Protein AF-I0L6X1-F1 (afdb_monomer_lite)

Sequence (579 aa):
MTTGSLLVADLVLAVLAAAGWLGGGAAAAARRRPLALGLAAVALLATFGRAVTVVALARAGWWFAAEKVLVAAPLSLAAVVVAGPRLLRTAGDIRSVAVPLLFAGYAVSAALLVTILHGYPASTSVGLLAVAGVGTATAVSWRFLDARPSRTASRAAVVVTVAALLAGTGLAVAPGAAPAVPHGHGYPQVRTSDEPTRRFILTAGTATVRVGGRDVAAWAFNAQVPGPELTATVGDVVEVTLRNRNIGRGVTLHWHGYDVPNSQDGVPGVTQAAVLPGQEFVYRFRADQAGTYWYHTHAVSDVGVRMGLYGVLVVRPGPPTGLDVTVPVHTLSGRPLPAARVERVEAGVPVRLRLINTDNTTHRYALAGTAFQVAAIDGFDLRGPTPLAGTTVLIPAGGRYDLVFTAPATPVALFVDGRAVYSTGEVSTATGGWPVLDPLTYGAPAPAPWTRFDREFTLVLDRGLDLHGLLPRYAHTVNGAADPDIPPQVVRRGDVVRFTIVNRSQTVHPWHLHGHHVLVLSRTRTAAVGSPLWLDSFDVRPGEVWEVAFRADNPGMWANHCHNLGHADAGMTLHLMYS

pLDDT: mean 93.41, std 9.89, range [30.98, 98.81]

Secondary structure (DSSP, 8-state):
--HHHHHHHHHHHHHHHHHHHHHHHHHHHTT-HHHHHHHHHHHHHHHHHHHHHHHHHHHH-GGGTHHIIIIIHHHHHHHHHHHHHHHHT-SS-GGGGHHHHHHHHHHHHHHHHHHHHT-SS--HHHHHHHHHHHHHHHHHHHHHTT----HHHHHHHHHHHHHHHHHHHHHHHSPPSPPPP------------SPPSEEEEEEEEEEEEEETTEEEEEEEETTBSSEEEEEEETT-EEEEEEEESS-TT-B--EEET----GGGS--BTTTB--B-TT-EEEEEEE--S-EEEEEE--TTHHHHHHTT-EEEEEEESSS-SSEEEEEEEEEETTEEESPPEE----TT-EEEEEEEE-SSS-EEEEEESS-BEEEEETTEEPSSPPPB-S-EEEE-TT-EEEEEEEPPSS--EEEETTEEEEESS------TTSPBP-GGGSS-----S-S--SEEEEEEEEEEEE-SSSS-EEEEEETTB-TTSSPPEEE-TT-EEEEEEEE-SSS-EEEEETT--EEEEEETTEE--SS--EESEEEE-TT-EEEEEEE--S-SEEEEEESSHHHHHTT-EE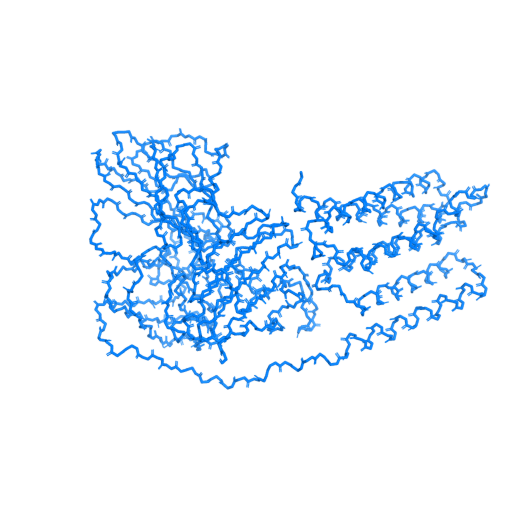EEEE-

Organism: NCBI:txid1150864

Radius of gyration: 28.12 Å; chains: 1; bounding box: 74×53×78 Å

InterPro domains:
  IPR002355 Multicopper oxidase, copper-binding site [PS00080] (561-572)
  IPR008972 Cupredoxin [G3DSA:2.60.40.420] (185-317)
  IPR008972 Cupredoxin [G3DSA:2.60.40.420] (318-429)
  IPR008972 Cupredoxin [G3DSA:2.60.40.420] (451-579)
  IPR008972 Cupredoxin [SSF49503] (192-320)
  IPR008972 Cupredoxin [SSF49503] (323-408)
  IPR008972 Cupredoxin [SSF49503] (450-576)
  IPR011706 Multicopper oxidase, C-terminal [PF07731] (479-576)
  IPR011707 Multicopper oxidase-like, N-terminal [PF07732] (211-317)
  IPR045087 Multicopper oxidase [PTHR11709] (218-318)

Foldseek 3Di:
DFLLVLLVLLLVLLVLLLCLLLQLLVCLLVQVVVSNLVSNVSNVVSLVVNVVSLVVQVVLHCLLRQLVVPAQNVLLVQLCVQQVVVSVVPPDRSNLRNLSSNLNSLSSVLSSCCCAAFNPDHDLLSNLQSLLRSLVVSVVVCVVSVPDDDPVVVVVSVVSNVVSNVVSVCVVPPDDDDDDDPDPPDQPDPDDPDDAPEEEEWEWDWAWEDFPNDTAIFTATVRDFQHDEAEAEAFGKYKYKYAYADDAQAWFKAWQLDQFFQLQRQADPFNHHGAHHPGIDMHIGGLNAAFKIKMFTNRVGLRRLLRGRIGIYGYHNDDDQFAEEEFEWHQHPNGIDDAEAAAADDFQGKYKYKYFDSYLAKKKKAKADDWKWFQDKSRHGFAAFDTDHLEIEIAGNRIITIIIDGHHPDKMFMDINQHTRYINDDDDDGSPPGHYDDQLAGAADDDDPDDDFPEEDEWEWEWHWDDPDPDIDIATDTSSFFPPRPDAAEDAAFTKYKYKYFYQYSDKFWKAKPSWWKFWQDKSPHGRRHTRDTHRTDIDHHSIITIIITTRHNAGKIKIFGSSVVNNVRGGIHIHHYD

Structure (mmCIF, N/CA/C/O backbone):
data_AF-I0L6X1-F1
#
_entry.id   AF-I0L6X1-F1
#
loop_
_atom_site.group_PDB
_atom_site.id
_atom_site.type_symbol
_atom_site.label_atom_id
_atom_site.label_alt_id
_atom_site.label_comp_id
_atom_site.label_asym_id
_atom_site.label_entity_id
_atom_site.label_seq_id
_atom_site.pdbx_PDB_ins_code
_atom_site.Cartn_x
_atom_site.Cartn_y
_atom_site.Cartn_z
_atom_site.occupancy
_atom_site.B_iso_or_equiv
_atom_site.auth_seq_id
_atom_site.auth_comp_id
_atom_site.auth_asym_id
_atom_site.auth_atom_id
_atom_site.pdbx_PDB_model_num
ATOM 1 N N . MET A 1 1 ? 20.217 9.253 4.663 1.00 79.75 1 MET A N 1
ATOM 2 C CA . MET A 1 1 ? 19.354 9.249 3.461 1.00 79.75 1 MET A CA 1
ATOM 3 C C . MET A 1 1 ? 18.668 7.896 3.386 1.00 79.75 1 MET A C 1
ATOM 5 O O . MET A 1 1 ? 19.356 6.903 3.585 1.00 79.75 1 MET A O 1
ATOM 9 N N . THR A 1 2 ? 17.349 7.839 3.191 1.00 93.88 2 THR A N 1
ATOM 10 C CA . THR A 1 2 ? 16.630 6.556 3.075 1.00 93.88 2 THR A CA 1
ATOM 11 C C . THR A 1 2 ? 16.869 5.927 1.699 1.00 93.88 2 THR A C 1
ATOM 13 O O . THR A 1 2 ? 17.278 6.618 0.760 1.00 93.88 2 THR A O 1
ATOM 16 N N . THR A 1 3 ? 16.585 4.630 1.549 1.00 96.44 3 THR A N 1
ATOM 17 C CA . THR A 1 3 ? 16.610 3.957 0.238 1.00 96.44 3 THR A CA 1
ATOM 18 C C . THR A 1 3 ? 15.646 4.619 -0.751 1.00 96.44 3 THR A C 1
ATOM 20 O O . THR A 1 3 ? 15.997 4.801 -1.913 1.00 96.44 3 THR A O 1
ATOM 23 N N . GLY A 1 4 ? 14.473 5.073 -0.294 1.00 95.56 4 GLY A N 1
ATOM 24 C CA . GLY A 1 4 ? 13.535 5.840 -1.120 1.00 95.56 4 GLY A CA 1
ATOM 25 C C . GLY A 1 4 ? 14.149 7.133 -1.666 1.00 95.56 4 GLY A C 1
ATOM 26 O O . GLY A 1 4 ? 14.089 7.392 -2.867 1.00 95.56 4 GLY A O 1
ATOM 27 N N . SER A 1 5 ? 14.832 7.915 -0.823 1.00 96.00 5 SER A N 1
ATOM 28 C CA . SER A 1 5 ? 15.556 9.110 -1.280 1.00 96.00 5 SER A CA 1
ATOM 29 C C . SER A 1 5 ? 16.715 8.774 -2.231 1.00 96.00 5 SER A C 1
ATOM 31 O O . SER A 1 5 ? 16.977 9.540 -3.154 1.00 96.00 5 SER A O 1
ATOM 33 N N . LEU A 1 6 ? 17.385 7.626 -2.054 1.00 96.56 6 LEU A N 1
ATOM 34 C CA . LEU A 1 6 ? 18.401 7.121 -2.993 1.00 96.56 6 LEU A CA 1
ATOM 35 C C . LEU A 1 6 ? 17.812 6.780 -4.366 1.00 96.56 6 LEU A C 1
ATOM 37 O O . LEU A 1 6 ? 18.427 7.120 -5.374 1.00 96.56 6 LEU A O 1
ATOM 41 N N . LEU A 1 7 ? 16.625 6.167 -4.422 1.00 95.50 7 LEU A N 1
ATOM 42 C CA . LEU A 1 7 ? 15.926 5.887 -5.682 1.00 95.50 7 LEU A CA 1
ATOM 43 C C . LEU A 1 7 ? 15.585 7.181 -6.436 1.00 95.50 7 LEU A C 1
ATOM 45 O O . LEU A 1 7 ? 15.781 7.259 -7.648 1.00 95.50 7 LEU A O 1
ATOM 49 N N . VAL A 1 8 ? 15.120 8.213 -5.724 1.00 96.06 8 VAL A N 1
ATOM 50 C CA . VAL A 1 8 ? 14.835 9.532 -6.316 1.00 96.06 8 VAL A CA 1
ATOM 51 C C . VAL A 1 8 ? 16.116 10.207 -6.804 1.00 96.06 8 VAL A C 1
ATOM 53 O O . VAL A 1 8 ? 16.154 10.695 -7.933 1.00 96.06 8 VAL A O 1
ATOM 56 N N . ALA A 1 9 ? 17.177 10.206 -5.993 1.00 96.94 9 ALA A N 1
ATOM 57 C CA . ALA A 1 9 ? 18.461 10.790 -6.371 1.00 96.94 9 ALA A CA 1
ATOM 58 C C . ALA A 1 9 ? 19.053 10.114 -7.621 1.00 96.94 9 ALA A C 1
ATOM 60 O O . ALA A 1 9 ? 19.501 10.809 -8.532 1.00 96.94 9 ALA A O 1
ATOM 61 N N . ASP A 1 10 ? 19.001 8.779 -7.703 1.00 96.62 10 ASP A N 1
ATOM 62 C CA . ASP A 1 10 ? 19.450 8.028 -8.882 1.00 96.62 10 ASP A CA 1
ATOM 63 C C . ASP A 1 10 ? 18.681 8.432 -10.148 1.00 96.62 10 ASP A C 1
ATOM 65 O O . ASP A 1 10 ? 19.291 8.666 -11.193 1.00 96.62 10 ASP A O 1
ATOM 69 N N . LEU A 1 11 ? 17.354 8.576 -10.044 1.00 95.50 11 LEU A N 1
ATOM 70 C CA . LEU A 1 11 ? 16.503 8.982 -11.162 1.00 95.50 11 LEU A CA 1
ATOM 71 C C . LEU A 1 11 ? 16.813 10.411 -11.628 1.00 95.50 11 LEU A C 1
ATOM 73 O O . LEU A 1 11 ? 16.928 10.654 -12.828 1.00 95.50 11 LEU A O 1
ATOM 77 N N . VAL A 1 12 ? 16.999 11.352 -10.698 1.00 97.62 12 VAL A N 1
ATOM 78 C CA . VAL A 1 12 ? 17.387 12.734 -11.027 1.00 97.62 12 VAL A CA 1
ATOM 79 C C . VAL A 1 12 ? 18.735 12.754 -11.745 1.00 97.62 12 VAL A C 1
ATOM 81 O O . VAL A 1 12 ? 18.867 13.387 -12.792 1.00 97.62 12 VAL A O 1
ATOM 84 N N . LEU A 1 13 ? 19.727 12.016 -11.240 1.00 98.12 13 LEU A N 1
ATOM 85 C CA . LEU A 1 13 ? 21.035 11.905 -11.885 1.00 98.12 13 LEU A CA 1
ATOM 86 C C . LEU A 1 13 ? 20.940 11.240 -13.269 1.00 98.12 13 LEU A C 1
ATOM 88 O O . LEU A 1 13 ? 21.661 11.636 -14.182 1.00 98.12 13 LEU A O 1
ATOM 92 N N . ALA A 1 14 ? 20.034 10.276 -13.461 1.00 96.94 14 ALA A N 1
ATOM 93 C CA . ALA A 1 14 ? 19.745 9.672 -14.764 1.00 96.94 14 ALA A CA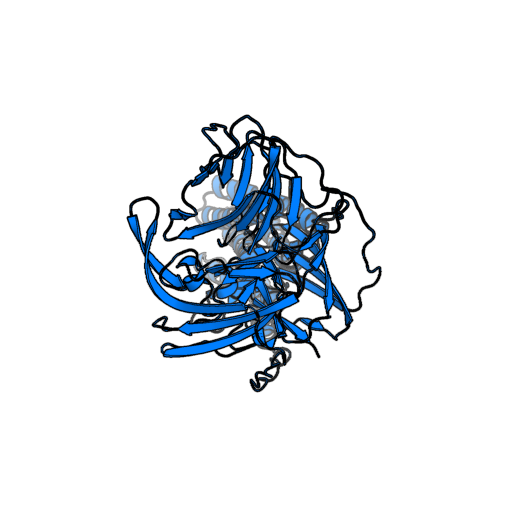 1
ATOM 94 C C . ALA A 1 14 ? 19.193 10.685 -15.771 1.00 96.94 14 ALA A C 1
ATOM 96 O O . ALA A 1 14 ? 19.687 10.752 -16.898 1.00 96.94 14 ALA A O 1
ATOM 97 N N . VAL A 1 15 ? 18.230 11.508 -15.353 1.00 98.12 15 VAL A N 1
ATOM 98 C CA . VAL A 1 15 ? 17.663 12.581 -16.183 1.00 98.12 15 VAL A CA 1
ATOM 99 C C . VAL A 1 15 ? 18.727 13.622 -16.527 1.00 98.12 15 VAL A C 1
ATOM 101 O O . VAL A 1 15 ? 18.879 13.976 -17.695 1.00 98.12 15 VAL A O 1
ATOM 104 N N . LEU A 1 16 ? 19.511 14.073 -15.541 1.00 98.31 16 LEU A N 1
ATOM 105 C CA . LEU A 1 16 ? 20.586 15.047 -15.753 1.00 98.31 16 LEU A CA 1
ATOM 106 C C . LEU A 1 16 ? 21.669 14.514 -16.697 1.00 98.31 16 LEU A C 1
ATOM 108 O O . LEU A 1 16 ? 22.119 15.238 -17.583 1.00 98.31 16 LEU A O 1
ATOM 112 N N . ALA A 1 17 ? 22.062 13.247 -16.547 1.00 97.81 17 ALA A N 1
ATOM 113 C CA . ALA A 1 17 ? 23.023 12.608 -17.437 1.00 97.81 17 ALA A CA 1
ATOM 114 C C . ALA A 1 17 ? 22.481 12.514 -18.873 1.00 97.81 17 ALA A C 1
ATOM 116 O O . ALA A 1 17 ? 23.176 12.908 -19.810 1.00 97.81 17 ALA A O 1
ATOM 117 N N . ALA A 1 18 ? 21.237 12.057 -19.058 1.00 98.00 18 ALA A N 1
ATOM 118 C CA . ALA A 1 18 ? 20.603 11.976 -20.374 1.00 98.00 18 ALA A CA 1
ATOM 119 C C . ALA A 1 18 ? 20.505 13.357 -21.048 1.00 98.00 18 ALA A C 1
ATOM 121 O O . ALA A 1 18 ? 20.958 13.529 -22.182 1.00 98.00 18 ALA A O 1
ATOM 122 N N . ALA A 1 19 ? 19.980 14.356 -20.330 1.00 98.25 19 ALA A N 1
ATOM 123 C CA . ALA A 1 19 ? 19.824 15.719 -20.827 1.00 98.25 19 ALA A CA 1
ATOM 124 C C . ALA A 1 19 ? 21.173 16.378 -21.149 1.00 98.25 19 ALA A C 1
ATOM 126 O O . ALA A 1 19 ? 21.319 17.002 -22.200 1.00 98.25 19 ALA A O 1
ATOM 127 N N . GLY A 1 20 ? 22.176 16.206 -20.283 1.00 97.94 20 GLY A N 1
ATOM 128 C CA . GLY A 1 20 ? 23.517 16.744 -20.492 1.00 97.94 20 GLY A CA 1
ATOM 129 C C . GLY A 1 20 ? 24.206 16.143 -21.720 1.00 97.94 20 GLY A C 1
ATOM 130 O O . GLY A 1 20 ? 24.756 16.886 -22.533 1.00 97.94 20 GLY A O 1
ATOM 131 N N . TRP A 1 21 ? 24.130 14.821 -21.917 1.00 98.06 21 TRP A N 1
ATOM 132 C CA . TRP A 1 21 ? 24.720 14.173 -23.094 1.00 98.06 21 TRP A CA 1
ATOM 133 C C . TRP A 1 21 ? 24.010 14.568 -24.397 1.00 98.06 21 TRP A C 1
ATOM 135 O O . TRP A 1 21 ? 24.676 14.962 -25.358 1.00 98.06 21 TRP A O 1
ATOM 145 N N . LEU A 1 22 ? 22.670 14.531 -24.428 1.00 98.25 22 LEU A N 1
ATOM 146 C CA . LEU A 1 22 ? 21.881 14.942 -25.598 1.00 98.25 22 LEU A CA 1
ATOM 147 C C . LEU A 1 22 ? 22.095 16.424 -25.933 1.00 98.25 22 LEU A C 1
ATOM 149 O O . LEU A 1 22 ? 22.372 16.769 -27.084 1.00 98.25 22 LEU A O 1
ATOM 153 N N . GLY A 1 23 ? 22.026 17.296 -24.925 1.00 98.00 23 GLY A N 1
ATOM 154 C CA . GLY A 1 23 ? 22.257 18.730 -25.071 1.00 98.00 23 GLY A CA 1
ATOM 155 C C . GLY A 1 23 ? 23.686 19.045 -25.512 1.00 98.00 23 GLY A C 1
ATOM 156 O O . GLY A 1 23 ? 23.886 19.878 -26.395 1.00 98.00 23 GLY A O 1
ATOM 157 N N . GLY A 1 24 ? 24.679 18.334 -24.970 1.00 97.12 24 GLY A N 1
ATOM 158 C CA . GLY A 1 24 ? 26.073 18.432 -25.396 1.00 97.12 24 GLY A CA 1
ATOM 159 C C . GLY A 1 24 ? 26.257 18.042 -26.864 1.00 97.12 24 GLY A C 1
ATOM 160 O O . GLY A 1 24 ? 26.929 18.754 -27.612 1.00 97.12 24 GLY A O 1
ATOM 161 N N . GLY A 1 25 ? 25.602 16.964 -27.307 1.00 97.12 25 GLY A N 1
ATOM 162 C CA . GLY A 1 25 ? 25.603 16.530 -28.704 1.00 97.12 25 GLY A CA 1
ATOM 163 C C . GLY A 1 25 ? 24.942 17.529 -29.654 1.00 97.12 25 GLY A C 1
ATOM 164 O O . GLY A 1 25 ? 25.521 17.863 -30.689 1.00 97.12 25 GLY A O 1
ATOM 165 N N . ALA A 1 26 ? 23.785 18.078 -29.278 1.00 97.56 26 ALA A N 1
ATOM 166 C CA . ALA A 1 26 ? 23.101 19.118 -30.046 1.00 97.56 26 ALA A CA 1
ATOM 167 C C . ALA A 1 26 ? 23.922 20.421 -30.120 1.00 97.56 26 ALA A C 1
ATOM 169 O O . ALA A 1 26 ? 24.080 21.004 -31.194 1.00 97.56 26 ALA A O 1
ATOM 170 N N . ALA A 1 27 ? 24.516 20.854 -29.004 1.00 97.06 27 ALA A N 1
ATOM 171 C CA . ALA A 1 27 ? 25.389 22.024 -28.960 1.00 97.06 27 ALA A CA 1
ATOM 172 C C . ALA A 1 27 ? 26.650 21.829 -29.818 1.00 97.06 27 ALA A C 1
ATOM 174 O O . ALA A 1 27 ? 27.050 22.747 -30.536 1.00 97.06 27 ALA A O 1
ATOM 175 N N . ALA A 1 28 ? 27.249 20.634 -29.796 1.00 95.62 28 ALA A N 1
ATOM 176 C CA . ALA A 1 28 ? 28.375 20.282 -30.658 1.00 95.62 28 ALA A CA 1
ATOM 177 C C . ALA A 1 28 ? 27.981 20.302 -32.144 1.00 95.62 28 ALA A C 1
ATOM 179 O O . ALA A 1 28 ? 28.711 20.872 -32.956 1.00 95.62 28 ALA A O 1
ATOM 180 N N . ALA A 1 29 ? 26.810 19.760 -32.503 1.00 95.62 29 ALA A N 1
ATOM 181 C CA . ALA A 1 29 ? 26.276 19.820 -33.866 1.00 95.62 29 ALA A CA 1
ATOM 182 C C . ALA A 1 29 ? 26.088 21.270 -34.346 1.00 95.62 29 ALA A C 1
ATOM 184 O O . ALA A 1 29 ? 26.443 21.601 -35.477 1.00 95.62 29 ALA A O 1
ATOM 185 N N . ALA A 1 30 ? 25.626 22.146 -33.450 1.00 96.12 30 ALA A N 1
ATOM 186 C CA . ALA A 1 30 ? 25.487 23.584 -33.665 1.00 96.12 30 ALA A CA 1
ATOM 187 C C . ALA A 1 30 ? 26.805 24.377 -33.522 1.00 96.12 30 ALA A C 1
ATOM 189 O O . ALA A 1 30 ? 26.779 25.606 -33.491 1.00 96.12 30 ALA A O 1
ATOM 190 N N . ARG A 1 31 ? 27.959 23.700 -33.403 1.00 94.81 31 ARG A N 1
ATOM 191 C CA . ARG A 1 31 ? 29.300 24.296 -33.240 1.00 94.81 31 ARG A CA 1
ATOM 192 C C . ARG A 1 31 ? 29.462 25.201 -32.001 1.00 94.81 31 ARG A C 1
ATOM 194 O O . ARG A 1 31 ? 30.396 25.996 -31.927 1.00 94.81 31 ARG A O 1
ATOM 201 N N . ARG A 1 32 ? 28.610 25.063 -30.978 1.00 95.44 32 ARG A N 1
ATOM 202 C CA . ARG A 1 32 ? 28.675 25.823 -29.714 1.00 95.44 32 ARG A CA 1
ATOM 203 C C . ARG A 1 32 ? 29.604 25.149 -28.703 1.00 95.44 32 ARG A C 1
ATOM 205 O O . ARG A 1 32 ? 29.156 24.538 -27.736 1.00 95.44 32 ARG A O 1
ATOM 212 N N . ARG A 1 33 ? 30.916 25.275 -28.923 1.00 92.75 33 ARG A N 1
ATOM 213 C CA . ARG A 1 33 ? 31.966 24.599 -28.135 1.00 92.75 33 ARG A CA 1
ATOM 214 C C . ARG A 1 33 ? 31.853 24.733 -26.604 1.00 92.75 33 ARG A C 1
ATOM 216 O O . ARG A 1 33 ? 31.821 23.687 -25.959 1.00 92.75 33 ARG A O 1
ATOM 223 N N . PRO A 1 34 ? 31.789 25.935 -25.997 1.00 93.69 34 PRO A N 1
ATOM 224 C CA . PRO A 1 34 ? 31.778 26.051 -24.535 1.00 93.69 34 PRO A CA 1
ATOM 225 C C . PRO A 1 34 ? 30.534 25.404 -23.918 1.00 93.69 34 PRO A C 1
ATOM 227 O O . PRO A 1 34 ? 30.635 24.699 -22.918 1.00 93.69 34 PRO A O 1
ATOM 230 N N . LEU A 1 35 ? 29.378 25.564 -24.568 1.00 95.81 35 LEU A N 1
ATOM 231 C CA . LEU A 1 35 ? 28.130 24.941 -24.138 1.00 95.81 35 LEU A CA 1
ATOM 232 C C . LEU A 1 35 ? 28.197 23.411 -24.250 1.00 95.81 35 LEU A C 1
ATOM 234 O O . LEU A 1 35 ? 27.810 22.716 -23.317 1.00 95.81 35 LEU A O 1
ATOM 238 N N . ALA A 1 36 ? 28.730 22.884 -25.357 1.00 94.94 36 ALA A N 1
ATOM 239 C CA . ALA A 1 36 ? 28.882 21.445 -25.558 1.00 94.94 36 ALA A CA 1
ATOM 240 C C . ALA A 1 36 ? 29.780 20.800 -24.491 1.00 94.94 36 ALA A C 1
ATOM 242 O O . ALA A 1 36 ? 29.421 19.768 -23.927 1.00 94.94 36 ALA A O 1
ATOM 243 N N . LEU A 1 37 ? 30.921 21.428 -24.186 1.00 93.06 37 LEU A N 1
ATOM 244 C CA . LEU A 1 37 ? 31.853 20.946 -23.166 1.00 93.06 37 LEU A CA 1
ATOM 245 C C . LEU A 1 37 ? 31.264 21.055 -21.754 1.00 93.06 37 LEU A C 1
ATOM 247 O O . LEU A 1 37 ? 31.383 20.108 -20.982 1.00 93.06 37 LEU A O 1
ATOM 251 N N . GLY A 1 38 ? 30.589 22.164 -21.432 1.00 95.19 38 GLY A N 1
ATOM 252 C CA . GLY A 1 38 ? 29.929 22.345 -20.138 1.00 95.19 38 GLY A CA 1
ATOM 253 C C . GLY A 1 38 ? 28.833 21.306 -19.891 1.00 95.19 38 GLY A C 1
ATOM 254 O O . GLY A 1 38 ? 28.823 20.653 -18.850 1.00 95.19 38 GLY A O 1
ATOM 255 N N . LEU A 1 39 ? 27.957 21.082 -20.876 1.00 97.44 39 LEU A N 1
ATOM 256 C CA . LEU A 1 39 ? 26.893 20.076 -20.787 1.00 97.44 39 LEU A CA 1
ATOM 257 C C . LEU A 1 39 ? 27.448 18.648 -20.697 1.00 97.44 39 LEU A C 1
ATOM 259 O O . LEU A 1 39 ? 26.964 17.859 -19.888 1.00 97.44 39 LEU A O 1
ATOM 263 N N . ALA A 1 40 ? 28.496 18.324 -21.461 1.00 94.62 40 ALA A N 1
ATOM 264 C CA . ALA A 1 40 ? 29.160 17.024 -21.376 1.00 94.62 40 ALA A CA 1
ATOM 265 C C . ALA A 1 40 ? 29.849 16.801 -20.017 1.00 94.62 40 ALA A C 1
ATOM 267 O O . ALA A 1 40 ? 29.814 15.692 -19.488 1.00 94.62 40 ALA A O 1
ATOM 268 N N . ALA A 1 41 ? 30.437 17.844 -19.419 1.00 94.75 41 ALA A N 1
ATOM 269 C CA . ALA A 1 41 ? 31.024 17.767 -18.082 1.00 94.75 41 ALA A CA 1
ATOM 270 C C . ALA A 1 41 ? 29.955 17.506 -17.009 1.00 94.75 41 ALA A C 1
ATOM 272 O O . ALA A 1 41 ? 30.125 16.611 -16.182 1.00 94.75 41 ALA A O 1
ATOM 273 N N . VAL A 1 42 ? 28.821 18.217 -17.065 1.00 96.25 42 VAL A N 1
ATOM 274 C CA . VAL A 1 42 ? 27.664 17.957 -16.188 1.00 96.25 42 VAL A CA 1
ATOM 275 C C . VAL A 1 42 ? 27.161 16.523 -16.366 1.00 96.25 42 VAL A C 1
ATOM 277 O O . VAL A 1 42 ? 26.926 15.828 -15.378 1.00 96.25 42 VAL A O 1
ATOM 280 N N . ALA A 1 43 ? 27.054 16.047 -17.608 1.00 96.75 43 ALA A N 1
ATOM 281 C CA . ALA A 1 43 ? 26.614 14.687 -17.902 1.00 96.75 43 ALA A CA 1
ATOM 282 C C . ALA A 1 43 ? 27.563 13.622 -17.332 1.00 96.75 43 ALA A C 1
ATOM 284 O O . ALA A 1 43 ? 27.110 12.615 -16.783 1.00 96.75 43 ALA A O 1
ATOM 285 N N . LEU A 1 44 ? 28.877 13.850 -17.420 1.00 95.12 44 LEU A N 1
ATOM 286 C CA . LEU A 1 44 ? 29.892 12.961 -16.860 1.00 95.12 44 LEU A CA 1
ATOM 287 C C . LEU A 1 44 ? 29.821 12.920 -15.327 1.00 95.12 44 LEU A C 1
ATOM 289 O O . LEU A 1 44 ? 29.829 11.832 -14.752 1.00 95.12 44 LEU A O 1
ATOM 293 N N . LEU A 1 45 ? 29.684 14.079 -14.674 1.00 96.62 45 LEU A N 1
ATOM 294 C CA . LEU A 1 45 ? 29.506 14.169 -13.221 1.00 96.62 45 LEU A CA 1
ATOM 295 C C . LEU A 1 45 ? 28.229 13.456 -12.766 1.00 96.62 45 LEU A C 1
ATOM 297 O O . LEU A 1 45 ? 28.270 12.674 -11.818 1.00 96.62 45 LEU A O 1
ATOM 301 N N . ALA A 1 46 ? 27.115 13.664 -13.472 1.00 97.69 46 ALA A N 1
ATOM 302 C CA . ALA A 1 46 ? 25.864 12.971 -13.191 1.00 97.69 46 ALA A CA 1
ATOM 303 C C . ALA A 1 46 ? 26.010 11.451 -13.376 1.00 97.69 46 ALA A C 1
ATOM 305 O O . ALA A 1 46 ? 25.574 10.686 -12.521 1.00 97.69 46 ALA A O 1
ATOM 306 N N . THR A 1 47 ? 26.697 11.002 -14.434 1.00 95.06 47 THR A N 1
ATOM 307 C CA . THR A 1 47 ? 26.976 9.576 -14.690 1.00 95.06 47 THR A CA 1
ATOM 308 C C . THR A 1 47 ? 27.827 8.951 -13.578 1.00 95.06 47 THR A C 1
ATOM 310 O O . THR A 1 47 ? 27.537 7.842 -13.132 1.00 95.06 47 THR A O 1
ATOM 313 N N . PHE A 1 48 ? 28.843 9.663 -13.081 1.00 95.19 48 PHE A N 1
ATOM 314 C CA . PHE A 1 48 ? 29.637 9.212 -11.936 1.00 95.19 48 PHE A CA 1
ATOM 315 C C . PHE A 1 48 ? 28.802 9.161 -10.650 1.00 95.19 48 PHE A C 1
ATOM 317 O O . PHE A 1 48 ? 28.839 8.165 -9.929 1.00 95.19 48 PHE A O 1
ATOM 324 N N . GLY A 1 49 ? 27.987 10.190 -10.401 1.00 96.69 49 GLY A N 1
ATOM 325 C CA . GLY A 1 49 ? 27.030 10.202 -9.296 1.00 96.69 49 GLY A CA 1
ATOM 326 C C . GLY A 1 49 ? 26.102 8.986 -9.329 1.00 96.69 49 GLY A C 1
ATOM 327 O O . GLY A 1 49 ? 25.884 8.360 -8.293 1.00 96.69 49 GLY A O 1
ATOM 328 N N . ARG A 1 50 ? 25.635 8.587 -10.522 1.00 95.69 50 ARG A N 1
ATOM 329 C CA . ARG A 1 50 ? 24.833 7.367 -10.687 1.00 95.69 50 ARG A CA 1
ATOM 330 C C . ARG A 1 50 ? 25.580 6.105 -10.295 1.00 95.69 50 ARG A C 1
ATOM 332 O O . ARG A 1 50 ? 25.002 5.232 -9.665 1.00 95.69 50 ARG A O 1
ATOM 339 N N . ALA A 1 51 ? 26.861 5.977 -10.636 1.00 94.50 51 ALA A N 1
ATOM 340 C CA . ALA A 1 51 ? 27.636 4.808 -10.222 1.00 94.50 51 ALA A CA 1
ATOM 341 C C . ALA A 1 51 ? 27.647 4.665 -8.686 1.00 94.50 51 ALA A C 1
ATOM 343 O O . ALA A 1 51 ? 27.483 3.563 -8.163 1.00 94.50 51 ALA A O 1
ATOM 344 N N . VAL A 1 52 ? 27.746 5.787 -7.962 1.00 96.75 52 VAL A N 1
ATOM 345 C CA . VAL A 1 52 ? 27.673 5.815 -6.494 1.00 96.75 52 VAL A CA 1
ATOM 346 C C . VAL A 1 52 ? 26.279 5.425 -5.989 1.00 96.75 52 VAL A C 1
ATOM 348 O O . VAL A 1 52 ? 26.175 4.579 -5.096 1.00 96.75 52 VAL A O 1
ATOM 351 N N . THR A 1 53 ? 25.203 5.985 -6.556 1.00 97.31 53 THR A N 1
ATOM 352 C CA . THR A 1 53 ? 23.829 5.643 -6.142 1.00 97.31 53 THR A CA 1
ATOM 353 C C . THR A 1 53 ? 23.484 4.190 -6.448 1.00 97.31 53 THR A C 1
ATOM 355 O O . THR A 1 53 ? 22.889 3.529 -5.602 1.00 97.31 53 THR A O 1
ATOM 358 N N . VAL A 1 54 ? 23.917 3.645 -7.587 1.00 96.31 54 VAL A N 1
ATOM 359 C CA . VAL A 1 54 ? 23.710 2.235 -7.953 1.00 96.31 54 VAL A CA 1
ATOM 360 C C . VAL A 1 54 ? 24.394 1.293 -6.965 1.00 96.31 54 VAL A C 1
ATOM 362 O O . VAL A 1 54 ? 23.773 0.330 -6.518 1.00 96.31 54 VAL A O 1
ATOM 365 N N . VAL A 1 55 ? 25.633 1.584 -6.556 1.00 96.44 55 VAL A N 1
ATOM 366 C CA . VAL A 1 55 ? 26.329 0.797 -5.522 1.00 96.44 55 VAL A CA 1
ATOM 367 C C . VAL A 1 55 ? 25.598 0.879 -4.180 1.00 96.44 55 VAL A C 1
ATOM 369 O O . VAL A 1 55 ? 25.432 -0.138 -3.505 1.00 96.44 55 VAL A O 1
ATOM 372 N N . ALA A 1 56 ? 25.125 2.065 -3.787 1.00 96.50 56 ALA A N 1
ATOM 373 C CA . ALA A 1 56 ? 24.359 2.237 -2.553 1.00 96.50 56 ALA A CA 1
ATOM 374 C C . ALA A 1 56 ? 23.026 1.464 -2.582 1.00 96.50 56 ALA A C 1
ATOM 376 O O . ALA A 1 56 ? 22.684 0.798 -1.605 1.00 96.50 56 ALA A O 1
ATOM 377 N N . LEU A 1 57 ? 22.308 1.488 -3.709 1.00 96.88 57 LEU A N 1
ATOM 378 C CA . LEU A 1 57 ? 21.073 0.725 -3.907 1.00 96.88 57 LEU A CA 1
ATOM 379 C C . LEU A 1 57 ? 21.334 -0.786 -3.890 1.00 96.88 57 LEU A C 1
ATOM 381 O O . LEU A 1 57 ? 20.599 -1.514 -3.230 1.00 96.88 57 LEU A O 1
ATOM 385 N N . ALA A 1 58 ? 22.412 -1.259 -4.522 1.00 95.88 58 ALA A N 1
ATOM 386 C CA . ALA A 1 58 ? 22.782 -2.676 -4.501 1.00 95.88 58 ALA A CA 1
ATOM 387 C C . ALA A 1 58 ? 23.077 -3.167 -3.074 1.00 95.88 58 ALA A C 1
ATOM 389 O O . ALA A 1 58 ? 22.695 -4.277 -2.707 1.00 95.88 58 ALA A O 1
ATOM 390 N N . ARG A 1 59 ? 23.689 -2.315 -2.238 1.00 94.69 59 ARG A N 1
ATOM 391 C CA . ARG A 1 59 ? 23.885 -2.587 -0.805 1.00 94.69 59 ARG A CA 1
ATOM 392 C C . ARG A 1 59 ? 22.585 -2.583 -0.009 1.00 94.69 59 ARG A C 1
ATOM 394 O O . ARG A 1 59 ? 22.539 -3.245 1.024 1.00 94.69 59 ARG A O 1
ATOM 401 N N . ALA A 1 60 ? 21.562 -1.837 -0.430 1.00 93.56 60 ALA A N 1
ATOM 402 C CA . ALA A 1 60 ? 20.234 -1.858 0.188 1.00 93.56 60 ALA A CA 1
ATOM 403 C C . ALA A 1 60 ? 19.461 -3.142 -0.175 1.00 93.56 60 ALA A C 1
ATOM 405 O O . ALA A 1 60 ? 18.736 -3.681 0.661 1.00 93.56 60 ALA A O 1
ATOM 406 N N . GLY A 1 61 ? 19.691 -3.674 -1.375 1.00 94.44 61 GLY A N 1
ATOM 407 C CA . GLY A 1 61 ? 19.215 -4.979 -1.825 1.00 94.44 61 GLY A CA 1
ATOM 408 C C . GLY A 1 61 ? 19.285 -5.099 -3.345 1.00 94.44 61 GLY A C 1
ATOM 409 O O . GLY A 1 61 ? 19.093 -4.113 -4.057 1.00 94.44 61 GLY A O 1
ATOM 410 N N . TRP A 1 62 ? 19.536 -6.309 -3.858 1.00 94.25 62 TRP A N 1
ATOM 411 C CA . TRP A 1 62 ? 19.673 -6.550 -5.303 1.00 94.25 62 TRP A CA 1
ATOM 412 C C . TRP A 1 62 ? 18.447 -6.083 -6.090 1.00 94.25 62 TRP A C 1
ATOM 414 O O . TRP A 1 62 ? 18.581 -5.470 -7.150 1.00 94.25 62 TRP A O 1
ATOM 424 N N . TRP A 1 63 ? 17.257 -6.293 -5.525 1.00 93.75 63 TRP A N 1
ATOM 425 C CA . TRP A 1 63 ? 16.003 -5.830 -6.098 1.00 93.75 63 TRP A CA 1
ATOM 426 C C . TRP A 1 63 ? 16.035 -4.348 -6.438 1.00 93.75 63 TRP A C 1
ATOM 428 O O . TRP A 1 63 ? 15.516 -4.041 -7.487 1.00 93.75 63 TRP A O 1
ATOM 438 N N . PHE A 1 64 ? 16.673 -3.445 -5.676 1.00 96.06 64 PHE A N 1
ATOM 439 C CA . PHE A 1 64 ? 16.721 -1.996 -5.968 1.00 96.06 64 PHE A CA 1
ATOM 440 C C . PHE A 1 64 ? 17.685 -1.593 -7.098 1.00 96.06 64 PHE A C 1
ATOM 442 O O . PHE A 1 64 ? 17.634 -0.455 -7.585 1.00 96.06 64 PHE A O 1
ATOM 449 N N . ALA A 1 65 ? 18.573 -2.502 -7.501 1.00 95.31 65 ALA A N 1
ATOM 450 C CA . ALA A 1 65 ? 19.681 -2.205 -8.400 1.00 95.31 65 ALA A CA 1
ATOM 451 C C . ALA A 1 65 ? 19.749 -3.105 -9.639 1.00 95.31 65 ALA A C 1
ATOM 453 O O . ALA A 1 65 ? 20.533 -2.794 -10.529 1.00 95.31 65 ALA A O 1
ATOM 454 N N . ALA A 1 66 ? 18.959 -4.178 -9.722 1.00 94.25 66 ALA A N 1
ATOM 455 C CA . ALA A 1 66 ? 19.074 -5.196 -10.765 1.00 94.25 66 ALA A CA 1
ATOM 456 C C . ALA A 1 66 ? 19.127 -4.616 -12.191 1.00 94.25 66 ALA A C 1
ATOM 458 O O . ALA A 1 66 ? 20.087 -4.846 -12.923 1.00 94.25 66 ALA A O 1
ATOM 459 N N . GLU A 1 67 ? 18.152 -3.793 -12.576 1.00 94.00 67 GLU A N 1
ATOM 460 C CA . GLU A 1 67 ? 18.098 -3.156 -13.895 1.00 94.00 67 GLU A CA 1
ATOM 461 C C . GLU A 1 67 ? 19.194 -2.101 -14.072 1.00 94.00 67 GLU A C 1
ATOM 463 O O . GLU A 1 67 ? 19.730 -1.902 -15.165 1.00 94.00 67 GLU A O 1
ATOM 468 N N . LYS A 1 68 ? 19.578 -1.443 -12.975 1.00 94.88 68 LYS A N 1
ATOM 469 C CA . LYS A 1 68 ? 20.626 -0.424 -12.999 1.00 94.88 68 LYS A CA 1
ATOM 470 C C . LYS A 1 68 ? 21.996 -1.049 -13.240 1.00 94.88 68 LYS A C 1
ATOM 472 O O . LYS A 1 68 ? 22.796 -0.492 -13.980 1.00 94.88 68 LYS A O 1
ATOM 477 N N . VAL A 1 69 ? 22.254 -2.213 -12.655 1.00 95.19 69 VAL A N 1
ATOM 478 C CA . VAL A 1 69 ? 23.508 -2.955 -12.803 1.00 95.19 69 VAL A CA 1
ATOM 479 C C . VAL A 1 69 ? 23.552 -3.688 -14.140 1.00 95.19 69 VAL A C 1
ATOM 481 O O . VAL A 1 69 ? 24.561 -3.609 -14.831 1.00 95.19 69 VAL A O 1
ATOM 484 N N . LEU A 1 70 ? 22.472 -4.373 -14.526 1.00 94.69 70 LEU A N 1
ATOM 485 C CA . LEU A 1 70 ? 22.468 -5.231 -15.715 1.00 94.69 70 LEU A CA 1
ATOM 486 C C . LEU A 1 70 ? 22.261 -4.468 -17.027 1.00 94.69 70 LEU A 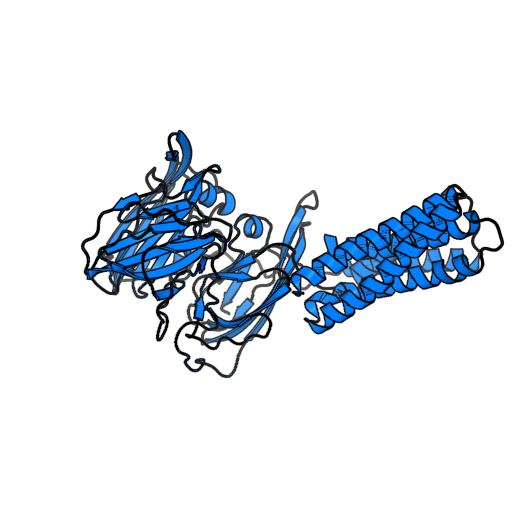C 1
ATOM 488 O O . LEU A 1 70 ? 22.725 -4.926 -18.068 1.00 94.69 70 LEU A O 1
ATOM 492 N N . VAL A 1 71 ? 21.590 -3.313 -16.995 1.00 94.50 71 VAL A N 1
ATOM 493 C CA . VAL A 1 71 ? 21.266 -2.541 -18.206 1.00 94.50 71 VAL A CA 1
ATOM 494 C C . VAL A 1 71 ? 21.854 -1.134 -18.138 1.00 94.50 71 VAL A C 1
ATOM 496 O O . VAL A 1 71 ? 22.620 -0.738 -19.020 1.00 94.50 71 VAL A O 1
ATOM 499 N N . ALA A 1 72 ? 21.550 -0.368 -17.085 1.00 94.50 72 ALA A N 1
ATOM 500 C CA . ALA A 1 72 ? 21.920 1.047 -17.058 1.00 94.50 72 ALA A CA 1
ATOM 501 C C . ALA A 1 72 ? 23.432 1.289 -16.966 1.00 94.50 72 ALA A C 1
ATOM 503 O O . ALA A 1 72 ? 23.944 2.184 -17.642 1.00 94.50 72 ALA A O 1
ATOM 504 N N . ALA A 1 73 ? 24.153 0.510 -16.161 1.00 95.06 73 ALA A N 1
ATOM 505 C CA . ALA A 1 73 ? 25.590 0.647 -15.975 1.00 95.06 73 ALA A CA 1
ATOM 506 C C . ALA A 1 73 ? 26.376 0.284 -17.251 1.00 95.06 73 ALA A C 1
ATOM 508 O O . ALA A 1 73 ? 27.183 1.116 -17.666 1.00 95.06 73 ALA A O 1
ATOM 509 N N . PRO A 1 74 ? 26.114 -0.842 -17.953 1.00 95.62 74 PRO A N 1
ATOM 510 C CA . PRO A 1 74 ? 26.743 -1.124 -19.245 1.00 95.62 74 PRO A CA 1
ATOM 511 C C . PRO A 1 74 ? 26.494 -0.041 -20.300 1.00 95.62 74 PRO A C 1
ATOM 513 O O . PRO A 1 74 ? 27.431 0.379 -20.980 1.00 95.62 74 PRO A O 1
ATOM 516 N N . LEU A 1 75 ? 25.260 0.468 -20.407 1.00 95.88 75 LEU A N 1
ATOM 517 C CA . LEU A 1 75 ? 24.929 1.545 -21.348 1.00 95.88 75 LEU A CA 1
ATOM 518 C C . LEU A 1 75 ? 25.620 2.865 -20.981 1.00 95.88 75 LEU A C 1
ATOM 520 O O . LEU A 1 75 ? 26.134 3.563 -21.855 1.00 95.88 75 LEU A O 1
ATOM 524 N N . SER A 1 76 ? 25.697 3.188 -19.689 1.00 95.00 76 SER A N 1
ATOM 525 C CA . SER A 1 76 ? 26.400 4.380 -19.202 1.00 95.00 76 SER A CA 1
ATOM 526 C C . SER A 1 76 ? 27.918 4.263 -19.388 1.00 95.00 76 SER A C 1
ATOM 528 O O . SER A 1 76 ? 28.579 5.238 -19.739 1.00 95.00 76 SER A O 1
ATOM 530 N N . LEU A 1 77 ? 28.486 3.067 -19.220 1.00 95.81 77 LEU A N 1
ATOM 531 C CA . LEU A 1 77 ? 29.893 2.808 -19.508 1.00 95.81 77 LEU A CA 1
ATOM 532 C C . LEU A 1 77 ? 30.179 2.969 -21.005 1.00 95.81 77 LEU A C 1
ATOM 534 O O . LEU A 1 77 ? 31.134 3.654 -21.370 1.00 95.81 77 LEU A O 1
ATOM 538 N N . ALA A 1 78 ? 29.330 2.411 -21.873 1.00 94.75 78 ALA A N 1
ATOM 539 C CA . ALA A 1 78 ? 29.444 2.592 -23.318 1.00 94.75 78 ALA A CA 1
ATOM 540 C C . ALA A 1 78 ? 29.384 4.080 -23.704 1.00 94.75 78 ALA A C 1
ATOM 542 O O . ALA A 1 78 ? 30.195 4.536 -24.510 1.00 94.75 78 ALA A O 1
ATOM 543 N N . ALA A 1 79 ? 28.485 4.852 -23.084 1.00 93.56 79 ALA A N 1
ATOM 544 C CA . ALA A 1 79 ? 28.392 6.299 -23.261 1.00 93.56 79 ALA A CA 1
ATOM 545 C C . ALA A 1 79 ? 29.728 7.002 -22.956 1.00 93.56 79 ALA A C 1
ATOM 547 O O . ALA A 1 79 ? 30.252 7.731 -23.803 1.00 93.56 79 ALA A O 1
ATOM 548 N N . VAL A 1 80 ? 30.326 6.729 -21.792 1.00 93.94 80 VAL A N 1
ATOM 549 C CA . VAL A 1 80 ? 31.603 7.333 -21.374 1.00 93.94 80 VAL A CA 1
ATOM 550 C C . VAL A 1 80 ? 32.765 6.887 -22.266 1.00 93.94 80 VAL A C 1
ATOM 552 O O . VAL A 1 80 ? 33.567 7.721 -22.682 1.00 93.94 80 VAL A O 1
ATOM 555 N N . VAL A 1 81 ? 32.849 5.602 -22.619 1.00 94.31 81 VAL A N 1
ATOM 556 C CA . VAL A 1 81 ? 33.923 5.058 -23.472 1.00 94.31 81 VAL A CA 1
ATOM 557 C C . VAL A 1 81 ? 33.863 5.625 -24.893 1.00 94.31 81 VAL A C 1
ATOM 559 O O . VAL A 1 81 ? 34.900 5.901 -25.498 1.00 94.31 81 VAL A O 1
ATOM 562 N N . VAL A 1 82 ? 32.663 5.842 -25.439 1.00 91.25 82 VAL A N 1
ATOM 563 C CA . VAL A 1 82 ? 32.492 6.399 -26.787 1.00 91.25 82 VAL A CA 1
ATOM 564 C C . VAL A 1 82 ? 32.708 7.917 -26.803 1.00 91.25 82 VAL A C 1
ATOM 566 O O . VAL A 1 82 ? 33.385 8.421 -27.706 1.00 91.25 82 VAL A O 1
ATOM 569 N N . ALA A 1 83 ? 32.182 8.659 -25.827 1.00 90.12 83 ALA A N 1
ATOM 570 C CA . ALA A 1 83 ? 32.267 10.121 -25.806 1.00 90.12 83 ALA A CA 1
ATOM 571 C C . ALA A 1 83 ? 33.584 10.659 -25.210 1.00 90.12 83 ALA A C 1
ATOM 573 O O . ALA A 1 83 ? 34.179 11.588 -25.760 1.00 90.12 83 ALA A O 1
ATOM 574 N N . GLY A 1 84 ? 34.068 10.068 -24.115 1.00 85.38 84 GLY A N 1
ATOM 575 C CA . GLY A 1 84 ? 35.152 10.594 -23.275 1.00 85.38 84 GLY A CA 1
ATOM 576 C C . GLY A 1 84 ? 36.483 10.823 -24.005 1.00 85.38 84 GLY A C 1
ATOM 577 O O . GLY A 1 84 ? 36.954 11.961 -24.055 1.00 85.38 84 GLY A O 1
ATOM 578 N N . PRO A 1 85 ? 37.084 9.801 -24.648 1.00 86.19 85 PRO A N 1
ATOM 579 C CA . PRO A 1 85 ? 38.349 9.964 -25.369 1.00 86.19 85 PRO A CA 1
ATOM 580 C C . PRO A 1 85 ? 38.276 10.998 -26.495 1.00 86.19 85 PRO A C 1
ATOM 582 O O . PRO A 1 85 ? 39.275 11.634 -26.829 1.00 86.19 85 PRO A O 1
ATOM 585 N N . ARG A 1 86 ? 37.093 11.166 -27.098 1.00 83.38 86 ARG A N 1
ATOM 586 C CA . ARG A 1 86 ? 36.878 12.111 -28.196 1.00 83.38 86 ARG A CA 1
ATOM 587 C C . ARG A 1 86 ? 36.789 13.543 -27.691 1.00 83.38 86 ARG A C 1
ATOM 589 O O . ARG A 1 86 ? 37.359 14.409 -28.339 1.00 83.38 86 ARG A O 1
ATOM 596 N N . LEU A 1 87 ? 36.178 13.771 -26.526 1.00 79.94 87 LEU A N 1
ATOM 597 C CA . LEU A 1 87 ? 36.170 15.072 -25.849 1.00 79.94 87 LEU A CA 1
ATOM 598 C C . LEU A 1 87 ? 37.590 15.556 -25.515 1.00 79.94 87 LEU A C 1
ATOM 600 O O . LEU A 1 87 ? 37.925 16.703 -25.804 1.00 79.94 87 LEU A O 1
ATOM 604 N N . LEU A 1 88 ? 38.445 14.670 -24.991 1.00 77.25 88 LEU A N 1
ATOM 605 C CA . LEU A 1 88 ? 39.829 14.997 -24.609 1.00 77.25 88 LEU A CA 1
ATOM 606 C C . LEU A 1 88 ? 40.740 15.313 -25.806 1.00 77.25 88 LEU A C 1
ATOM 608 O O . LEU A 1 88 ? 41.710 16.050 -25.671 1.00 77.25 88 LEU A O 1
ATOM 612 N N . ARG A 1 89 ? 40.425 14.778 -26.991 1.00 73.38 89 ARG A N 1
ATOM 613 C CA . ARG A 1 89 ? 41.205 14.970 -28.226 1.00 73.38 89 ARG A CA 1
ATOM 614 C C . ARG A 1 89 ? 40.695 16.127 -29.099 1.00 73.38 89 ARG A C 1
ATOM 616 O O . ARG A 1 89 ? 41.159 16.279 -30.227 1.00 73.38 89 ARG A O 1
ATOM 623 N N . THR A 1 90 ? 39.754 16.950 -28.618 1.00 62.22 90 THR A N 1
ATOM 624 C CA . THR A 1 90 ? 39.109 18.027 -29.404 1.00 62.22 90 THR A CA 1
ATOM 625 C C . THR A 1 90 ? 39.989 19.268 -29.635 1.00 62.22 90 THR A C 1
ATOM 627 O O . THR A 1 90 ? 39.570 20.401 -29.400 1.00 62.22 90 THR A O 1
ATOM 630 N N . ALA A 1 91 ? 41.202 19.110 -30.166 1.00 58.38 91 ALA A N 1
ATOM 631 C CA . ALA A 1 91 ? 41.969 20.253 -30.680 1.00 58.38 91 ALA A CA 1
ATOM 632 C C . ALA A 1 91 ? 41.341 20.867 -31.960 1.00 58.38 91 ALA A C 1
ATOM 634 O O . ALA A 1 91 ? 41.655 22.000 -32.305 1.00 58.38 91 ALA A O 1
ATOM 635 N N . GLY A 1 92 ? 40.428 20.149 -32.638 1.00 69.88 92 GLY A N 1
ATOM 636 C CA . GLY A 1 92 ? 39.764 20.562 -33.888 1.00 69.88 92 GLY A CA 1
ATOM 637 C C . GLY A 1 92 ? 38.282 20.971 -33.765 1.00 69.88 92 GLY A C 1
ATOM 638 O O . GLY A 1 92 ? 37.833 21.470 -32.732 1.00 69.88 92 GLY A O 1
ATOM 639 N N . ASP A 1 93 ? 37.513 20.755 -34.841 1.00 85.50 93 ASP A N 1
ATOM 640 C CA . ASP A 1 93 ? 36.085 21.101 -34.950 1.00 85.50 93 ASP A CA 1
ATOM 641 C C . ASP A 1 93 ? 35.215 20.310 -33.956 1.00 85.50 93 ASP A C 1
ATOM 643 O O . ASP A 1 93 ? 35.112 19.081 -34.037 1.00 85.50 93 ASP A O 1
ATOM 647 N N . ILE A 1 94 ? 34.534 21.018 -33.047 1.00 89.31 94 ILE A N 1
ATOM 648 C CA . ILE A 1 94 ? 33.646 20.422 -32.037 1.00 89.31 94 ILE A CA 1
ATOM 649 C C . ILE A 1 94 ? 32.499 19.620 -32.671 1.00 89.31 94 ILE A C 1
ATOM 651 O O . ILE A 1 94 ? 32.005 18.671 -32.066 1.00 89.31 94 ILE A O 1
ATOM 655 N N . ARG A 1 95 ? 32.107 19.919 -33.916 1.00 90.94 95 ARG A N 1
ATOM 656 C CA . ARG A 1 95 ? 31.065 19.153 -34.615 1.00 90.94 95 ARG A CA 1
ATOM 657 C C . ARG A 1 95 ? 31.437 17.677 -34.783 1.00 90.94 95 ARG A C 1
ATOM 659 O O . ARG A 1 95 ? 30.551 16.825 -34.790 1.00 90.94 95 ARG A O 1
ATOM 666 N N . SER A 1 96 ? 32.732 17.352 -34.838 1.00 89.00 96 SER A N 1
ATOM 667 C CA . SER A 1 96 ? 33.221 15.969 -34.949 1.00 89.00 96 SER A CA 1
ATOM 668 C C . SER A 1 96 ? 32.843 15.075 -33.758 1.00 89.00 96 SER A C 1
ATOM 670 O O . SER A 1 96 ? 32.788 13.853 -33.907 1.00 89.00 96 SER A O 1
ATOM 672 N N . VAL A 1 97 ? 32.531 15.660 -32.593 1.00 92.31 97 VAL A N 1
ATOM 673 C CA . VAL A 1 97 ? 32.099 14.913 -31.400 1.00 92.31 97 VAL A CA 1
ATOM 674 C C . VAL A 1 97 ? 30.585 14.897 -31.191 1.00 92.31 97 VAL A C 1
ATOM 676 O O . VAL A 1 97 ? 30.121 14.260 -30.250 1.00 92.31 97 VAL A O 1
ATOM 679 N N . ALA A 1 98 ? 29.797 15.503 -32.085 1.00 94.88 98 ALA A N 1
ATOM 680 C CA . ALA A 1 98 ? 28.340 15.554 -31.958 1.00 94.88 98 ALA A CA 1
ATOM 681 C C . ALA A 1 98 ? 27.696 14.160 -31.893 1.00 94.88 98 ALA A C 1
ATOM 683 O O . ALA A 1 98 ? 26.967 13.867 -30.950 1.00 94.88 98 ALA A O 1
ATOM 684 N N . VAL A 1 99 ? 28.009 13.266 -32.839 1.00 95.06 99 VAL A N 1
ATOM 685 C CA . VAL A 1 99 ? 27.432 11.908 -32.844 1.00 95.06 99 VAL A CA 1
ATOM 686 C C . VAL A 1 99 ? 27.873 11.063 -31.638 1.00 95.06 99 VAL A C 1
ATOM 688 O O . VAL A 1 99 ? 27.010 10.434 -31.037 1.00 95.06 99 VAL A O 1
ATOM 691 N N . PRO A 1 100 ? 29.153 11.046 -31.217 1.00 94.88 100 PRO A N 1
ATOM 692 C CA . PRO A 1 100 ? 29.558 10.397 -29.967 1.00 94.88 100 PRO A CA 1
ATOM 693 C C . PRO A 1 100 ? 28.790 10.867 -28.724 1.00 94.88 100 PRO A C 1
ATOM 695 O O . PRO A 1 100 ? 28.431 10.044 -27.885 1.00 94.88 100 PRO A O 1
ATOM 698 N N . LEU A 1 101 ? 28.523 12.172 -28.607 1.00 96.50 101 LEU A N 1
ATOM 699 C CA . LEU A 1 101 ? 27.749 12.732 -27.494 1.00 96.50 101 LEU A CA 1
ATOM 700 C C . LEU A 1 101 ? 26.261 12.375 -27.592 1.00 96.50 101 LEU A C 1
ATOM 702 O O . LEU A 1 101 ? 25.653 12.012 -26.589 1.00 96.50 101 LEU A O 1
ATOM 706 N N . LEU A 1 102 ? 25.684 12.399 -28.797 1.00 97.44 102 LEU A N 1
ATOM 707 C CA . LEU A 1 102 ? 24.313 11.938 -29.028 1.00 97.44 102 LEU A CA 1
ATOM 708 C C . LEU A 1 102 ? 24.161 10.442 -28.731 1.00 97.44 102 LEU A C 1
ATOM 710 O O . LEU A 1 102 ? 23.211 10.068 -28.056 1.00 97.44 102 LEU A O 1
ATOM 714 N N . PHE A 1 103 ? 25.122 9.603 -29.136 1.00 97.19 103 PHE A N 1
ATOM 715 C CA . PHE A 1 103 ? 25.171 8.182 -28.774 1.00 97.19 103 PHE A CA 1
ATOM 716 C C . PHE A 1 103 ? 25.148 7.994 -27.253 1.00 97.19 103 PHE A C 1
ATOM 718 O O . PHE A 1 103 ? 24.348 7.210 -26.745 1.00 97.19 103 PHE A O 1
ATOM 725 N N . ALA A 1 104 ? 25.983 8.741 -26.521 1.00 97.62 104 ALA A N 1
ATOM 726 C CA . ALA A 1 104 ? 25.980 8.730 -25.061 1.00 97.62 104 ALA A CA 1
ATOM 727 C C . ALA A 1 104 ? 24.606 9.128 -24.492 1.00 97.62 104 ALA A C 1
ATOM 729 O O . ALA A 1 104 ? 24.094 8.472 -23.584 1.00 97.62 104 ALA A O 1
ATOM 730 N N . GLY A 1 105 ? 23.973 10.142 -25.084 1.00 98.06 105 GLY A N 1
ATOM 731 C CA . GLY A 1 105 ? 22.626 10.582 -24.738 1.00 98.06 105 GLY A CA 1
ATOM 732 C C . GLY A 1 105 ? 21.574 9.503 -24.968 1.00 98.06 105 GLY A C 1
ATOM 733 O O . GLY A 1 105 ? 20.776 9.239 -24.071 1.00 98.06 105 GLY A O 1
ATOM 734 N N . TYR A 1 106 ? 21.599 8.826 -26.117 1.00 98.44 106 TYR A N 1
ATOM 735 C CA . TYR A 1 106 ? 20.692 7.720 -26.425 1.00 98.44 106 TYR A CA 1
ATOM 736 C C . TYR A 1 106 ? 20.897 6.537 -25.484 1.00 98.44 106 TYR A C 1
ATOM 738 O O . TYR A 1 106 ? 19.915 5.995 -24.991 1.00 98.44 106 TYR A O 1
ATOM 746 N N . ALA A 1 107 ? 22.143 6.164 -25.187 1.00 97.88 107 ALA A N 1
ATOM 747 C CA . ALA A 1 107 ? 22.452 5.055 -24.288 1.00 97.88 107 ALA A CA 1
ATOM 748 C C . ALA A 1 107 ? 21.923 5.301 -22.868 1.00 97.88 107 ALA A C 1
ATOM 750 O O . ALA A 1 107 ? 21.235 4.449 -22.302 1.00 97.88 107 ALA A O 1
ATOM 751 N N . VAL A 1 108 ? 22.171 6.489 -22.311 1.00 97.56 108 VAL A N 1
ATOM 752 C CA . VAL A 1 108 ? 21.661 6.851 -20.980 1.00 97.56 108 VAL A CA 1
ATOM 753 C C . VAL A 1 108 ? 20.139 7.032 -20.989 1.00 97.56 108 VAL A C 1
ATOM 755 O O . VAL A 1 108 ? 19.478 6.635 -20.032 1.00 97.56 108 VAL A O 1
ATOM 758 N N . SER A 1 109 ? 19.561 7.558 -22.074 1.00 98.12 109 SER A N 1
ATOM 759 C CA . SER A 1 109 ? 18.103 7.677 -22.220 1.00 98.12 109 SER A CA 1
ATOM 760 C C . SER A 1 109 ? 17.425 6.313 -22.316 1.00 98.12 109 SER A C 1
ATOM 762 O O . SER A 1 109 ? 16.405 6.098 -21.676 1.00 98.12 109 SER A O 1
ATOM 764 N N . ALA A 1 110 ? 18.000 5.363 -23.055 1.00 97.00 110 ALA A N 1
ATOM 765 C CA . ALA A 1 110 ? 17.483 4.002 -23.143 1.00 97.00 110 ALA A CA 1
ATOM 766 C C . ALA A 1 110 ? 17.535 3.307 -21.775 1.00 97.00 110 ALA A C 1
ATOM 768 O O . ALA A 1 110 ? 16.546 2.718 -21.350 1.00 97.00 110 ALA A O 1
ATOM 769 N N . ALA A 1 111 ? 18.638 3.459 -21.036 1.00 95.12 111 ALA A N 1
ATOM 770 C CA . ALA A 1 111 ? 18.734 2.995 -19.654 1.00 95.12 111 ALA A CA 1
ATOM 771 C C . ALA A 1 111 ? 17.648 3.602 -18.746 1.00 95.12 111 ALA A C 1
ATOM 773 O O . ALA A 1 111 ? 17.026 2.887 -17.965 1.00 95.12 111 ALA A O 1
ATOM 774 N N . LEU A 1 112 ? 17.411 4.913 -18.858 1.00 95.25 112 LEU A N 1
ATOM 775 C CA . LEU A 1 112 ? 16.371 5.622 -18.112 1.00 95.25 112 LEU A CA 1
ATOM 776 C C . LEU A 1 112 ? 14.966 5.112 -18.468 1.00 95.25 112 LEU A C 1
ATOM 778 O O . LEU A 1 112 ? 14.165 4.865 -17.570 1.00 95.25 112 LEU A O 1
ATOM 782 N N . LEU A 1 113 ? 14.678 4.912 -19.757 1.00 93.69 113 LEU A N 1
ATOM 783 C CA . LEU A 1 113 ? 13.401 4.369 -20.224 1.00 93.69 113 LEU A CA 1
ATOM 784 C C . LEU A 1 113 ? 13.159 2.959 -19.685 1.00 93.69 113 LEU A C 1
ATOM 786 O O . LEU A 1 113 ? 12.058 2.683 -19.226 1.00 93.69 113 LEU A O 1
ATOM 790 N N . VAL A 1 114 ? 14.181 2.098 -19.657 1.00 92.81 114 VAL A N 1
ATOM 791 C CA . VAL A 1 114 ? 14.069 0.769 -19.036 1.00 92.81 114 VAL A CA 1
ATOM 792 C C . VAL A 1 114 ? 13.729 0.888 -17.550 1.00 92.81 114 VAL A C 1
ATOM 794 O O . VAL A 1 114 ? 12.824 0.206 -17.080 1.00 92.81 114 VAL A O 1
ATOM 797 N N . THR A 1 115 ? 14.384 1.786 -16.809 1.00 91.06 115 THR A N 1
ATOM 798 C CA . THR A 1 115 ? 14.081 2.013 -15.385 1.00 91.06 115 THR A CA 1
ATOM 799 C C . THR A 1 115 ? 12.659 2.537 -15.147 1.00 91.06 115 THR A C 1
ATOM 801 O O . THR A 1 115 ? 12.062 2.195 -14.132 1.00 91.06 115 THR A O 1
ATOM 804 N N . ILE A 1 116 ? 12.113 3.361 -16.048 1.00 89.62 116 ILE A N 1
ATOM 805 C CA . ILE A 1 116 ? 10.786 3.978 -15.878 1.00 89.62 116 ILE A CA 1
ATOM 806 C C . ILE A 1 116 ? 9.651 3.072 -16.369 1.00 89.62 116 ILE A C 1
ATOM 808 O O . ILE A 1 116 ? 8.602 3.041 -15.734 1.00 89.62 116 ILE A O 1
ATOM 812 N N . LEU A 1 117 ? 9.831 2.390 -17.502 1.00 87.75 117 LEU A N 1
ATOM 813 C CA . LEU A 1 117 ? 8.754 1.682 -18.207 1.00 87.75 117 LEU A CA 1
ATOM 814 C C . LEU A 1 117 ? 8.718 0.177 -17.929 1.00 87.75 117 LEU A C 1
ATOM 816 O O . LEU A 1 117 ? 7.676 -0.439 -18.115 1.00 87.75 117 LEU A O 1
ATOM 820 N N . HIS A 1 118 ? 9.844 -0.417 -17.529 1.00 87.06 118 HIS A N 1
ATOM 821 C CA . HIS A 1 118 ? 9.941 -1.856 -17.275 1.00 87.06 118 HIS A CA 1
ATOM 822 C C . HIS A 1 118 ? 10.316 -2.161 -15.825 1.00 87.06 118 HIS A C 1
ATOM 824 O O . HIS A 1 118 ? 9.666 -2.970 -15.179 1.00 87.06 118 HIS A O 1
ATOM 830 N N . GLY A 1 119 ? 11.350 -1.501 -15.299 1.00 86.19 119 GLY A N 1
ATOM 831 C CA . GLY A 1 119 ? 11.756 -1.659 -13.907 1.00 86.19 119 GLY A CA 1
ATOM 832 C C . GLY A 1 119 ? 12.278 -3.065 -13.600 1.00 86.19 119 GLY A C 1
ATOM 833 O O . GLY A 1 119 ? 13.357 -3.444 -14.062 1.00 86.19 119 GLY A O 1
ATOM 834 N N . TYR A 1 120 ? 11.551 -3.794 -12.756 1.00 90.19 120 TYR A N 1
ATOM 835 C CA . TYR A 1 120 ? 11.907 -5.121 -12.254 1.00 90.19 120 TYR A CA 1
ATOM 836 C C . TYR A 1 120 ? 10.911 -6.189 -12.743 1.00 90.19 120 TYR A C 1
ATOM 838 O O . TYR A 1 120 ? 9.719 -5.906 -12.741 1.00 90.19 120 TYR A O 1
ATOM 846 N N . PRO A 1 121 ? 11.353 -7.429 -13.043 1.00 91.25 121 PRO A N 1
ATOM 847 C CA . PRO A 1 121 ? 12.734 -7.906 -13.020 1.00 91.25 121 PRO A CA 1
ATOM 848 C C . PRO A 1 121 ? 13.525 -7.434 -14.239 1.00 91.25 121 PRO A C 1
ATOM 850 O O . PRO A 1 121 ? 12.985 -7.211 -15.315 1.00 91.25 121 PRO A O 1
ATOM 853 N N . ALA A 1 122 ? 14.842 -7.317 -14.085 1.00 88.50 122 ALA A N 1
ATOM 854 C CA . ALA A 1 122 ? 15.705 -7.044 -15.225 1.00 88.50 122 ALA A CA 1
ATOM 855 C C . ALA A 1 122 ? 15.703 -8.246 -16.183 1.00 88.50 122 ALA A C 1
ATOM 857 O O . ALA A 1 122 ? 16.011 -9.365 -15.771 1.00 88.50 122 ALA A O 1
ATOM 858 N N . SER A 1 123 ? 15.401 -8.007 -17.458 1.00 88.38 123 SER A N 1
ATOM 859 C CA . SER A 1 123 ? 15.344 -9.044 -18.490 1.00 88.38 123 SER A CA 1
ATOM 860 C C . SER A 1 123 ? 16.346 -8.790 -19.619 1.00 88.38 123 SER A C 1
ATOM 862 O O . SER A 1 123 ? 16.624 -7.651 -20.012 1.00 88.38 123 SER A O 1
ATOM 864 N N . THR A 1 124 ? 16.900 -9.874 -20.168 1.00 90.19 124 THR A N 1
ATOM 865 C CA . THR A 1 124 ? 17.831 -9.809 -21.305 1.00 90.19 124 THR A CA 1
ATOM 866 C C . THR A 1 124 ? 17.154 -9.247 -22.553 1.00 90.19 124 THR A C 1
ATOM 868 O O . THR A 1 124 ? 17.773 -8.469 -23.277 1.00 90.19 124 THR A O 1
ATOM 871 N N . SER A 1 125 ? 15.883 -9.591 -22.787 1.00 90.94 125 SER A N 1
ATOM 872 C CA . SER A 1 125 ? 15.094 -9.081 -23.913 1.00 90.94 125 SER A CA 1
ATOM 873 C C . SER A 1 125 ? 15.036 -7.554 -23.909 1.00 90.94 125 SER A C 1
ATOM 875 O O . SER A 1 125 ? 15.418 -6.922 -24.893 1.00 90.94 125 SER A O 1
ATOM 877 N N . VAL A 1 126 ? 14.658 -6.945 -22.782 1.00 90.75 126 VAL A N 1
ATOM 878 C CA . VAL A 1 126 ? 14.563 -5.485 -22.648 1.00 90.75 126 VAL A CA 1
ATOM 879 C C . VAL A 1 126 ? 15.929 -4.813 -22.778 1.00 90.75 126 VAL A C 1
ATOM 881 O O . VAL A 1 126 ? 16.042 -3.784 -23.447 1.00 90.75 126 VAL A O 1
ATOM 884 N N . GLY A 1 127 ? 16.989 -5.410 -22.224 1.00 93.50 127 GLY A N 1
ATOM 885 C CA . GLY A 1 127 ? 18.356 -4.919 -22.415 1.00 93.50 127 GLY A CA 1
ATOM 886 C C . GLY A 1 127 ? 18.782 -4.895 -23.890 1.00 93.50 127 GLY A C 1
ATOM 887 O O . GLY A 1 127 ? 19.333 -3.900 -24.362 1.00 93.50 127 GLY A O 1
ATOM 888 N N . LEU A 1 128 ? 18.482 -5.955 -24.645 1.00 95.31 128 LEU A N 1
ATOM 889 C CA . LEU A 1 128 ? 18.785 -6.037 -26.078 1.00 95.31 128 LEU A CA 1
ATOM 890 C C . LEU A 1 128 ? 17.949 -5.052 -26.907 1.00 95.31 128 LEU A C 1
ATOM 892 O O . LEU A 1 128 ? 18.487 -4.380 -27.787 1.00 95.31 128 LEU A O 1
ATOM 896 N N . LEU A 1 129 ? 16.662 -4.895 -26.594 1.00 94.88 129 LEU A N 1
ATOM 897 C CA . LEU A 1 129 ? 15.805 -3.907 -27.256 1.00 94.88 129 LEU A CA 1
ATOM 898 C C . LEU A 1 129 ? 16.286 -2.471 -27.000 1.00 94.88 129 LEU A C 1
ATOM 900 O O . LEU A 1 129 ? 16.305 -1.656 -27.924 1.00 94.88 129 LEU A O 1
ATOM 904 N N . ALA A 1 130 ? 16.763 -2.172 -25.788 1.00 95.81 130 ALA A N 1
ATOM 905 C CA . ALA A 1 130 ? 17.394 -0.891 -25.480 1.00 95.81 130 ALA A CA 1
ATOM 906 C C . ALA A 1 130 ? 18.646 -0.657 -26.347 1.00 95.81 130 ALA A C 1
ATOM 908 O O . ALA A 1 130 ? 18.791 0.413 -26.941 1.00 95.81 130 ALA A O 1
ATOM 909 N N . VAL A 1 131 ? 19.517 -1.663 -26.494 1.00 96.81 131 VAL A N 1
ATOM 910 C CA . VAL A 1 131 ? 20.704 -1.593 -27.369 1.00 96.81 131 VAL A CA 1
ATOM 911 C C . VAL A 1 131 ? 20.316 -1.361 -28.834 1.00 96.81 131 VAL A C 1
ATOM 913 O O . VAL A 1 131 ? 20.912 -0.507 -29.496 1.00 96.81 131 VAL A O 1
ATOM 916 N N . ALA A 1 132 ? 19.295 -2.060 -29.338 1.00 96.81 132 ALA A N 1
ATOM 917 C CA . ALA A 1 132 ? 18.786 -1.867 -30.695 1.00 96.81 132 ALA A CA 1
ATOM 918 C C . ALA A 1 132 ? 18.243 -0.442 -30.916 1.00 96.81 132 ALA A C 1
ATOM 920 O O . ALA A 1 132 ? 18.518 0.182 -31.947 1.00 96.81 132 ALA A O 1
ATOM 921 N N . GLY A 1 133 ? 17.531 0.111 -29.929 1.00 96.88 133 GLY A N 1
ATOM 922 C CA . GLY A 1 133 ? 17.053 1.495 -29.953 1.00 96.88 133 GLY A CA 1
ATOM 923 C C . GLY A 1 133 ? 18.198 2.509 -30.043 1.00 96.88 133 GLY A C 1
ATOM 924 O O . GLY A 1 133 ? 18.176 3.400 -30.895 1.00 96.88 133 GLY A O 1
ATOM 925 N N . VAL A 1 134 ? 19.247 2.331 -29.231 1.00 97.69 134 VAL A N 1
ATOM 926 C CA . VAL A 1 134 ? 20.454 3.181 -29.249 1.00 97.69 134 VAL A CA 1
ATOM 927 C C . VAL A 1 134 ? 21.160 3.120 -30.603 1.00 97.69 134 VAL A C 1
ATOM 929 O O . VAL A 1 134 ? 21.516 4.160 -31.168 1.00 97.69 134 VAL A O 1
ATOM 932 N N . GLY A 1 135 ? 21.350 1.913 -31.143 1.00 96.38 135 GLY A N 1
ATOM 933 C CA . GLY A 1 135 ? 21.982 1.705 -32.445 1.00 96.38 135 GLY A CA 1
ATOM 934 C C . GLY A 1 135 ? 21.209 2.381 -33.579 1.00 96.38 135 GLY A C 1
ATOM 935 O O . GLY A 1 135 ? 21.795 3.109 -34.385 1.00 96.38 135 GLY A O 1
ATOM 936 N N . THR A 1 136 ? 19.882 2.241 -33.572 1.00 96.12 136 THR A N 1
ATOM 937 C CA . THR A 1 136 ? 18.986 2.860 -34.559 1.00 96.12 136 THR A CA 1
ATOM 938 C C . THR A 1 136 ? 19.035 4.389 -34.493 1.00 96.12 136 THR A C 1
ATOM 940 O O . THR A 1 136 ? 19.276 5.040 -35.511 1.00 96.12 136 THR A O 1
ATOM 943 N N . ALA A 1 137 ? 18.896 4.983 -33.302 1.00 96.75 137 ALA A N 1
ATOM 944 C CA . ALA A 1 137 ? 18.966 6.437 -33.117 1.00 96.75 137 ALA A CA 1
ATOM 945 C C . ALA A 1 137 ? 20.329 7.024 -33.539 1.00 96.75 137 ALA A C 1
ATOM 947 O O . ALA A 1 137 ? 20.416 8.112 -34.120 1.00 96.75 137 ALA A O 1
ATOM 948 N N . THR A 1 138 ? 21.407 6.271 -33.314 1.00 95.88 138 THR A N 1
ATOM 949 C CA . THR A 1 138 ? 22.761 6.657 -33.732 1.00 95.88 138 THR A CA 1
ATOM 950 C C . THR A 1 138 ? 22.918 6.620 -35.252 1.00 95.88 138 THR A C 1
ATOM 952 O O . THR A 1 138 ? 23.473 7.555 -35.832 1.00 95.88 138 THR A O 1
ATOM 955 N N . ALA A 1 139 ? 22.388 5.589 -35.918 1.00 93.56 139 ALA A N 1
ATOM 956 C CA . ALA A 1 139 ? 22.401 5.497 -37.378 1.00 93.56 139 ALA A CA 1
ATOM 957 C C . ALA A 1 139 ? 21.618 6.647 -38.031 1.00 93.56 139 ALA A C 1
ATOM 959 O O . ALA A 1 139 ? 22.079 7.245 -39.007 1.00 93.56 139 ALA A O 1
ATOM 960 N N . VAL A 1 140 ? 20.475 7.012 -37.444 1.00 94.69 140 VAL A N 1
ATOM 961 C CA . VAL A 1 140 ? 19.693 8.187 -37.843 1.00 94.69 140 VAL A CA 1
ATOM 962 C C . VAL A 1 140 ? 20.524 9.469 -37.697 1.00 94.69 140 VAL A C 1
ATOM 964 O O . VAL A 1 140 ? 20.602 10.260 -38.637 1.00 94.69 140 VAL A O 1
ATOM 967 N N . SER A 1 141 ? 21.237 9.643 -36.580 1.00 94.94 141 SER A N 1
ATOM 968 C CA . SER A 1 141 ? 22.126 10.797 -36.368 1.00 94.94 141 SER A CA 1
ATOM 969 C C . SER A 1 141 ? 23.268 10.890 -37.381 1.00 94.94 141 SER A C 1
ATOM 971 O O . SER A 1 141 ? 23.603 11.994 -37.810 1.00 94.94 141 SER A O 1
ATOM 973 N N . TRP A 1 142 ? 23.861 9.764 -37.800 1.00 94.12 142 TRP A N 1
ATOM 974 C CA . TRP A 1 142 ? 24.877 9.777 -38.862 1.00 94.12 142 TRP A CA 1
ATOM 975 C C . TRP A 1 142 ? 24.333 10.356 -40.163 1.00 94.12 142 TRP A C 1
ATOM 977 O O . TRP A 1 142 ? 25.003 11.182 -40.782 1.00 94.12 142 TRP A O 1
ATOM 987 N N . ARG A 1 143 ? 23.109 9.963 -40.539 1.00 92.44 143 ARG A N 1
ATOM 988 C CA . ARG A 1 143 ? 22.442 10.453 -41.747 1.00 92.44 143 ARG A CA 1
ATOM 989 C C . ARG A 1 143 ? 22.124 11.945 -41.657 1.00 92.44 143 ARG A C 1
ATOM 991 O O . ARG A 1 143 ? 22.410 12.668 -42.598 1.00 92.44 143 ARG A O 1
ATOM 998 N N . PHE A 1 144 ? 21.559 12.411 -40.544 1.00 93.50 144 PHE A N 1
ATOM 999 C CA . PHE A 1 144 ? 21.155 13.817 -40.398 1.00 93.50 144 PHE A CA 1
ATOM 1000 C C . PHE A 1 144 ? 22.326 14.792 -40.239 1.00 93.50 144 PHE A C 1
ATOM 1002 O O . PHE A 1 144 ? 22.203 15.959 -40.600 1.00 93.50 144 PHE A O 1
ATOM 1009 N N . LEU A 1 145 ? 23.452 14.343 -39.681 1.00 92.81 145 LEU A N 1
ATOM 1010 C CA . LEU A 1 145 ? 24.619 15.198 -39.450 1.00 92.81 145 LEU A CA 1
ATOM 1011 C C . LEU A 1 145 ? 25.690 15.087 -40.544 1.00 92.81 145 LEU A C 1
ATOM 1013 O O . LEU A 1 145 ? 26.745 15.708 -40.387 1.00 92.81 145 LEU A O 1
ATOM 1017 N N . ASP A 1 146 ? 25.435 14.319 -41.610 1.00 89.69 146 ASP A N 1
ATOM 1018 C CA . ASP A 1 146 ? 26.396 13.966 -42.668 1.00 89.69 146 ASP A CA 1
ATOM 1019 C C . ASP A 1 146 ? 27.719 13.397 -42.123 1.00 89.69 146 ASP A C 1
ATOM 1021 O O . ASP A 1 146 ? 28.804 13.575 -42.686 1.00 89.69 146 ASP A O 1
ATOM 1025 N N . ALA A 1 147 ? 27.644 12.687 -40.997 1.00 87.56 147 ALA A N 1
ATOM 1026 C CA . ALA A 1 147 ? 28.807 12.073 -40.377 1.00 87.56 147 ALA A CA 1
ATOM 1027 C C . ALA A 1 147 ? 29.139 10.753 -41.084 1.00 87.56 147 ALA A C 1
ATOM 1029 O O . ALA A 1 147 ? 28.292 9.870 -41.210 1.00 87.56 147 ALA A O 1
ATOM 1030 N N . ARG A 1 148 ? 30.396 10.595 -41.517 1.00 87.19 148 ARG A N 1
ATOM 1031 C CA . ARG A 1 148 ? 30.879 9.407 -42.242 1.00 87.19 148 ARG A CA 1
ATOM 1032 C C . ARG A 1 148 ? 31.751 8.527 -41.333 1.00 87.19 148 ARG A C 1
ATOM 1034 O O . ARG A 1 148 ? 32.967 8.720 -41.301 1.00 87.19 148 ARG A O 1
ATOM 1041 N N . PRO A 1 149 ? 31.169 7.590 -40.559 1.00 85.69 149 PRO A N 1
ATOM 1042 C CA . PRO A 1 149 ? 31.949 6.613 -39.797 1.00 85.69 149 PRO A CA 1
ATOM 1043 C C . PRO A 1 149 ? 32.763 5.691 -40.722 1.00 85.69 149 PRO A C 1
ATOM 1045 O O . PRO A 1 149 ? 32.483 5.564 -41.915 1.00 85.69 149 PRO A O 1
ATOM 1048 N N . SER A 1 150 ? 33.777 5.017 -40.170 1.00 88.94 150 SER A N 1
ATOM 1049 C CA . SER A 1 150 ? 34.545 4.023 -40.928 1.00 88.94 150 SER A CA 1
ATOM 1050 C C . SER A 1 150 ? 33.663 2.837 -41.334 1.00 88.94 150 SER A C 1
ATOM 1052 O O . SER A 1 150 ? 32.726 2.475 -40.621 1.00 88.94 150 SER A O 1
ATOM 1054 N N . ARG A 1 151 ? 33.997 2.171 -42.450 1.00 87.88 151 ARG A N 1
ATOM 1055 C CA . ARG A 1 151 ? 33.260 0.982 -42.929 1.00 87.88 151 ARG A CA 1
ATOM 1056 C C . ARG A 1 151 ? 33.121 -0.092 -41.848 1.00 87.88 151 ARG A C 1
ATOM 1058 O O . ARG A 1 151 ? 32.061 -0.698 -41.718 1.00 87.88 151 ARG A O 1
ATOM 1065 N N . THR A 1 152 ? 34.175 -0.303 -41.062 1.00 88.81 152 THR A N 1
ATOM 1066 C CA . THR A 1 152 ? 34.180 -1.247 -39.940 1.00 88.81 152 THR A CA 1
ATOM 1067 C C . THR A 1 152 ? 33.187 -0.832 -38.856 1.00 88.81 152 THR A C 1
ATOM 1069 O O . THR A 1 152 ? 32.401 -1.663 -38.411 1.00 88.81 152 THR A O 1
ATOM 1072 N N . ALA A 1 153 ? 33.162 0.451 -38.477 1.00 84.94 153 ALA A N 1
ATOM 1073 C CA . ALA A 1 153 ? 32.236 0.964 -37.469 1.00 84.94 153 ALA A CA 1
ATOM 1074 C C . ALA A 1 153 ? 30.771 0.875 -37.929 1.00 84.94 153 ALA A C 1
ATOM 1076 O O . ALA A 1 153 ? 29.919 0.445 -37.156 1.00 84.94 153 ALA A O 1
ATOM 1077 N N . SER A 1 154 ? 30.478 1.209 -39.191 1.00 86.50 154 SER A N 1
ATOM 1078 C CA . SER A 1 154 ? 29.129 1.066 -39.757 1.00 86.50 154 SER A CA 1
ATOM 1079 C C . SER A 1 154 ? 28.656 -0.385 -39.763 1.00 86.50 154 SER A C 1
ATOM 1081 O O . SER A 1 154 ? 27.542 -0.662 -39.330 1.00 86.50 154 SER A O 1
ATOM 1083 N N . ARG A 1 155 ? 29.499 -1.320 -40.228 1.00 88.31 155 ARG A N 1
ATOM 1084 C CA . ARG A 1 155 ? 29.157 -2.751 -40.267 1.00 88.31 155 ARG A CA 1
ATOM 1085 C C . ARG A 1 155 ? 28.908 -3.303 -38.869 1.00 88.31 155 ARG A C 1
ATOM 1087 O O . ARG A 1 155 ? 27.893 -3.957 -38.659 1.00 88.31 155 ARG A O 1
ATOM 1094 N N . ALA A 1 156 ? 29.790 -2.997 -37.917 1.00 87.94 156 ALA A N 1
ATOM 1095 C CA . ALA A 1 156 ? 29.630 -3.424 -36.532 1.00 87.94 156 ALA A CA 1
ATOM 1096 C C . ALA A 1 156 ? 28.326 -2.889 -35.919 1.00 87.94 156 ALA A C 1
ATOM 1098 O O . ALA A 1 156 ? 27.579 -3.655 -35.318 1.00 87.94 156 ALA A O 1
ATOM 1099 N N . ALA A 1 157 ? 28.009 -1.606 -36.125 1.00 88.00 157 ALA A N 1
ATOM 1100 C CA . ALA A 1 157 ? 26.781 -1.011 -35.604 1.00 88.00 157 ALA A CA 1
ATOM 1101 C C . ALA A 1 157 ? 25.517 -1.664 -36.185 1.00 88.00 157 ALA A C 1
ATOM 1103 O O . ALA A 1 157 ? 24.595 -1.964 -35.430 1.00 88.00 157 ALA A O 1
ATOM 1104 N N . VAL A 1 158 ? 25.480 -1.933 -37.496 1.00 90.75 158 VAL A N 1
ATOM 1105 C CA . VAL A 1 158 ? 24.342 -2.615 -38.139 1.00 90.75 158 VAL A CA 1
ATOM 1106 C C . VAL A 1 158 ? 24.177 -4.034 -37.598 1.00 90.75 158 VAL A C 1
ATOM 1108 O O . VAL A 1 158 ? 23.076 -4.395 -37.195 1.00 90.75 158 VAL A O 1
ATOM 1111 N N . VAL A 1 159 ? 25.261 -4.816 -37.535 1.00 93.44 159 VAL A N 1
ATOM 1112 C CA . VAL A 1 159 ? 25.218 -6.198 -37.031 1.00 93.44 159 VAL A CA 1
ATOM 1113 C C . VAL A 1 159 ? 24.721 -6.236 -35.589 1.00 93.44 159 VAL A C 1
ATOM 1115 O O . VAL A 1 159 ? 23.793 -6.982 -35.297 1.00 93.44 159 VAL A O 1
ATOM 1118 N N . VAL A 1 160 ? 25.275 -5.400 -34.703 1.00 93.06 160 VAL A N 1
ATOM 1119 C CA . VAL A 1 160 ? 24.852 -5.340 -33.294 1.00 93.06 160 VAL A CA 1
ATOM 1120 C C . VAL A 1 160 ? 23.387 -4.922 -33.173 1.00 93.06 160 VAL A C 1
ATOM 1122 O O . VAL A 1 160 ? 22.644 -5.545 -32.424 1.00 93.06 160 VAL A O 1
ATOM 1125 N N . THR A 1 161 ? 22.953 -3.908 -33.927 1.00 94.25 161 THR A N 1
ATOM 1126 C CA . THR A 1 161 ? 21.570 -3.401 -33.873 1.00 94.25 161 THR A CA 1
ATOM 1127 C C . THR A 1 161 ? 20.568 -4.460 -34.326 1.00 94.25 161 THR A C 1
ATOM 1129 O O . THR A 1 161 ? 19.588 -4.711 -33.630 1.00 94.25 161 THR A O 1
ATOM 1132 N N . VAL A 1 162 ? 20.821 -5.108 -35.467 1.00 94.69 162 VAL A N 1
ATOM 1133 C CA . VAL A 1 162 ? 19.935 -6.145 -36.016 1.00 94.69 162 VAL A CA 1
ATOM 1134 C C . VAL A 1 162 ? 19.930 -7.383 -35.122 1.00 94.69 162 VAL A C 1
ATOM 1136 O O . VAL A 1 162 ? 18.858 -7.890 -34.805 1.00 94.69 162 VAL A O 1
ATOM 1139 N N . ALA A 1 163 ? 21.098 -7.840 -34.659 1.00 95.25 163 ALA A N 1
ATOM 1140 C CA . ALA A 1 163 ? 21.190 -8.985 -33.755 1.00 95.25 163 ALA A CA 1
ATOM 1141 C C . ALA A 1 163 ? 20.454 -8.723 -32.433 1.00 95.25 163 ALA A C 1
ATOM 1143 O O . ALA A 1 163 ? 19.693 -9.575 -31.983 1.00 95.25 163 ALA A O 1
ATOM 1144 N N . ALA A 1 164 ? 20.626 -7.537 -31.841 1.00 94.69 164 ALA A N 1
ATOM 1145 C CA . ALA A 1 164 ? 19.942 -7.160 -30.610 1.00 94.69 164 ALA A CA 1
ATOM 1146 C C . ALA A 1 164 ? 18.422 -7.039 -30.805 1.00 94.69 164 ALA A C 1
ATOM 1148 O O . ALA A 1 164 ? 17.666 -7.494 -29.953 1.00 94.69 164 ALA A O 1
ATOM 1149 N N . LEU A 1 165 ? 17.961 -6.497 -31.938 1.00 94.75 165 LEU A N 1
ATOM 1150 C CA . LEU A 1 165 ? 16.533 -6.414 -32.247 1.00 94.75 165 LEU A CA 1
ATOM 1151 C C . LEU A 1 165 ? 15.909 -7.806 -32.409 1.00 94.75 165 LEU A C 1
ATOM 1153 O O . LEU A 1 165 ? 14.894 -8.097 -31.780 1.00 94.75 165 LEU A O 1
ATOM 1157 N N . LEU A 1 166 ? 16.520 -8.675 -33.219 1.00 93.88 166 LEU A N 1
ATOM 1158 C CA . LEU A 1 166 ? 16.010 -10.024 -33.482 1.00 93.88 166 LEU A CA 1
ATOM 1159 C C . LEU A 1 166 ? 16.031 -10.896 -32.223 1.00 93.88 166 LEU A C 1
ATOM 1161 O O . LEU A 1 166 ? 15.027 -11.515 -31.886 1.00 93.88 166 LEU A O 1
ATOM 1165 N N . ALA A 1 167 ? 17.148 -10.916 -31.492 1.00 93.00 167 ALA A N 1
ATOM 1166 C CA . ALA A 1 167 ? 17.251 -11.692 -30.259 1.00 93.00 167 ALA A CA 1
ATOM 1167 C C . ALA A 1 167 ? 16.355 -11.121 -29.149 1.00 93.00 167 ALA A C 1
ATOM 1169 O O . ALA A 1 167 ? 15.696 -11.877 -28.441 1.00 93.00 167 ALA A O 1
ATOM 1170 N N . GLY A 1 168 ? 16.290 -9.792 -29.015 1.00 90.81 168 GLY A N 1
ATOM 1171 C CA . GLY A 1 168 ? 15.457 -9.124 -28.017 1.00 90.81 168 GLY A CA 1
ATOM 1172 C C . GLY A 1 168 ? 13.965 -9.375 -28.232 1.00 90.81 168 GLY A C 1
ATOM 1173 O O . GLY A 1 168 ? 13.269 -9.737 -27.286 1.00 90.81 168 GLY A O 1
ATOM 1174 N N . THR A 1 169 ? 13.485 -9.251 -29.473 1.00 89.00 169 THR A N 1
ATOM 1175 C CA . THR A 1 169 ? 12.091 -9.571 -29.831 1.00 89.00 169 THR A CA 1
ATOM 1176 C C . THR A 1 169 ? 11.792 -11.060 -29.690 1.00 89.00 169 THR A C 1
ATOM 1178 O O . THR A 1 169 ? 10.785 -11.412 -29.082 1.00 89.00 169 THR A O 1
ATOM 1181 N N . GLY A 1 170 ? 12.683 -11.938 -30.161 1.00 87.50 170 GLY A N 1
ATOM 1182 C CA . GLY A 1 170 ? 12.524 -13.385 -30.018 1.00 87.50 170 GLY A CA 1
ATOM 1183 C C . GLY A 1 170 ? 12.399 -13.828 -28.559 1.00 87.50 170 GLY A C 1
ATOM 1184 O O . GLY A 1 170 ? 11.527 -14.626 -28.238 1.00 87.50 170 GLY A O 1
ATOM 1185 N N . LEU A 1 171 ? 13.210 -13.261 -27.658 1.00 86.69 171 LEU A N 1
ATOM 1186 C CA . LEU A 1 171 ? 13.125 -13.532 -26.219 1.00 86.69 171 LEU A CA 1
ATOM 1187 C C . LEU A 1 171 ? 11.874 -12.935 -25.561 1.00 86.69 171 LEU A C 1
ATOM 1189 O O . LEU A 1 171 ? 11.387 -13.501 -24.590 1.00 86.69 171 LEU A O 1
ATOM 1193 N N . ALA A 1 172 ? 11.367 -11.800 -26.050 1.00 82.19 172 ALA A N 1
ATOM 1194 C CA . ALA A 1 172 ? 10.169 -11.162 -25.499 1.00 82.19 172 ALA A CA 1
ATOM 1195 C C . ALA A 1 172 ? 8.871 -11.897 -25.869 1.00 82.19 172 ALA A C 1
ATOM 1197 O O . ALA A 1 172 ? 7.911 -11.851 -25.109 1.00 82.19 172 ALA A O 1
ATOM 1198 N N . VAL A 1 173 ? 8.842 -12.554 -27.033 1.00 79.75 173 VAL A N 1
ATOM 1199 C CA . VAL A 1 173 ? 7.670 -13.285 -27.550 1.00 79.75 173 VAL A CA 1
ATOM 1200 C C . VAL A 1 173 ? 7.794 -14.797 -27.311 1.00 79.75 173 VAL A C 1
ATOM 1202 O O . VAL A 1 173 ? 6.858 -15.548 -27.579 1.00 79.75 173 VAL A O 1
ATOM 1205 N N . ALA A 1 174 ? 8.938 -15.264 -26.796 1.00 72.81 174 ALA A N 1
ATOM 1206 C CA . ALA A 1 174 ? 9.100 -16.653 -26.391 1.00 72.81 174 ALA A CA 1
ATOM 1207 C C . ALA A 1 174 ? 7.996 -17.008 -25.380 1.00 72.81 174 ALA A C 1
ATOM 1209 O O . ALA A 1 174 ? 7.827 -16.276 -24.402 1.00 72.81 174 ALA A O 1
ATOM 1210 N N . PRO A 1 175 ? 7.230 -18.090 -25.609 1.00 56.97 175 PRO A N 1
ATOM 1211 C CA . PRO A 1 175 ? 6.133 -18.447 -24.727 1.00 56.97 175 PRO A CA 1
ATOM 1212 C C . PRO A 1 175 ? 6.673 -18.642 -23.309 1.00 56.97 175 PRO A C 1
ATOM 1214 O O . PRO A 1 175 ? 7.510 -19.512 -23.061 1.00 56.97 175 PRO A O 1
ATOM 1217 N N . GLY A 1 176 ? 6.210 -17.795 -22.389 1.00 56.34 176 GLY A N 1
ATOM 1218 C CA . GLY A 1 176 ? 6.377 -18.017 -20.960 1.00 56.34 176 GLY A CA 1
ATOM 1219 C C . GLY A 1 176 ? 5.620 -19.270 -20.525 1.00 56.34 176 GLY A C 1
ATOM 1220 O O . GLY A 1 176 ? 4.844 -19.842 -21.295 1.00 56.34 176 GLY A O 1
ATOM 1221 N N . ALA A 1 177 ? 5.850 -19.705 -19.283 1.00 46.28 177 ALA A N 1
ATOM 1222 C CA . ALA A 1 177 ? 5.026 -20.740 -18.667 1.00 46.28 177 ALA A CA 1
ATOM 1223 C C . ALA A 1 177 ? 3.545 -20.413 -18.910 1.00 46.28 177 ALA A C 1
ATOM 1225 O O . ALA A 1 177 ? 3.138 -19.263 -18.741 1.00 46.28 177 ALA A O 1
ATOM 1226 N N . ALA A 1 178 ? 2.786 -21.405 -19.383 1.00 36.59 178 ALA A N 1
ATOM 1227 C CA . ALA A 1 178 ? 1.392 -21.214 -19.751 1.00 36.59 178 ALA A CA 1
ATOM 1228 C C . ALA A 1 178 ? 0.637 -20.516 -18.607 1.00 36.59 178 ALA A C 1
ATOM 1230 O O . ALA A 1 178 ? 0.878 -20.860 -17.442 1.00 36.59 178 ALA A O 1
ATOM 1231 N N . PRO A 1 179 ? -0.266 -19.565 -18.911 1.00 39.84 179 PRO A N 1
ATOM 1232 C CA . PRO A 1 179 ? -1.162 -19.036 -17.896 1.00 39.84 179 PRO A CA 1
ATOM 1233 C C . PRO A 1 179 ? -1.852 -20.211 -17.203 1.00 39.84 179 PRO A C 1
ATOM 1235 O O . PRO A 1 179 ? -2.176 -21.221 -17.840 1.00 39.84 179 PRO A O 1
ATOM 1238 N N . ALA A 1 180 ? -2.018 -20.094 -15.886 1.00 39.19 180 ALA A N 1
ATOM 1239 C CA . ALA A 1 180 ? -2.744 -21.084 -15.112 1.00 39.19 180 ALA A CA 1
ATOM 1240 C C . ALA A 1 180 ? -4.085 -21.367 -15.802 1.00 39.19 180 ALA A C 1
ATOM 1242 O O . ALA A 1 180 ? -4.779 -20.452 -16.251 1.00 39.19 180 ALA A O 1
ATOM 1243 N N . VAL A 1 181 ? -4.389 -22.658 -15.946 1.00 30.98 181 VAL A N 1
ATOM 1244 C CA . VAL A 1 181 ? -5.611 -23.168 -16.572 1.00 30.98 181 VAL A CA 1
ATOM 1245 C C . VAL A 1 181 ? -6.811 -22.391 -16.021 1.00 30.98 181 VAL A C 1
ATOM 1247 O O . VAL A 1 181 ? -6.896 -22.246 -14.801 1.00 30.98 181 VAL A O 1
ATOM 1250 N N . PRO A 1 182 ? -7.750 -21.919 -16.865 1.00 32.72 182 PRO A N 1
ATOM 1251 C CA . PRO A 1 182 ? -8.997 -21.339 -16.388 1.00 32.72 182 PRO A CA 1
ATOM 1252 C C . PRO A 1 182 ? -9.684 -22.353 -15.472 1.00 32.72 182 PRO A C 1
ATOM 1254 O O . PRO A 1 182 ? -10.191 -23.381 -15.926 1.00 32.72 182 PRO A O 1
ATOM 1257 N N . HIS A 1 183 ? -9.648 -22.111 -14.165 1.00 43.03 183 HIS A N 1
ATOM 1258 C CA . HIS A 1 183 ? -10.368 -22.942 -13.220 1.00 43.03 183 HIS A CA 1
ATOM 1259 C C . HIS A 1 183 ? -11.854 -22.636 -13.384 1.00 43.03 183 HIS A C 1
ATOM 1261 O O . HIS A 1 183 ? -12.272 -21.481 -13.333 1.00 43.03 183 HIS A O 1
ATOM 1267 N N . GLY A 1 184 ? -12.662 -23.673 -13.615 1.00 31.52 184 GLY A N 1
ATOM 1268 C CA . GLY A 1 184 ? -14.111 -23.527 -13.605 1.00 31.52 184 GLY A CA 1
ATOM 1269 C C . GLY A 1 184 ? -14.550 -22.929 -12.270 1.00 31.52 184 GLY A C 1
ATOM 1270 O O . GLY A 1 184 ? -14.231 -23.478 -11.216 1.00 31.52 184 GLY A O 1
ATOM 1271 N N . HIS A 1 185 ? -15.265 -21.804 -12.315 1.00 43.28 185 HIS A N 1
ATOM 1272 C CA . HIS A 1 185 ? -15.782 -21.123 -11.131 1.00 43.28 185 HIS A CA 1
ATOM 1273 C C . HIS A 1 185 ? -16.947 -21.917 -10.522 1.00 43.28 185 HIS A C 1
ATOM 1275 O O . HIS A 1 185 ? -18.117 -21.570 -10.669 1.00 43.28 185 HIS A O 1
ATOM 1281 N N . GLY A 1 186 ? -16.636 -23.017 -9.843 1.00 45.31 186 GLY A N 1
ATOM 1282 C CA . GLY A 1 186 ? -17.481 -23.491 -8.760 1.00 45.31 186 GLY A CA 1
ATOM 1283 C C . GLY A 1 186 ? -17.171 -22.627 -7.546 1.00 45.31 186 GLY A C 1
ATOM 1284 O O . GLY A 1 186 ? -16.033 -22.624 -7.096 1.00 45.31 186 GLY A O 1
ATOM 1285 N N . TYR A 1 187 ? -18.149 -21.884 -7.029 1.00 58.03 187 TYR A N 1
ATOM 1286 C CA . TYR A 1 187 ? -18.023 -21.211 -5.735 1.00 58.03 187 TYR A CA 1
ATOM 1287 C C . TYR A 1 187 ? -18.499 -22.195 -4.657 1.00 58.03 187 TYR A C 1
ATOM 1289 O O . TYR A 1 187 ? -19.713 -22.293 -4.442 1.00 58.03 187 TYR A O 1
ATOM 1297 N N . PRO A 1 188 ? -17.617 -22.994 -4.021 1.00 53.31 188 PRO A N 1
ATOM 1298 C CA . PRO A 1 188 ? -18.043 -23.896 -2.962 1.00 53.31 188 PRO A CA 1
ATOM 1299 C C . PRO A 1 188 ? -18.635 -23.068 -1.822 1.00 53.31 188 PRO A C 1
ATOM 1301 O O . PRO A 1 188 ? -17.940 -22.315 -1.145 1.00 53.31 188 PRO A O 1
ATOM 1304 N N . GLN A 1 189 ? -19.944 -23.185 -1.621 1.00 53.03 189 GLN A N 1
ATOM 1305 C CA . GLN A 1 189 ? -20.627 -22.541 -0.509 1.00 53.03 189 GLN A CA 1
ATOM 1306 C C . GLN A 1 189 ? -20.349 -23.341 0.762 1.00 53.03 189 GLN A C 1
ATOM 1308 O O . GLN A 1 189 ? -20.969 -24.380 0.991 1.00 53.03 189 GLN A O 1
ATOM 1313 N N . VAL A 1 190 ? -19.455 -22.848 1.619 1.00 54.47 190 VAL A N 1
ATOM 1314 C CA . VAL A 1 190 ? -19.432 -23.305 3.009 1.00 54.47 190 VAL A CA 1
ATOM 1315 C C . VAL A 1 190 ? -20.562 -22.569 3.719 1.00 54.47 190 VAL A C 1
ATOM 1317 O O . VAL A 1 190 ? -20.436 -21.401 4.090 1.00 54.47 190 VAL A O 1
ATOM 1320 N N . ARG A 1 191 ? -21.711 -23.237 3.855 1.00 54.59 191 ARG A N 1
ATOM 1321 C CA . ARG A 1 191 ? -22.784 -22.763 4.729 1.00 54.59 191 ARG A CA 1
ATOM 1322 C C . ARG A 1 191 ? -22.403 -23.106 6.161 1.00 54.59 191 ARG A C 1
ATOM 1324 O O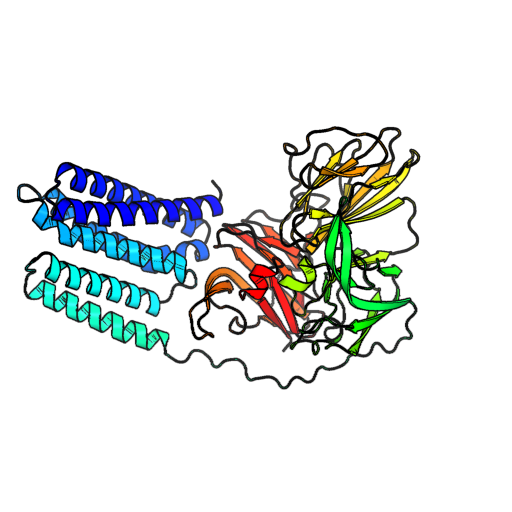 . ARG A 1 191 ? -22.293 -24.279 6.508 1.00 54.59 191 ARG A O 1
ATOM 1331 N N . THR A 1 192 ? -22.217 -22.086 6.988 1.00 57.12 192 THR A N 1
ATOM 1332 C CA . THR A 1 192 ? -22.225 -22.245 8.443 1.00 57.12 192 THR A CA 1
ATOM 1333 C C . THR A 1 192 ? -23.585 -22.838 8.835 1.00 57.12 192 THR A C 1
ATOM 1335 O O . THR A 1 192 ? -24.636 -22.308 8.462 1.00 57.12 192 THR A O 1
ATOM 1338 N N . SER A 1 193 ? -23.569 -24.000 9.496 1.00 59.47 193 SER A N 1
ATOM 1339 C CA . SER A 1 193 ? -24.776 -24.775 9.837 1.00 59.47 193 SER A CA 1
ATOM 1340 C C . SER A 1 193 ? -25.604 -24.151 10.958 1.00 59.47 193 SER A C 1
ATOM 1342 O O . SER A 1 193 ? -26.709 -24.609 11.228 1.00 59.47 193 SER A O 1
ATOM 1344 N N . ASP A 1 194 ? -25.067 -23.128 11.617 1.00 79.81 194 ASP A N 1
ATOM 1345 C CA . ASP A 1 194 ? -25.653 -22.531 12.807 1.00 79.81 194 ASP A CA 1
ATOM 1346 C C . ASP A 1 194 ? -26.704 -21.470 12.465 1.00 79.81 194 ASP A C 1
ATOM 1348 O O . ASP A 1 194 ? -26.612 -20.762 11.453 1.00 79.81 194 ASP A O 1
ATOM 1352 N N . GLU A 1 195 ? -27.712 -21.348 13.328 1.00 89.81 195 GLU A N 1
ATOM 1353 C CA . GLU A 1 195 ? -28.718 -20.297 13.210 1.00 89.81 195 GLU A CA 1
ATOM 1354 C C . GLU A 1 195 ? -28.115 -18.916 13.526 1.00 89.81 195 GLU A C 1
ATOM 1356 O O . GLU A 1 195 ? -27.352 -18.777 14.483 1.00 89.81 195 GLU A O 1
ATOM 1361 N N . PRO A 1 196 ? -28.454 -17.872 12.749 1.00 93.44 196 PRO A N 1
ATOM 1362 C CA . PRO A 1 196 ? -27.922 -16.532 12.966 1.00 93.44 196 PRO A CA 1
ATOM 1363 C C . PRO A 1 196 ? -28.506 -15.875 14.224 1.00 93.44 196 PRO A C 1
ATOM 1365 O O . PRO A 1 196 ? -29.723 -15.712 14.341 1.00 93.44 196 PRO A O 1
ATOM 1368 N N . THR A 1 197 ? -27.634 -15.415 15.123 1.00 96.31 197 THR A N 1
ATOM 1369 C CA . THR A 1 197 ? -27.991 -14.664 16.344 1.00 96.31 197 THR A CA 1
ATOM 1370 C C . THR A 1 197 ? -27.987 -13.147 16.128 1.00 96.31 197 THR A C 1
ATOM 1372 O O . THR A 1 197 ? -28.552 -12.389 16.927 1.00 96.31 197 THR A O 1
ATOM 1375 N N . ARG A 1 198 ? -27.373 -12.683 15.031 1.00 97.06 198 ARG A N 1
ATOM 1376 C CA . ARG A 1 198 ? -27.373 -11.288 14.573 1.00 97.06 198 ARG A CA 1
ATOM 1377 C C . ARG A 1 198 ? -27.690 -11.237 13.087 1.00 97.06 198 ARG A C 1
ATOM 1379 O O . ARG A 1 198 ? -27.046 -11.917 12.295 1.00 97.06 198 ARG A O 1
ATOM 1386 N N . ARG A 1 199 ? -28.673 -10.420 12.706 1.00 97.94 199 ARG A N 1
ATOM 1387 C CA . ARG A 1 199 ? -29.101 -10.254 11.312 1.00 97.94 199 ARG A CA 1
ATOM 1388 C C . ARG A 1 199 ? -29.060 -8.791 10.910 1.00 97.94 199 ARG A C 1
ATOM 1390 O O . ARG A 1 199 ? -29.599 -7.941 11.615 1.00 97.94 199 ARG A O 1
ATOM 1397 N N . PHE A 1 200 ? -28.483 -8.525 9.748 1.00 98.31 200 PHE A N 1
ATOM 1398 C CA . PHE A 1 200 ? -28.392 -7.192 9.167 1.00 98.31 200 PHE A CA 1
ATOM 1399 C C . PHE A 1 200 ? -28.821 -7.209 7.701 1.00 98.31 200 PHE A C 1
ATOM 1401 O O . PHE A 1 200 ? -28.666 -8.207 6.995 1.00 98.31 200 PHE A O 1
ATOM 1408 N N . ILE A 1 201 ? -29.344 -6.078 7.231 1.00 98.50 201 ILE A N 1
ATOM 1409 C CA . ILE A 1 201 ? -29.654 -5.858 5.817 1.00 98.50 201 ILE A CA 1
ATOM 1410 C C . ILE A 1 201 ? -28.919 -4.599 5.365 1.00 98.50 201 ILE A C 1
ATOM 1412 O O . ILE A 1 201 ? -29.111 -3.521 5.933 1.00 98.50 201 ILE A O 1
ATOM 1416 N N . LEU A 1 202 ? -28.107 -4.741 4.320 1.00 98.75 202 LEU A N 1
ATOM 1417 C CA . LEU A 1 202 ? -27.388 -3.648 3.677 1.00 98.75 202 LEU A CA 1
ATOM 1418 C C . LEU A 1 202 ? -27.873 -3.510 2.236 1.00 98.75 202 LEU A C 1
ATOM 1420 O O . LEU A 1 202 ? -27.686 -4.400 1.413 1.00 98.75 202 LEU A O 1
ATOM 1424 N N . THR A 1 203 ? -28.499 -2.381 1.919 1.00 98.69 203 THR A N 1
ATOM 1425 C CA . THR A 1 203 ? -28.957 -2.061 0.564 1.00 98.69 203 THR A CA 1
ATOM 1426 C C . THR A 1 203 ? -28.000 -1.064 -0.068 1.00 98.69 203 THR A C 1
ATOM 1428 O O . THR A 1 203 ? -27.992 0.106 0.314 1.00 98.69 203 THR A O 1
ATOM 1431 N N . ALA A 1 204 ? -27.202 -1.514 -1.031 1.00 98.62 204 ALA A N 1
ATOM 1432 C CA . ALA A 1 204 ? -26.322 -0.660 -1.813 1.00 98.62 204 ALA A CA 1
ATOM 1433 C C . ALA A 1 204 ? -27.117 0.108 -2.873 1.00 98.62 204 ALA A C 1
ATOM 1435 O O . ALA A 1 204 ? -27.928 -0.469 -3.602 1.00 98.62 204 ALA A O 1
ATOM 1436 N N . GLY A 1 205 ? -26.856 1.403 -3.007 1.00 98.12 205 GLY A N 1
ATOM 1437 C CA . GLY A 1 205 ? -27.402 2.192 -4.102 1.00 98.12 205 GLY A CA 1
ATOM 1438 C C . GLY A 1 205 ? -26.860 3.611 -4.154 1.00 98.12 205 GLY A C 1
ATOM 1439 O O . GLY A 1 205 ? -26.159 4.059 -3.252 1.00 98.12 205 GLY A O 1
ATOM 1440 N N . THR A 1 206 ? -27.207 4.338 -5.212 1.00 97.94 206 THR A N 1
ATOM 1441 C CA . THR A 1 206 ? -26.915 5.773 -5.306 1.00 97.94 206 THR A CA 1
ATOM 1442 C C . THR A 1 206 ? -27.708 6.554 -4.258 1.00 97.94 206 THR A C 1
ATOM 1444 O O . THR A 1 206 ? -28.860 6.223 -3.968 1.00 97.94 206 THR A O 1
ATOM 1447 N N . ALA A 1 207 ? -27.099 7.585 -3.681 1.00 97.38 207 ALA A N 1
ATOM 1448 C CA . ALA A 1 207 ? -27.701 8.445 -2.672 1.00 97.38 207 ALA A CA 1
ATOM 1449 C C . ALA A 1 207 ? -27.157 9.877 -2.774 1.00 97.38 207 ALA A C 1
ATOM 1451 O O . ALA A 1 207 ? -26.116 10.126 -3.384 1.00 97.38 207 ALA A O 1
ATOM 1452 N N . THR A 1 208 ? -27.855 10.811 -2.135 1.00 97.31 208 THR A N 1
ATOM 1453 C CA . THR A 1 208 ? -27.345 12.152 -1.842 1.00 97.31 208 THR A CA 1
ATOM 1454 C C . THR A 1 208 ? -27.188 12.257 -0.333 1.00 97.31 208 THR A C 1
ATOM 1456 O O . THR A 1 208 ? -28.157 12.061 0.396 1.00 97.31 208 THR A O 1
ATOM 1459 N N . VAL A 1 209 ? -25.973 12.534 0.137 1.00 96.06 209 VAL A N 1
ATOM 1460 C CA . VAL A 1 209 ? -25.646 12.624 1.567 1.00 96.06 209 VAL A CA 1
ATOM 1461 C C . VAL A 1 209 ? -25.107 14.003 1.913 1.00 96.06 209 VAL A C 1
ATOM 1463 O O . VAL A 1 209 ? -24.491 14.679 1.088 1.00 96.06 209 VAL A O 1
ATOM 1466 N N . ARG A 1 210 ? -25.339 14.439 3.153 1.00 93.06 210 ARG A N 1
ATOM 1467 C CA . ARG A 1 210 ? -24.977 15.779 3.612 1.00 93.06 210 ARG A CA 1
ATOM 1468 C C . ARG A 1 210 ? -23.613 15.775 4.301 1.00 93.06 210 ARG A C 1
ATOM 1470 O O . ARG A 1 210 ? -23.499 15.330 5.436 1.00 93.06 210 ARG A O 1
ATOM 1477 N N . VAL A 1 211 ? -22.588 16.330 3.650 1.00 91.25 211 VAL A N 1
ATOM 1478 C CA . VAL A 1 211 ? -21.207 16.393 4.164 1.00 91.25 211 VAL A CA 1
ATOM 1479 C C . VAL A 1 211 ? -20.748 17.836 4.341 1.00 91.25 211 VAL A C 1
ATOM 1481 O O . VAL A 1 211 ? -20.593 18.594 3.377 1.00 91.25 211 VAL A O 1
ATOM 1484 N N . GLY A 1 212 ? -20.494 18.229 5.592 1.00 84.69 212 GLY A N 1
ATOM 1485 C CA . GLY A 1 212 ? -19.903 19.528 5.924 1.00 84.69 212 GLY A CA 1
ATOM 1486 C C . GLY A 1 212 ? -20.663 20.706 5.311 1.00 84.69 212 GLY A C 1
ATOM 1487 O O . GLY A 1 212 ? -20.070 21.533 4.618 1.00 84.69 212 GLY A O 1
ATOM 1488 N N . GLY A 1 213 ? -21.985 20.745 5.479 1.00 86.69 213 GLY A N 1
ATOM 1489 C CA . GLY A 1 213 ? -22.773 21.856 4.945 1.00 86.69 213 GLY A CA 1
ATOM 1490 C C . GLY A 1 213 ? -23.325 21.659 3.526 1.00 86.69 213 GLY A C 1
ATOM 1491 O O . GLY A 1 213 ? -24.083 22.517 3.084 1.00 86.69 213 GLY A O 1
ATOM 1492 N N . ARG A 1 214 ? -22.964 20.590 2.797 1.00 91.12 214 ARG A N 1
ATOM 1493 C CA . ARG A 1 214 ? -23.317 20.435 1.371 1.00 91.12 214 ARG A CA 1
ATOM 1494 C C . ARG A 1 214 ? -23.848 19.056 1.010 1.00 91.12 214 ARG A C 1
ATOM 1496 O O . ARG A 1 214 ? -23.417 18.063 1.588 1.00 91.12 214 ARG A O 1
ATOM 1503 N N . ASP A 1 215 ? -24.740 19.026 0.033 1.00 95.88 215 ASP A N 1
ATOM 1504 C CA . ASP A 1 215 ? -25.258 17.796 -0.557 1.00 95.88 215 ASP A CA 1
ATOM 1505 C C . ASP A 1 215 ? -24.221 17.236 -1.533 1.00 95.88 215 ASP A C 1
ATOM 1507 O O . ASP A 1 215 ? -23.683 17.959 -2.375 1.00 95.88 215 ASP A O 1
ATOM 1511 N N . VAL A 1 216 ? -23.903 15.955 -1.382 1.00 96.56 216 VAL A N 1
ATOM 1512 C CA . VAL A 1 216 ? -22.863 15.256 -2.136 1.00 96.56 216 VAL A CA 1
ATOM 1513 C C . VAL A 1 216 ? -23.445 13.962 -2.692 1.00 96.56 216 VAL A C 1
ATOM 1515 O O . VAL A 1 216 ? -24.137 13.231 -1.984 1.00 96.56 216 VAL A O 1
ATOM 1518 N N . ALA A 1 217 ? -23.174 13.677 -3.966 1.00 97.19 217 ALA A N 1
ATOM 1519 C CA . ALA A 1 217 ? -23.532 12.402 -4.574 1.00 97.19 217 ALA A CA 1
ATOM 1520 C C . ALA A 1 217 ? -22.652 11.279 -4.008 1.00 97.19 217 ALA A C 1
ATOM 1522 O O . ALA A 1 217 ? -21.434 11.421 -3.924 1.00 97.19 217 ALA A O 1
ATOM 1523 N N . ALA A 1 218 ? -23.275 10.162 -3.650 1.00 97.62 218 ALA A N 1
ATOM 1524 C CA . ALA A 1 218 ? -22.621 9.016 -3.040 1.00 97.62 218 ALA A CA 1
ATOM 1525 C C . ALA A 1 218 ? -23.186 7.700 -3.580 1.00 97.62 218 ALA A C 1
ATOM 1527 O O . ALA A 1 218 ? -24.299 7.639 -4.111 1.00 97.62 218 ALA A O 1
ATOM 1528 N N . TRP A 1 219 ? -22.423 6.630 -3.406 1.00 98.06 219 TRP A N 1
ATOM 1529 C CA . TRP A 1 219 ? -22.929 5.265 -3.384 1.00 98.06 219 TRP A CA 1
ATOM 1530 C C . TRP A 1 219 ? -22.899 4.821 -1.928 1.00 98.06 219 TRP A C 1
ATOM 1532 O O . TRP A 1 219 ? -21.876 4.953 -1.273 1.00 98.06 219 TRP A O 1
ATOM 1542 N N . ALA A 1 220 ? -24.021 4.352 -1.404 1.00 97.81 220 ALA A N 1
ATOM 1543 C CA . ALA A 1 220 ? -24.207 4.190 0.029 1.00 97.81 220 ALA A CA 1
ATOM 1544 C C . ALA A 1 220 ? -24.890 2.866 0.356 1.00 97.81 220 ALA A C 1
ATOM 1546 O O . ALA A 1 220 ? -25.786 2.422 -0.370 1.00 97.81 220 ALA A O 1
ATOM 1547 N N . PHE A 1 221 ? -24.521 2.285 1.495 1.00 98.50 221 PHE A N 1
ATOM 1548 C CA . PHE A 1 221 ? -25.324 1.253 2.137 1.00 98.50 221 PHE A CA 1
ATOM 1549 C C . PHE A 1 221 ? -26.414 1.927 2.974 1.00 98.50 221 PHE A C 1
ATOM 1551 O O . PHE A 1 221 ? -26.129 2.785 3.805 1.00 98.50 221 PHE A O 1
ATOM 1558 N N . ASN A 1 222 ? -27.676 1.567 2.738 1.00 98.31 222 ASN A N 1
ATOM 1559 C CA . ASN A 1 222 ? -28.848 2.127 3.424 1.00 98.31 222 ASN A CA 1
ATOM 1560 C C . ASN A 1 222 ? -28.941 3.665 3.333 1.00 98.31 222 ASN A C 1
ATOM 1562 O O . ASN A 1 222 ? -29.383 4.323 4.268 1.00 98.31 222 ASN A O 1
ATOM 1566 N N . ALA A 1 223 ? -28.543 4.231 2.186 1.00 97.25 223 ALA A N 1
ATOM 1567 C CA . ALA A 1 223 ? -28.588 5.670 1.896 1.00 97.25 223 ALA A CA 1
ATOM 1568 C C . ALA A 1 223 ? -27.817 6.569 2.889 1.00 97.25 223 ALA A C 1
ATOM 1570 O O . ALA A 1 223 ? -28.074 7.770 2.954 1.00 97.25 223 ALA A O 1
ATOM 1571 N N . GLN A 1 224 ? -26.843 6.011 3.614 1.00 96.38 224 GLN A N 1
ATOM 1572 C CA . GLN A 1 224 ? -25.959 6.741 4.521 1.00 96.38 224 GLN A CA 1
ATOM 1573 C C . GLN A 1 224 ? -24.480 6.460 4.229 1.00 96.38 224 GLN A C 1
ATOM 1575 O O . GLN A 1 224 ? -24.118 5.377 3.769 1.00 96.38 224 GLN A O 1
ATOM 1580 N N . VAL A 1 225 ? -23.630 7.451 4.508 1.00 97.06 225 VAL A N 1
ATOM 1581 C CA . VAL A 1 225 ? -22.167 7.320 4.490 1.00 97.06 225 VAL A CA 1
ATOM 1582 C C . VAL A 1 225 ? -21.618 7.875 5.810 1.00 97.06 225 VAL A C 1
ATOM 1584 O O . VAL A 1 225 ? -21.889 9.041 6.114 1.00 97.06 225 VAL A O 1
ATOM 1587 N N . PRO A 1 226 ? -20.848 7.096 6.590 1.00 97.62 226 PRO A N 1
ATOM 1588 C CA . PRO A 1 226 ? -20.585 5.664 6.415 1.00 97.62 226 PRO A CA 1
ATOM 1589 C C . PRO A 1 226 ? -21.867 4.813 6.400 1.00 97.62 226 PRO A C 1
ATOM 1591 O O . PRO A 1 226 ? -22.907 5.221 6.928 1.00 97.62 226 PRO A O 1
ATOM 1594 N N . GLY A 1 227 ? -21.782 3.614 5.825 1.00 98.19 227 GLY A N 1
ATOM 1595 C CA . GLY A 1 227 ? -22.796 2.575 5.988 1.00 98.19 227 GLY A CA 1
ATOM 1596 C C . GLY A 1 227 ? -23.028 2.228 7.470 1.00 98.19 227 GLY A C 1
ATOM 1597 O O . GLY A 1 227 ? -22.215 2.600 8.321 1.00 98.19 227 GLY A O 1
ATOM 1598 N N . PRO A 1 228 ? -24.135 1.542 7.811 1.00 98.25 228 PRO A N 1
ATOM 1599 C CA . PRO A 1 228 ? -24.470 1.212 9.198 1.00 98.25 228 PRO A CA 1
ATOM 1600 C C . PRO A 1 228 ? -23.325 0.525 9.951 1.00 98.25 228 PRO A C 1
ATOM 1602 O O . PRO A 1 228 ? -22.701 -0.394 9.420 1.00 98.25 228 PRO A O 1
ATOM 1605 N N . GLU A 1 229 ? -23.067 0.930 11.197 1.00 98.31 229 GLU A N 1
ATOM 1606 C CA . GLU A 1 229 ? -22.160 0.182 12.072 1.00 98.31 229 GLU A CA 1
ATOM 1607 C C . GLU A 1 229 ? -22.799 -1.167 12.420 1.00 98.31 229 GLU A C 1
ATOM 1609 O O . GLU A 1 229 ? -23.917 -1.230 12.936 1.00 98.31 229 GLU A O 1
ATOM 1614 N N . LEU A 1 230 ? -22.082 -2.248 12.126 1.00 98.56 230 LEU A N 1
ATOM 1615 C CA . LEU A 1 230 ? -22.473 -3.604 12.482 1.00 98.56 230 LEU A CA 1
ATOM 1616 C C . LEU A 1 230 ? -21.763 -3.989 13.773 1.00 98.56 230 LEU A C 1
ATOM 1618 O O . LEU A 1 230 ? -20.552 -3.812 13.905 1.00 98.56 230 LEU A O 1
ATOM 1622 N N . THR A 1 231 ? -22.513 -4.529 14.729 1.00 98.12 231 THR A N 1
ATOM 1623 C CA . THR A 1 231 ? -21.960 -4.926 16.025 1.00 98.12 231 THR A CA 1
ATOM 1624 C C . THR A 1 231 ? -22.318 -6.366 16.354 1.00 98.12 231 THR A C 1
ATOM 1626 O O . THR A 1 231 ? -23.448 -6.805 16.142 1.00 98.12 231 THR A O 1
ATOM 1629 N N . ALA A 1 232 ? -21.346 -7.101 16.879 1.00 97.62 232 ALA A N 1
ATOM 1630 C CA . ALA A 1 232 ? -21.525 -8.467 17.352 1.00 97.62 232 ALA A CA 1
ATOM 1631 C C . ALA A 1 232 ? -20.774 -8.672 18.671 1.00 97.62 232 ALA A C 1
ATOM 1633 O O . ALA A 1 232 ? -19.875 -7.901 19.023 1.00 97.62 232 ALA A O 1
ATOM 1634 N N . THR A 1 233 ? -21.148 -9.708 19.409 1.00 97.38 233 THR A N 1
ATOM 1635 C CA . THR A 1 233 ? -20.388 -10.208 20.555 1.00 97.38 233 THR A CA 1
ATOM 1636 C C . THR A 1 233 ? -19.698 -11.508 20.167 1.00 97.38 233 THR A C 1
ATOM 1638 O O . THR A 1 233 ? -20.213 -12.246 19.329 1.00 97.38 233 THR A O 1
ATOM 1641 N N . VAL A 1 234 ? -18.530 -11.785 20.752 1.00 97.12 234 VAL A N 1
ATOM 1642 C CA . VAL A 1 234 ? -17.822 -13.047 20.507 1.00 97.12 234 VAL A CA 1
ATOM 1643 C C . VAL A 1 234 ? -18.764 -14.241 20.708 1.00 97.12 234 VAL A C 1
ATOM 1645 O O . VAL A 1 234 ? -19.451 -14.328 21.726 1.00 97.12 234 VAL A O 1
ATOM 1648 N N . GLY A 1 235 ? -18.802 -15.138 19.723 1.00 94.94 235 GLY A N 1
ATOM 1649 C CA . GLY A 1 235 ? -19.682 -16.306 19.676 1.00 94.94 235 GLY A CA 1
ATOM 1650 C C . GLY A 1 235 ? -21.011 -16.097 18.938 1.00 94.94 235 GLY A C 1
ATOM 1651 O O . GLY A 1 235 ? -21.695 -17.084 18.662 1.00 94.94 235 GLY A O 1
ATOM 1652 N N . ASP A 1 236 ? -21.374 -14.860 18.576 1.00 96.88 236 ASP A N 1
ATOM 1653 C CA . ASP A 1 236 ? -22.528 -14.600 17.708 1.00 96.88 236 ASP A CA 1
ATOM 1654 C C . ASP A 1 236 ? -22.340 -15.245 16.320 1.00 96.88 236 ASP A C 1
ATOM 1656 O O . ASP A 1 236 ? -21.232 -15.354 15.797 1.00 96.88 236 ASP A O 1
ATOM 1660 N N . VAL A 1 237 ? -23.445 -15.621 15.675 1.00 96.94 237 VAL A N 1
ATOM 1661 C CA . VAL A 1 237 ? -23.473 -15.974 14.250 1.00 96.94 237 VAL A CA 1
ATOM 1662 C C . VAL A 1 237 ? -24.060 -14.786 13.498 1.00 96.94 237 VAL A C 1
ATOM 1664 O O . VAL A 1 237 ? -25.240 -14.457 13.657 1.00 96.94 237 VAL A O 1
ATOM 1667 N N . VAL A 1 238 ? -23.224 -14.130 12.697 1.00 97.44 238 VAL A N 1
ATOM 1668 C CA . VAL A 1 238 ? -23.576 -12.923 11.948 1.00 97.44 238 VAL A CA 1
ATOM 1669 C C . VAL A 1 238 ? -24.104 -13.319 10.578 1.00 97.44 238 VAL A C 1
ATOM 1671 O O . VAL A 1 238 ? -23.438 -14.031 9.830 1.00 97.44 238 VAL A O 1
ATOM 1674 N N . GLU A 1 239 ? -25.293 -12.829 10.237 1.00 97.94 239 GLU A N 1
ATOM 1675 C CA . GLU A 1 239 ? -25.879 -12.913 8.903 1.00 97.94 239 GLU A CA 1
ATOM 1676 C C . GLU A 1 239 ? -26.106 -11.514 8.334 1.00 97.94 239 GLU A C 1
ATOM 1678 O O . GLU A 1 239 ? -26.767 -10.676 8.953 1.00 97.94 239 GLU A O 1
ATOM 1683 N N . VAL A 1 240 ? -25.594 -11.265 7.129 1.00 98.56 240 VAL A N 1
ATOM 1684 C CA . VAL A 1 240 ? -25.783 -9.992 6.426 1.00 98.56 240 VAL A CA 1
ATOM 1685 C C . VAL A 1 240 ? -26.342 -10.243 5.039 1.00 98.56 240 VAL A C 1
ATOM 1687 O O . VAL A 1 240 ? -25.698 -10.862 4.197 1.00 98.56 240 VAL A O 1
ATOM 1690 N N . THR A 1 241 ? -27.545 -9.731 4.789 1.00 98.56 241 THR A N 1
ATOM 1691 C CA . THR A 1 241 ? -28.145 -9.736 3.452 1.00 98.56 241 THR A CA 1
ATOM 1692 C C . THR A 1 241 ? -27.747 -8.461 2.718 1.00 98.56 241 THR A C 1
ATOM 1694 O O . THR A 1 241 ? -28.204 -7.368 3.063 1.00 98.56 241 THR A O 1
ATOM 1697 N N . LEU A 1 242 ? -26.900 -8.598 1.701 1.00 98.75 242 LEU A N 1
ATOM 1698 C CA . LEU A 1 242 ? -26.563 -7.535 0.761 1.00 98.75 242 LEU A CA 1
ATOM 1699 C C . LEU A 1 242 ? -27.604 -7.491 -0.355 1.00 98.75 242 LEU A C 1
ATOM 1701 O O . LEU A 1 242 ? -27.819 -8.493 -1.027 1.00 98.75 242 LEU A O 1
ATOM 1705 N N . ARG A 1 243 ? -28.186 -6.320 -0.609 1.00 98.69 243 ARG A N 1
ATOM 1706 C CA . ARG A 1 243 ? -29.076 -6.055 -1.748 1.00 98.69 243 ARG A CA 1
ATOM 1707 C C . ARG A 1 243 ? -28.477 -4.979 -2.632 1.00 98.69 243 ARG A C 1
ATOM 1709 O O . ARG A 1 243 ? -28.099 -3.922 -2.129 1.00 98.69 243 ARG A O 1
ATOM 1716 N N . ASN A 1 244 ? -28.436 -5.197 -3.942 1.00 98.50 244 ASN A N 1
ATOM 1717 C CA . ASN A 1 244 ? -28.042 -4.150 -4.881 1.00 98.50 244 ASN A CA 1
ATOM 1718 C C . ASN A 1 244 ? -29.280 -3.493 -5.493 1.00 98.50 244 ASN A C 1
ATOM 1720 O O . ASN A 1 244 ? -29.975 -4.098 -6.305 1.00 98.50 244 ASN A O 1
ATOM 1724 N N . ARG A 1 245 ? -29.547 -2.233 -5.143 1.00 98.25 245 ARG A N 1
ATOM 1725 C CA . ARG A 1 245 ? -30.675 -1.490 -5.709 1.00 98.25 245 ARG A CA 1
ATOM 1726 C C . ARG A 1 245 ? -30.403 -1.037 -7.141 1.00 98.25 245 ARG A C 1
ATOM 1728 O O . ARG A 1 245 ? -31.260 -1.213 -7.999 1.00 98.25 245 ARG A O 1
ATOM 1735 N N . ASN A 1 246 ? -29.266 -0.384 -7.388 1.00 97.25 246 ASN A N 1
ATOM 1736 C CA . ASN A 1 246 ? -29.018 0.309 -8.660 1.00 97.25 246 ASN A CA 1
ATOM 1737 C C . ASN A 1 246 ? -27.536 0.591 -8.992 1.00 97.25 246 ASN A C 1
ATOM 1739 O O . ASN A 1 246 ? -27.257 1.459 -9.819 1.00 97.25 246 ASN A O 1
ATOM 1743 N N . ILE A 1 247 ? -26.574 -0.117 -8.394 1.00 97.62 247 ILE A N 1
ATOM 1744 C CA . ILE A 1 247 ? -25.155 0.012 -8.767 1.00 97.62 247 ILE A CA 1
ATOM 1745 C C . ILE A 1 247 ? -24.864 -0.893 -9.969 1.00 97.62 247 ILE A C 1
ATOM 1747 O O . ILE A 1 247 ? -24.808 -2.117 -9.843 1.00 97.62 247 ILE A O 1
ATOM 1751 N N . GLY A 1 248 ? -24.690 -0.285 -11.147 1.00 95.56 248 GLY A N 1
ATOM 1752 C CA . GLY A 1 248 ? -24.705 -0.987 -12.437 1.00 95.56 248 GLY A CA 1
ATOM 1753 C C . GLY A 1 248 ? -23.634 -2.068 -12.625 1.00 95.56 248 GLY A C 1
ATOM 1754 O O . GLY A 1 248 ? -23.938 -3.122 -13.171 1.00 95.56 248 GLY A O 1
ATOM 1755 N N . ARG A 1 249 ? -22.401 -1.849 -12.145 1.00 92.25 249 ARG A N 1
ATOM 1756 C CA . ARG A 1 249 ? -21.296 -2.831 -12.254 1.00 92.25 249 ARG A CA 1
ATOM 1757 C C . ARG A 1 249 ? -21.309 -3.908 -11.155 1.00 92.25 249 ARG A C 1
ATOM 1759 O O . ARG A 1 249 ? -20.384 -4.711 -11.086 1.00 92.25 249 ARG A O 1
ATOM 1766 N N . GLY A 1 250 ? -22.355 -3.939 -10.330 1.00 96.50 250 GLY A N 1
ATOM 1767 C CA . GLY A 1 250 ? -22.491 -4.861 -9.207 1.00 96.50 250 GLY A CA 1
ATOM 1768 C C . GLY A 1 250 ? -21.800 -4.381 -7.927 1.00 96.50 250 GLY A C 1
ATOM 1769 O O . GLY A 1 250 ? -21.032 -3.420 -7.939 1.00 96.50 250 GLY A O 1
ATOM 1770 N N . VAL A 1 251 ? -22.109 -5.052 -6.818 1.00 98.00 251 VAL A N 1
ATOM 1771 C CA . VAL A 1 251 ? -21.525 -4.825 -5.482 1.00 98.00 251 VAL A CA 1
ATOM 1772 C C . VAL A 1 251 ? -21.205 -6.155 -4.808 1.00 98.00 251 VAL A C 1
ATOM 1774 O O . VAL A 1 251 ? -21.775 -7.188 -5.161 1.00 98.00 251 VAL A O 1
ATOM 1777 N N . THR A 1 252 ? -20.324 -6.124 -3.818 1.00 98.19 252 THR A N 1
ATOM 1778 C CA . THR A 1 252 ? -20.103 -7.214 -2.855 1.00 98.19 252 THR A CA 1
ATOM 1779 C C . THR A 1 252 ? -19.861 -6.624 -1.463 1.00 98.19 252 THR A C 1
ATOM 1781 O O . THR A 1 252 ? -19.898 -5.404 -1.301 1.00 98.19 252 THR A O 1
ATOM 1784 N N . LEU A 1 253 ? -19.643 -7.469 -0.455 1.00 98.31 253 LEU A N 1
ATOM 1785 C CA . LEU A 1 253 ? -19.078 -7.081 0.836 1.00 98.31 253 LEU A CA 1
ATOM 1786 C C . LEU A 1 253 ? -17.818 -7.899 1.088 1.00 98.31 253 LEU A C 1
ATOM 1788 O O . LEU A 1 253 ? -17.898 -9.121 1.165 1.00 98.31 253 LEU A O 1
ATOM 1792 N N . HIS A 1 254 ? -16.693 -7.212 1.232 1.00 98.62 254 HIS A N 1
ATOM 1793 C CA . HIS A 1 254 ? -15.489 -7.752 1.842 1.00 98.62 254 HIS A CA 1
ATOM 1794 C C . HIS A 1 254 ? -15.437 -7.343 3.317 1.00 98.62 254 HIS A C 1
ATOM 1796 O O . HIS A 1 254 ? -15.783 -6.207 3.654 1.00 98.62 254 HIS A O 1
ATOM 1802 N N . TRP A 1 255 ? -15.037 -8.277 4.180 1.00 98.56 255 TRP A N 1
ATOM 1803 C CA . TRP A 1 255 ? -14.941 -8.115 5.632 1.00 98.56 255 TRP A CA 1
ATOM 1804 C C . TRP A 1 255 ? -13.490 -7.830 6.004 1.00 98.56 255 TRP A C 1
ATOM 1806 O O . TRP A 1 255 ? -12.753 -8.723 6.413 1.00 98.56 255 TRP A O 1
ATOM 1816 N N . HIS A 1 256 ? -13.068 -6.586 5.813 1.00 98.56 256 HIS A N 1
ATOM 1817 C CA . HIS A 1 256 ? -11.668 -6.195 5.901 1.00 98.56 256 HIS A CA 1
ATOM 1818 C C . HIS A 1 256 ? -11.068 -6.503 7.275 1.00 98.56 256 HIS A C 1
ATOM 1820 O O . HIS A 1 256 ? -11.470 -5.934 8.299 1.00 98.56 256 HIS A O 1
ATOM 1826 N N . GLY A 1 257 ? -10.066 -7.384 7.260 1.00 97.31 257 GLY A N 1
ATOM 1827 C CA . GLY A 1 257 ? -9.352 -7.875 8.437 1.00 97.31 257 GLY A CA 1
ATOM 1828 C C . GLY A 1 257 ? -10.135 -8.895 9.267 1.00 97.31 257 GLY A C 1
ATOM 1829 O O . GLY A 1 257 ? -9.664 -9.295 10.319 1.00 97.31 257 GLY A O 1
ATOM 1830 N N . TYR A 1 258 ? -11.333 -9.314 8.851 1.00 98.06 258 TYR A N 1
ATOM 1831 C CA . TYR A 1 258 ? -12.073 -10.368 9.540 1.00 98.06 258 TYR A CA 1
ATOM 1832 C C . TYR A 1 258 ? -11.847 -11.710 8.849 1.00 98.06 258 TYR A C 1
ATOM 1834 O O . TYR A 1 258 ? -12.267 -11.890 7.705 1.00 98.06 258 TYR A O 1
ATOM 1842 N N . ASP A 1 259 ? -11.250 -12.678 9.548 1.00 96.31 259 ASP A N 1
ATOM 1843 C CA . ASP A 1 259 ? -11.015 -14.009 8.979 1.00 96.31 259 ASP A CA 1
ATOM 1844 C C . ASP A 1 259 ? -12.341 -14.786 8.868 1.00 96.31 259 ASP A C 1
ATOM 1846 O O . ASP A 1 259 ? -12.762 -15.515 9.766 1.00 96.31 259 ASP A O 1
ATOM 1850 N N . VAL A 1 260 ? -13.048 -14.573 7.759 1.00 95.94 260 VAL A N 1
ATOM 1851 C CA . VAL A 1 260 ? -14.253 -15.315 7.373 1.00 95.94 260 VAL A CA 1
ATOM 1852 C C . VAL A 1 260 ? -13.879 -16.597 6.618 1.00 95.94 260 VAL A C 1
ATOM 1854 O O . VAL A 1 260 ? -12.753 -16.720 6.137 1.00 95.94 260 VAL A O 1
ATOM 1857 N N . PRO A 1 261 ? -14.798 -17.566 6.443 1.00 94.75 261 PRO A N 1
ATOM 1858 C CA . PRO A 1 261 ? -14.613 -18.618 5.446 1.00 94.75 261 PRO A CA 1
ATOM 1859 C C . PRO A 1 261 ? -14.482 -18.022 4.040 1.00 94.75 261 PRO A C 1
ATOM 1861 O O . PRO A 1 261 ? -15.184 -17.067 3.711 1.00 94.75 261 PRO A O 1
ATOM 1864 N N . ASN A 1 262 ? -13.662 -18.624 3.174 1.00 95.00 262 ASN A N 1
ATOM 1865 C CA . ASN A 1 262 ? -13.354 -18.065 1.851 1.00 95.00 262 ASN A CA 1
ATOM 1866 C C . ASN A 1 262 ? -14.584 -17.722 0.998 1.00 95.00 262 ASN A C 1
ATOM 1868 O O . ASN A 1 262 ? -14.618 -16.680 0.354 1.00 95.00 262 ASN A O 1
ATOM 1872 N N . SER A 1 263 ? -15.646 -18.527 1.062 1.00 93.00 263 SER A N 1
ATOM 1873 C CA . SER A 1 263 ? -16.895 -18.280 0.325 1.00 93.00 263 SER A CA 1
ATOM 1874 C C . SER A 1 263 ? -17.684 -17.047 0.791 1.00 93.00 263 SER A C 1
ATOM 1876 O O . SER A 1 263 ? -18.722 -16.738 0.213 1.00 93.00 263 SER A O 1
ATOM 1878 N N . GLN A 1 264 ? -17.250 -16.391 1.869 1.00 95.81 264 GLN A N 1
ATOM 1879 C CA . GLN A 1 264 ? -17.871 -15.206 2.463 1.00 95.81 264 GLN A CA 1
ATOM 1880 C C . GLN A 1 264 ? -17.022 -13.939 2.248 1.00 95.81 264 GLN A C 1
ATOM 1882 O O . GLN A 1 264 ? -17.410 -12.874 2.714 1.00 95.81 264 GLN A O 1
ATOM 1887 N N . ASP A 1 265 ? -15.878 -14.042 1.562 1.00 97.06 265 ASP A N 1
ATOM 1888 C CA . ASP A 1 265 ? -14.856 -12.986 1.484 1.00 97.06 265 ASP A CA 1
ATOM 1889 C C . ASP A 1 265 ? -15.201 -11.822 0.539 1.00 97.06 265 ASP A C 1
ATOM 1891 O O . ASP A 1 265 ? -14.620 -10.745 0.635 1.00 97.06 265 ASP A O 1
ATOM 1895 N N . GLY A 1 266 ? -16.152 -12.006 -0.382 1.00 96.38 266 GLY A N 1
ATOM 1896 C CA . GLY A 1 266 ? -16.659 -10.884 -1.173 1.00 96.38 266 GLY A CA 1
ATOM 1897 C C . GLY A 1 266 ? -15.920 -10.549 -2.460 1.00 96.38 266 GLY A C 1
ATOM 1898 O O . GLY A 1 266 ? -16.244 -9.524 -3.052 1.00 96.38 266 GLY A O 1
ATOM 1899 N N . VAL A 1 267 ? -14.971 -11.358 -2.928 1.00 96.00 267 VAL A N 1
ATOM 1900 C CA . VAL A 1 267 ? -14.127 -11.051 -4.096 1.00 96.00 267 VAL A CA 1
ATOM 1901 C C . VAL A 1 267 ? -14.800 -11.543 -5.388 1.00 96.00 267 VAL A C 1
ATOM 1903 O O . VAL A 1 267 ? -14.893 -12.759 -5.607 1.00 96.00 267 VAL A O 1
ATOM 1906 N N . PRO A 1 268 ? -15.285 -10.640 -6.268 1.00 92.69 268 PRO A N 1
ATOM 1907 C CA . PRO A 1 268 ? -15.957 -11.031 -7.503 1.00 92.69 268 PRO A CA 1
ATOM 1908 C C . PRO A 1 268 ? -15.042 -11.835 -8.428 1.00 92.69 268 PRO A C 1
ATOM 1910 O O . PRO A 1 268 ? -13.895 -11.458 -8.643 1.00 92.69 268 PRO A O 1
ATOM 1913 N N . GLY A 1 269 ? -15.550 -12.924 -9.004 1.00 88.88 269 GLY A N 1
ATOM 1914 C CA . GLY A 1 269 ? -14.778 -13.794 -9.898 1.00 88.88 269 GLY A CA 1
ATOM 1915 C C . GLY A 1 269 ? -13.865 -14.786 -9.170 1.00 88.88 269 GLY A C 1
ATOM 1916 O O . GLY A 1 269 ? -13.481 -15.785 -9.769 1.00 88.88 269 GLY A O 1
ATOM 1917 N N . VAL A 1 270 ? -13.600 -14.585 -7.876 1.00 90.31 270 VAL A N 1
ATOM 1918 C CA . VAL A 1 270 ? -12.736 -15.460 -7.068 1.00 90.31 270 VAL A CA 1
ATOM 1919 C C . VAL A 1 270 ? -13.564 -16.246 -6.058 1.00 90.31 270 VAL A C 1
ATOM 1921 O O . VAL A 1 270 ? -13.659 -17.466 -6.164 1.00 90.31 270 VAL A O 1
ATOM 1924 N N . THR A 1 271 ? -14.218 -15.560 -5.119 1.00 92.62 271 THR A N 1
ATOM 1925 C CA . THR A 1 271 ? -14.963 -16.203 -4.024 1.00 92.62 271 THR A CA 1
ATOM 1926 C C . THR A 1 271 ? -16.475 -16.154 -4.207 1.00 92.62 271 THR A C 1
ATOM 1928 O O . THR A 1 271 ? -17.191 -16.992 -3.658 1.00 92.62 271 THR A O 1
ATOM 1931 N N . GLN A 1 272 ? -16.972 -15.229 -5.031 1.00 93.19 272 GLN A N 1
ATOM 1932 C CA . GLN A 1 272 ? -18.377 -15.157 -5.435 1.00 93.19 272 GLN A CA 1
ATOM 1933 C C . GLN A 1 272 ? -18.560 -14.413 -6.765 1.00 93.19 272 GLN A C 1
ATOM 1935 O O . GLN A 1 272 ? -17.634 -13.795 -7.285 1.00 93.19 272 GLN A O 1
ATOM 1940 N N . ALA A 1 273 ? -19.782 -14.411 -7.302 1.00 94.25 273 ALA A N 1
ATOM 1941 C CA . ALA A 1 273 ? -20.179 -13.464 -8.342 1.00 94.25 273 ALA A CA 1
ATOM 1942 C C . ALA A 1 273 ? -20.496 -12.079 -7.742 1.00 94.25 273 ALA A C 1
ATOM 1944 O O . ALA A 1 273 ? -20.896 -11.964 -6.577 1.00 94.25 273 ALA A O 1
ATOM 1945 N N . ALA A 1 274 ? -20.354 -11.024 -8.551 1.00 95.88 274 ALA A N 1
ATOM 1946 C CA . ALA A 1 274 ? -20.843 -9.696 -8.186 1.00 95.88 274 ALA A CA 1
ATOM 1947 C C . ALA A 1 274 ? -22.377 -9.701 -8.072 1.00 95.88 274 ALA A C 1
ATOM 1949 O O . ALA A 1 274 ? -23.060 -10.286 -8.911 1.00 95.88 274 ALA A O 1
ATOM 1950 N N . VAL A 1 275 ? -22.921 -9.009 -7.068 1.00 97.50 275 VAL A N 1
ATOM 1951 C CA . VAL A 1 275 ? -24.370 -8.857 -6.882 1.00 97.50 275 VAL A CA 1
ATOM 1952 C C . VAL A 1 275 ? -24.859 -7.735 -7.791 1.00 97.50 275 VAL A C 1
ATOM 1954 O O . VAL A 1 275 ? -24.599 -6.559 -7.525 1.00 97.50 275 VAL A O 1
ATOM 1957 N N . LEU A 1 276 ? -25.525 -8.078 -8.892 1.00 98.19 276 LEU A N 1
ATOM 1958 C CA . LEU A 1 276 ? -26.042 -7.129 -9.886 1.00 98.19 276 LEU A CA 1
ATOM 1959 C C . LEU A 1 276 ? -27.330 -6.435 -9.402 1.00 98.19 276 LEU A C 1
ATOM 1961 O O . LEU A 1 276 ? -27.952 -6.906 -8.449 1.00 98.19 276 LEU A O 1
ATOM 1965 N N . PRO A 1 277 ? -27.758 -5.318 -10.024 1.00 98.31 277 PRO A N 1
ATOM 1966 C CA . PRO A 1 277 ? -28.999 -4.642 -9.646 1.00 98.31 277 PRO A CA 1
ATOM 1967 C C . PRO A 1 277 ? -30.208 -5.588 -9.586 1.00 98.31 277 PRO A C 1
ATOM 1969 O O . PRO A 1 277 ? -30.418 -6.400 -10.485 1.00 98.31 277 PRO A O 1
ATOM 1972 N N . GLY A 1 278 ? -31.001 -5.474 -8.520 1.00 97.56 278 GLY A N 1
ATOM 1973 C CA . GLY A 1 278 ? -32.145 -6.341 -8.231 1.00 97.56 278 GLY A CA 1
ATOM 1974 C C . GLY A 1 278 ? -31.791 -7.677 -7.567 1.00 97.56 278 GLY A C 1
ATOM 1975 O O . GLY A 1 278 ? -32.701 -8.392 -7.157 1.00 97.56 278 GLY A O 1
ATOM 1976 N N . GLN A 1 279 ? -30.505 -8.016 -7.434 1.00 98.19 279 GLN A N 1
ATOM 1977 C CA . GLN A 1 279 ? -30.055 -9.249 -6.786 1.00 98.19 279 GLN A CA 1
ATOM 1978 C C . GLN A 1 279 ? -29.716 -9.038 -5.307 1.00 98.19 279 GLN A C 1
ATOM 1980 O O . GLN A 1 279 ? -29.506 -7.913 -4.833 1.00 98.19 279 GLN A O 1
ATOM 1985 N N . GLU A 1 280 ? -29.612 -10.158 -4.592 1.00 98.00 280 GLU A N 1
ATOM 1986 C CA . GLU A 1 280 ? -29.141 -10.209 -3.216 1.00 98.00 280 GLU A CA 1
ATOM 1987 C C . GLU A 1 280 ? -28.144 -11.350 -2.984 1.00 98.00 280 GLU A C 1
ATOM 1989 O O . GLU A 1 280 ? -28.105 -12.328 -3.731 1.00 98.00 280 GLU A O 1
ATOM 1994 N N . PHE A 1 281 ? -27.328 -11.206 -1.942 1.00 97.62 281 PHE A N 1
ATOM 1995 C CA . PHE A 1 281 ? -26.403 -12.228 -1.463 1.00 97.62 281 PHE A CA 1
ATOM 1996 C C . PHE A 1 281 ? -26.412 -12.242 0.063 1.00 97.62 281 PHE A C 1
ATOM 1998 O O . PHE A 1 281 ? -26.446 -11.186 0.696 1.00 97.62 281 PHE A O 1
ATOM 2005 N N . VAL A 1 282 ? -26.374 -13.433 0.656 1.00 97.19 282 VAL A N 1
ATOM 2006 C CA . VAL A 1 282 ? -26.380 -13.608 2.111 1.00 97.19 282 VAL A CA 1
ATOM 2007 C C . VAL A 1 282 ? -25.005 -14.075 2.563 1.00 97.19 282 VAL A C 1
ATOM 2009 O O . VAL A 1 282 ? -24.576 -15.173 2.214 1.00 97.19 282 VAL A O 1
ATOM 2012 N N . TYR A 1 283 ? -24.348 -13.241 3.361 1.00 97.44 283 TYR A N 1
ATOM 2013 C CA . TYR A 1 283 ? -23.117 -13.581 4.060 1.00 97.44 283 TYR A CA 1
ATOM 2014 C C . TYR A 1 283 ? -23.447 -14.195 5.414 1.00 97.44 283 TYR A C 1
ATOM 2016 O O . TYR A 1 283 ? -24.329 -13.683 6.109 1.00 97.44 283 TYR A O 1
ATOM 2024 N N . ARG A 1 284 ? -22.737 -15.255 5.811 1.00 95.88 284 ARG A N 1
ATOM 2025 C CA . ARG A 1 284 ? -22.885 -15.850 7.145 1.00 95.88 284 ARG A CA 1
ATOM 2026 C C . ARG A 1 284 ? -21.569 -16.388 7.698 1.00 95.88 284 ARG A C 1
ATOM 2028 O O . ARG A 1 284 ? -20.963 -17.278 7.103 1.00 95.88 284 ARG A O 1
ATOM 2035 N N . PHE A 1 285 ? -21.166 -15.907 8.870 1.00 95.69 285 PHE A N 1
ATOM 2036 C CA . PHE A 1 285 ? -19.930 -16.313 9.546 1.00 95.69 285 PHE A CA 1
ATOM 2037 C C . PHE A 1 285 ? -20.052 -16.180 11.070 1.00 95.69 285 PHE A C 1
ATOM 2039 O O . PHE A 1 285 ? -20.966 -15.531 11.583 1.00 95.69 285 PHE A O 1
ATOM 2046 N N . ARG A 1 286 ? -19.144 -16.834 11.797 1.00 95.69 286 ARG A N 1
ATOM 2047 C CA . ARG A 1 286 ? -19.069 -16.757 13.259 1.00 95.69 286 ARG A CA 1
ATOM 2048 C C . ARG A 1 286 ? -18.238 -15.558 13.691 1.00 95.69 286 ARG A C 1
ATOM 2050 O O . ARG A 1 286 ? -17.206 -15.266 13.091 1.00 95.69 286 ARG A O 1
ATOM 2057 N N . ALA A 1 287 ? -18.701 -14.879 14.731 1.00 96.44 287 ALA A N 1
ATOM 2058 C CA . ALA A 1 287 ? -18.009 -13.769 15.347 1.00 96.44 287 ALA A CA 1
ATOM 2059 C C . ALA A 1 287 ? -16.977 -14.285 16.372 1.00 96.44 287 ALA A C 1
ATOM 2061 O O . ALA A 1 287 ? -17.188 -14.144 17.570 1.00 96.44 287 ALA A O 1
ATOM 2062 N N . ASP A 1 288 ? -15.886 -14.917 15.938 1.00 95.12 288 ASP A N 1
ATOM 2063 C CA . ASP A 1 288 ? -14.913 -15.556 16.851 1.00 95.12 288 ASP A CA 1
ATOM 2064 C C . ASP A 1 288 ? -13.707 -14.662 17.200 1.00 95.12 288 ASP A C 1
ATOM 2066 O O . ASP A 1 288 ? -12.944 -14.951 18.121 1.00 95.12 288 ASP A O 1
ATOM 2070 N N . GLN A 1 289 ? -13.550 -13.551 16.484 1.00 95.88 289 GLN A N 1
ATOM 2071 C CA . GLN A 1 289 ? -12.433 -12.615 16.615 1.00 95.88 289 GLN A CA 1
ATOM 2072 C C . GLN A 1 289 ? -12.953 -11.281 17.150 1.00 95.88 289 GLN A C 1
ATOM 2074 O O . GLN A 1 289 ? -13.732 -10.611 16.472 1.00 95.88 289 GLN A O 1
ATOM 2079 N N . ALA A 1 290 ? -12.577 -10.910 18.376 1.00 97.69 290 ALA A N 1
ATOM 2080 C CA . ALA A 1 290 ? -12.886 -9.591 18.922 1.00 97.69 290 ALA A CA 1
ATOM 2081 C C . ALA A 1 290 ? -11.955 -8.539 18.313 1.00 97.69 290 ALA A C 1
ATOM 2083 O O . ALA A 1 290 ? -10.760 -8.775 18.210 1.00 97.69 290 ALA A O 1
ATOM 2084 N N . GLY A 1 291 ? -12.479 -7.363 17.976 1.00 98.00 291 GLY A N 1
ATOM 2085 C CA . GLY A 1 291 ? -11.667 -6.307 17.388 1.00 98.00 291 GLY A CA 1
ATOM 2086 C C . GLY A 1 291 ? -12.466 -5.233 16.659 1.00 98.00 291 GLY A C 1
ATOM 2087 O O . GLY A 1 291 ? -13.702 -5.203 16.676 1.00 98.00 291 GLY A O 1
ATOM 2088 N N . THR A 1 292 ? -11.712 -4.337 16.027 1.00 98.69 292 THR A N 1
ATOM 2089 C CA . THR A 1 292 ? -12.212 -3.268 15.161 1.00 98.69 292 THR A CA 1
ATOM 2090 C C . THR A 1 292 ? -11.915 -3.626 13.708 1.00 98.69 292 THR A C 1
ATOM 2092 O O . THR A 1 292 ? -10.758 -3.679 13.285 1.00 98.69 292 THR A O 1
ATOM 2095 N N . TYR A 1 293 ? -12.977 -3.809 12.937 1.00 98.75 293 TYR A N 1
ATOM 2096 C CA . TYR A 1 293 ? -12.947 -4.177 11.530 1.00 98.75 293 TYR A CA 1
ATOM 2097 C C . TYR A 1 293 ? -13.831 -3.225 10.736 1.00 98.75 293 TYR A C 1
ATOM 2099 O O . TYR A 1 293 ? -14.473 -2.312 11.268 1.00 98.75 293 TYR A O 1
ATOM 2107 N N . TRP A 1 294 ? -13.884 -3.433 9.434 1.00 98.75 294 TRP A N 1
ATOM 2108 C CA . TRP A 1 294 ? -14.756 -2.669 8.566 1.00 98.75 294 TRP A CA 1
ATOM 2109 C C . TRP A 1 294 ? -15.165 -3.522 7.375 1.00 98.75 294 TRP A C 1
ATOM 2111 O O . TRP A 1 294 ? -14.655 -4.619 7.174 1.00 98.75 294 TRP A O 1
ATOM 2121 N N . TYR A 1 295 ? -16.159 -3.060 6.635 1.00 98.81 295 TYR A N 1
ATOM 2122 C CA . TYR A 1 295 ? -16.624 -3.739 5.440 1.00 98.81 295 TYR A CA 1
ATOM 2123 C C . TYR A 1 295 ? -16.724 -2.749 4.295 1.00 98.81 295 TYR A C 1
ATOM 2125 O O . TYR A 1 295 ? -17.033 -1.573 4.504 1.00 98.81 295 TYR A O 1
ATOM 2133 N N . HIS A 1 296 ? -16.491 -3.218 3.078 1.00 98.75 296 HIS A N 1
ATOM 2134 C CA . HIS A 1 296 ? -16.610 -2.390 1.886 1.00 98.75 296 HIS A CA 1
ATOM 2135 C C . HIS A 1 296 ? -16.889 -3.226 0.639 1.00 98.75 296 HIS A C 1
ATOM 2137 O O . HIS A 1 296 ? -16.756 -4.449 0.648 1.00 98.75 296 HIS A O 1
ATOM 2143 N N . THR A 1 297 ? -17.293 -2.578 -0.454 1.00 97.88 297 THR A N 1
ATOM 2144 C CA . THR A 1 297 ? -17.432 -3.291 -1.731 1.00 97.88 297 THR A CA 1
ATOM 2145 C C . THR A 1 297 ? -16.073 -3.693 -2.290 1.00 97.88 297 THR A C 1
ATOM 2147 O O . THR A 1 297 ? -15.139 -2.890 -2.308 1.00 97.88 297 THR A O 1
ATOM 2150 N N . HIS A 1 298 ? -15.980 -4.925 -2.789 1.00 95.94 298 HIS A N 1
ATOM 2151 C CA . HIS A 1 298 ? -14.829 -5.410 -3.554 1.00 95.94 298 HIS A CA 1
ATOM 2152 C C . HIS A 1 298 ? -15.160 -5.558 -5.054 1.00 95.94 298 HIS A C 1
ATOM 2154 O O . HIS A 1 298 ? -14.283 -5.778 -5.885 1.00 95.94 298 HIS A O 1
ATOM 2160 N N . ALA A 1 299 ? -16.426 -5.367 -5.440 1.00 91.38 299 ALA A N 1
ATOM 2161 C CA . ALA A 1 299 ? -16.792 -5.052 -6.817 1.00 91.38 299 ALA A CA 1
ATOM 2162 C C . ALA A 1 299 ? -16.621 -3.553 -7.062 1.00 91.38 299 ALA A C 1
ATOM 2164 O O . ALA A 1 299 ? -17.095 -2.744 -6.260 1.00 91.38 299 ALA A O 1
ATOM 2165 N N . VAL A 1 300 ? -15.955 -3.201 -8.171 1.00 87.12 300 VAL A N 1
ATOM 2166 C CA . VAL A 1 300 ? -15.618 -1.813 -8.542 1.00 87.12 300 VAL A CA 1
ATOM 2167 C C . VAL A 1 300 ? -15.064 -1.005 -7.366 1.00 87.12 300 VAL A C 1
ATOM 2169 O O . VAL A 1 300 ? -15.459 0.141 -7.157 1.00 87.12 300 VAL A O 1
ATOM 2172 N N . SER A 1 301 ? -14.175 -1.631 -6.589 1.00 91.38 301 SER A N 1
ATOM 2173 C CA . SER A 1 301 ? -13.722 -1.168 -5.273 1.00 91.38 301 SER A CA 1
ATOM 2174 C C . SER A 1 301 ? -13.215 0.274 -5.293 1.00 91.38 301 SER A C 1
ATOM 2176 O O . SER A 1 301 ? -13.687 1.079 -4.494 1.00 91.38 301 SER A O 1
ATOM 2178 N N . ASP A 1 302 ? -12.358 0.647 -6.249 1.00 93.75 302 ASP A N 1
ATOM 2179 C CA . ASP A 1 302 ? -11.803 2.006 -6.337 1.00 93.75 302 ASP A CA 1
ATOM 2180 C C . ASP A 1 302 ? -12.894 3.086 -6.383 1.00 93.75 302 ASP A C 1
ATOM 2182 O O . ASP A 1 302 ? -12.925 4.014 -5.577 1.00 93.75 302 ASP A O 1
ATOM 2186 N N . VAL A 1 303 ? -13.852 2.973 -7.304 1.00 95.69 303 VAL A N 1
ATOM 2187 C CA . VAL A 1 303 ? -14.954 3.943 -7.394 1.00 95.69 303 VAL A CA 1
ATOM 2188 C C . VAL A 1 303 ? -15.945 3.752 -6.248 1.00 95.69 303 VAL A C 1
ATOM 2190 O O . VAL A 1 303 ? -16.361 4.731 -5.638 1.00 95.69 303 VAL A O 1
ATOM 2193 N N . GLY A 1 304 ? -16.320 2.513 -5.937 1.00 96.50 304 GLY A N 1
ATOM 2194 C CA . GLY A 1 304 ? -17.377 2.216 -4.979 1.00 96.50 304 GLY A CA 1
ATOM 2195 C C . GLY A 1 304 ? -17.056 2.676 -3.564 1.00 96.50 304 GLY A C 1
ATOM 2196 O O . GLY A 1 304 ? -17.889 3.335 -2.940 1.00 96.50 304 GLY A O 1
ATOM 2197 N N . VAL A 1 305 ? -15.846 2.397 -3.080 1.00 97.44 305 VAL A N 1
ATOM 2198 C CA . VAL A 1 305 ? -15.414 2.798 -1.736 1.00 97.44 305 VAL A CA 1
ATOM 2199 C C . VAL A 1 305 ? -15.260 4.312 -1.648 1.00 97.44 305 VAL A C 1
ATOM 2201 O O . VAL A 1 305 ? -15.860 4.902 -0.757 1.00 97.44 305 VAL A O 1
ATOM 2204 N N . ARG A 1 306 ? -14.583 4.962 -2.613 1.00 96.19 306 ARG A N 1
ATOM 2205 C CA . ARG A 1 306 ? -14.456 6.439 -2.669 1.00 96.19 306 ARG A CA 1
ATOM 2206 C C . ARG A 1 306 ? -15.802 7.166 -2.724 1.00 96.19 306 ARG A C 1
ATOM 2208 O O . ARG A 1 306 ? -15.901 8.324 -2.326 1.00 96.19 306 ARG A O 1
ATOM 2215 N N . MET A 1 307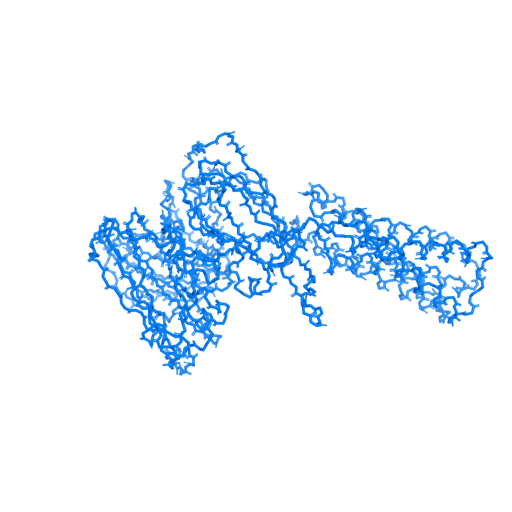 ? -16.826 6.516 -3.275 1.00 96.62 307 MET A N 1
ATOM 2216 C CA . MET A 1 307 ? -18.182 7.058 -3.346 1.00 96.62 307 MET A CA 1
ATOM 2217 C C . MET A 1 307 ? -19.012 6.771 -2.087 1.00 96.62 307 MET A C 1
ATOM 2219 O O . MET A 1 307 ? -20.089 7.351 -1.967 1.00 96.62 307 MET A O 1
ATOM 2223 N N . GLY A 1 308 ? -18.537 5.936 -1.154 1.00 97.56 308 GLY A N 1
ATOM 2224 C CA . GLY A 1 308 ? -19.169 5.711 0.152 1.00 97.56 308 GLY A CA 1
ATOM 2225 C C . GLY A 1 308 ? -19.660 4.287 0.449 1.00 97.56 308 GLY A C 1
ATOM 2226 O O . GLY A 1 308 ? -20.326 4.090 1.466 1.00 97.56 308 GLY A O 1
ATOM 2227 N N . LEU A 1 309 ? -19.359 3.283 -0.389 1.00 98.44 309 LEU A N 1
ATOM 2228 C CA . LEU A 1 309 ? -19.720 1.879 -0.126 1.00 98.44 309 LEU A CA 1
ATOM 2229 C C . LEU A 1 309 ? -18.750 1.218 0.859 1.00 98.44 309 LEU A C 1
ATOM 2231 O O . LEU A 1 309 ? -18.037 0.272 0.516 1.00 98.44 309 LEU A O 1
ATOM 2235 N N . TYR A 1 310 ? -18.763 1.708 2.095 1.00 98.62 310 TYR A N 1
ATOM 2236 C CA . TYR A 1 310 ? -18.048 1.147 3.237 1.00 98.62 310 TYR A CA 1
ATOM 2237 C C . TYR A 1 310 ? -18.857 1.327 4.531 1.00 98.62 310 TYR A C 1
ATOM 2239 O O . TYR A 1 310 ? -19.773 2.147 4.589 1.00 98.62 310 TYR A O 1
ATOM 2247 N N . GLY A 1 311 ? -18.509 0.594 5.584 1.00 98.56 311 GLY A N 1
ATOM 2248 C CA . GLY A 1 311 ? -19.025 0.776 6.940 1.00 98.56 311 GLY A CA 1
ATOM 2249 C C . GLY A 1 311 ? -18.168 0.034 7.963 1.00 98.56 311 GLY A C 1
ATOM 2250 O O . GLY A 1 311 ? -17.151 -0.551 7.610 1.00 98.56 311 GLY A O 1
ATOM 2251 N N . VAL A 1 312 ? -18.542 0.084 9.240 1.00 98.62 312 VAL A N 1
ATOM 2252 C CA . VAL A 1 312 ? -17.718 -0.442 10.345 1.00 98.62 312 VAL A CA 1
ATOM 2253 C C . VAL A 1 312 ? -18.288 -1.760 10.868 1.00 98.62 312 VAL A C 1
ATOM 2255 O O . VAL A 1 312 ? -19.506 -1.905 10.966 1.00 98.62 312 VAL A O 1
ATOM 2258 N N . LEU A 1 313 ? -17.413 -2.697 11.236 1.00 98.75 313 LEU A N 1
ATOM 2259 C CA . LEU A 1 313 ? -17.756 -3.916 11.968 1.00 98.75 313 LEU A CA 1
ATOM 2260 C C . LEU A 1 313 ? -17.000 -3.925 13.303 1.00 98.75 313 LEU A C 1
ATOM 2262 O O . LEU A 1 313 ? -15.774 -3.934 13.328 1.00 98.75 313 LEU A O 1
ATOM 2266 N N . VAL A 1 314 ? -17.721 -3.962 14.422 1.00 98.62 314 VAL A N 1
ATOM 2267 C CA . VAL A 1 314 ? -17.120 -4.107 15.755 1.00 98.62 314 VAL A CA 1
ATOM 2268 C C . VAL A 1 314 ? -17.571 -5.418 16.377 1.00 98.62 314 VAL A C 1
ATOM 2270 O O . VAL A 1 314 ? -18.757 -5.609 16.653 1.00 98.62 314 VAL A O 1
ATOM 2273 N N . VAL A 1 315 ? -16.615 -6.300 16.662 1.00 98.50 315 VAL A N 1
ATOM 2274 C CA . VAL A 1 315 ? -16.869 -7.520 17.432 1.00 98.50 315 VAL A CA 1
ATOM 2275 C C . VAL A 1 315 ? -16.319 -7.320 18.835 1.00 98.50 315 VAL A C 1
ATOM 2277 O O . VAL A 1 315 ? -15.123 -7.114 19.027 1.00 98.50 315 VAL A O 1
ATOM 2280 N N . ARG A 1 316 ? -17.199 -7.331 19.835 1.00 97.12 316 ARG A N 1
ATOM 2281 C CA . ARG A 1 316 ? -16.831 -7.068 21.229 1.00 97.12 316 ARG A CA 1
ATOM 2282 C C . ARG A 1 316 ? -16.686 -8.378 22.008 1.00 97.12 316 ARG A C 1
ATOM 2284 O O . ARG A 1 316 ? -17.512 -9.270 21.830 1.00 97.12 316 ARG A O 1
ATOM 2291 N N . PRO A 1 317 ? -15.716 -8.492 22.932 1.00 95.31 317 PRO A N 1
ATOM 2292 C CA . PRO A 1 317 ? -15.642 -9.647 23.831 1.00 95.31 317 PRO A CA 1
ATOM 2293 C C . PRO A 1 317 ? -16.804 -9.668 24.840 1.00 95.31 317 PRO A C 1
ATOM 2295 O O . PRO A 1 317 ? -17.148 -10.713 25.378 1.00 95.31 317 PRO A O 1
ATOM 2298 N N . GLY A 1 318 ? -17.424 -8.512 25.085 1.00 93.38 318 GLY A N 1
ATOM 2299 C CA . GLY A 1 318 ? -18.571 -8.329 25.963 1.00 93.38 318 GLY A CA 1
ATOM 2300 C C . GLY A 1 318 ? -19.069 -6.879 25.911 1.00 93.38 318 GLY A C 1
ATOM 2301 O O . GLY A 1 318 ? -18.588 -6.097 25.083 1.00 93.38 318 GLY A O 1
ATOM 2302 N N . PRO A 1 319 ? -20.027 -6.498 26.769 1.00 91.56 319 PRO A N 1
ATOM 2303 C CA . PRO A 1 319 ? -20.497 -5.118 26.864 1.00 91.56 319 PRO A CA 1
ATOM 2304 C C . PRO A 1 319 ? -19.348 -4.138 27.168 1.00 91.56 319 PRO A C 1
ATOM 2306 O O . PRO A 1 319 ? -18.454 -4.477 27.948 1.00 91.56 319 PRO A O 1
ATOM 2309 N N . PRO A 1 320 ? -19.345 -2.926 26.581 1.00 90.19 320 PRO A N 1
ATOM 2310 C CA . PRO A 1 320 ? -18.326 -1.927 26.878 1.00 90.19 320 PRO A CA 1
ATOM 2311 C C . PRO A 1 320 ? -18.436 -1.462 28.336 1.00 90.19 320 PRO A C 1
ATOM 2313 O O . PRO A 1 320 ? -19.528 -1.247 28.856 1.00 90.19 320 PRO A O 1
ATOM 2316 N N . THR A 1 321 ? -17.292 -1.282 28.994 1.00 89.38 321 THR A N 1
ATOM 2317 C CA . THR A 1 321 ? -17.194 -0.831 30.397 1.00 89.38 321 THR A CA 1
ATOM 2318 C C . THR A 1 321 ? -17.130 0.693 30.545 1.00 89.38 321 THR A C 1
ATOM 2320 O O . THR A 1 321 ? -16.954 1.207 31.647 1.00 89.38 321 THR A O 1
ATOM 2323 N N . GLY A 1 322 ? -17.257 1.423 29.439 1.00 94.75 322 GLY A N 1
ATOM 2324 C CA . GLY A 1 322 ? -17.163 2.874 29.369 1.00 94.75 322 GLY A CA 1
ATOM 2325 C C . GLY A 1 322 ? -17.570 3.373 27.986 1.00 94.75 322 GLY A C 1
ATOM 2326 O O . GLY A 1 322 ? -18.348 2.720 27.288 1.00 94.75 322 GLY A O 1
ATOM 2327 N N . LEU A 1 323 ? -17.036 4.520 27.578 1.00 96.19 323 LEU A N 1
ATOM 2328 C CA . LEU A 1 323 ? -17.321 5.095 26.270 1.00 96.19 323 LEU A CA 1
ATOM 2329 C C . LEU A 1 323 ? -16.521 4.375 25.173 1.00 96.19 323 LEU A C 1
ATOM 2331 O O . LEU A 1 323 ? -15.298 4.286 25.249 1.00 96.19 323 LEU A O 1
ATOM 2335 N N . ASP A 1 324 ? -17.206 3.893 24.138 1.00 96.94 324 ASP A N 1
ATOM 2336 C CA . ASP A 1 324 ? -16.618 3.179 22.998 1.00 96.94 324 ASP A CA 1
ATOM 2337 C C . ASP A 1 324 ? -17.064 3.860 21.693 1.00 96.94 324 ASP A C 1
ATOM 2339 O O . ASP A 1 324 ? -18.239 3.791 21.331 1.00 96.94 324 ASP A O 1
ATOM 2343 N N . VAL A 1 325 ? -16.150 4.568 21.020 1.00 97.00 325 VAL A N 1
ATOM 2344 C CA . VAL A 1 325 ? -16.459 5.427 19.862 1.00 97.00 325 VAL A CA 1
ATOM 2345 C C . VAL A 1 325 ? -15.713 4.953 18.626 1.00 97.00 325 VAL A C 1
ATOM 2347 O O . VAL A 1 325 ? -14.486 4.877 18.625 1.00 97.00 325 VAL A O 1
ATOM 2350 N N . THR A 1 326 ? -16.441 4.721 17.538 1.00 97.94 326 THR A N 1
ATOM 2351 C CA . THR A 1 326 ? -15.884 4.475 16.206 1.00 97.94 326 THR A CA 1
ATOM 2352 C C . THR A 1 326 ? -15.626 5.783 15.461 1.00 97.94 326 THR A C 1
ATOM 2354 O O . THR A 1 326 ? -16.443 6.706 15.455 1.00 97.94 326 THR A O 1
ATOM 2357 N N . VAL A 1 327 ? -14.457 5.877 14.827 1.00 98.12 327 VAL A N 1
ATOM 2358 C CA . VAL A 1 327 ? -14.011 7.052 14.069 1.00 98.12 327 VAL A CA 1
ATOM 2359 C C . VAL A 1 327 ? -13.525 6.607 12.681 1.00 98.12 327 VAL A C 1
ATOM 2361 O O . VAL A 1 327 ? -12.316 6.538 12.447 1.00 98.12 327 VAL A O 1
ATOM 2364 N N . PRO A 1 328 ? -14.444 6.270 11.753 1.00 97.88 328 PRO A N 1
ATOM 2365 C CA . PRO A 1 328 ? -14.087 5.949 10.376 1.00 97.88 328 PRO A CA 1
ATOM 2366 C C . PRO A 1 328 ? -13.767 7.220 9.583 1.00 97.88 328 PRO A C 1
ATOM 2368 O O . PRO A 1 328 ? -14.640 8.055 9.334 1.00 97.88 328 PRO A O 1
ATOM 2371 N N . VAL A 1 329 ? -12.506 7.363 9.183 1.00 98.00 329 VAL A N 1
ATOM 2372 C CA . VAL A 1 329 ? -12.000 8.475 8.372 1.00 98.00 329 VAL A CA 1
ATOM 2373 C C . VAL A 1 329 ? -12.093 8.127 6.895 1.00 98.00 329 VAL A C 1
ATOM 2375 O O . VAL A 1 329 ? -11.709 7.030 6.488 1.00 98.00 329 VAL A O 1
ATOM 2378 N N . HIS A 1 330 ? -12.618 9.065 6.110 1.00 97.69 330 HIS A N 1
ATOM 2379 C CA . HIS A 1 330 ? -12.822 8.921 4.670 1.00 97.69 330 HIS A CA 1
ATOM 2380 C C . HIS A 1 330 ? -12.871 10.285 3.979 1.00 97.69 330 HIS A C 1
ATOM 2382 O O . HIS A 1 330 ? -13.289 11.264 4.598 1.00 97.69 330 HIS A O 1
ATOM 2388 N N . THR A 1 331 ? -12.577 10.356 2.684 1.00 96.00 331 THR A N 1
ATOM 2389 C CA . THR A 1 331 ? -12.672 11.584 1.895 1.00 96.00 331 THR A CA 1
ATOM 2390 C C . THR A 1 331 ? -13.719 11.427 0.800 1.00 96.00 331 THR A C 1
ATOM 2392 O O . THR A 1 331 ? -13.440 10.974 -0.307 1.00 96.00 331 THR A O 1
ATOM 2395 N N . LEU A 1 332 ? -14.944 11.883 1.078 1.00 96.38 332 LEU A N 1
ATOM 2396 C CA . LEU A 1 332 ? -16.052 11.806 0.127 1.00 96.38 332 LEU A CA 1
ATOM 2397 C C . LEU A 1 332 ? -16.128 13.086 -0.715 1.00 96.38 332 LEU A C 1
ATOM 2399 O O . LEU A 1 332 ? -16.382 14.172 -0.192 1.00 96.38 332 LEU A O 1
ATOM 2403 N N . SER A 1 333 ? -15.925 12.974 -2.032 1.00 93.56 333 SER A N 1
ATOM 2404 C CA . SER A 1 333 ? -15.912 14.122 -2.964 1.00 93.56 333 SER A CA 1
ATOM 2405 C C . SER A 1 333 ? -14.992 15.269 -2.509 1.00 93.56 333 SER A C 1
ATOM 2407 O O . SER A 1 333 ? -15.373 16.443 -2.507 1.00 93.56 333 SER A O 1
ATOM 2409 N N . GLY A 1 334 ? -13.780 14.921 -2.062 1.00 92.81 334 GLY A N 1
ATOM 2410 C CA . GLY A 1 334 ? -12.781 15.878 -1.571 1.00 92.81 334 GLY A CA 1
ATOM 2411 C C . GLY A 1 334 ? -13.094 16.483 -0.198 1.00 92.81 334 GLY A C 1
ATOM 2412 O O . GLY A 1 334 ? -12.433 17.437 0.211 1.00 92.81 334 GLY A O 1
ATOM 2413 N N . ARG A 1 335 ? -14.107 15.972 0.516 1.00 93.50 335 ARG A N 1
ATOM 2414 C CA . ARG A 1 335 ? -14.488 16.434 1.856 1.00 93.50 335 ARG A CA 1
ATOM 2415 C C . ARG A 1 335 ? -14.168 15.366 2.898 1.00 93.50 335 ARG A C 1
ATOM 2417 O O . ARG A 1 335 ? -14.682 14.255 2.778 1.00 93.50 335 ARG A O 1
ATOM 2424 N N . PRO A 1 336 ? -13.383 15.695 3.934 1.00 94.44 336 PRO A N 1
ATOM 2425 C CA . PRO A 1 336 ? -13.006 14.718 4.937 1.00 94.44 336 PRO A CA 1
ATOM 2426 C C . PRO A 1 336 ? -14.169 14.443 5.905 1.00 94.44 336 PRO A C 1
ATOM 2428 O O . PRO A 1 336 ? -14.841 15.355 6.393 1.00 94.44 336 PRO A O 1
ATOM 2431 N N . LEU A 1 337 ? -14.367 13.166 6.197 1.00 95.25 337 LEU A N 1
ATOM 2432 C CA . LEU A 1 337 ? -15.261 12.578 7.185 1.00 95.25 337 LEU A CA 1
ATOM 2433 C C . LEU A 1 337 ? -14.416 11.944 8.314 1.00 95.25 337 LEU A C 1
ATOM 2435 O O . LEU A 1 337 ? -13.241 11.646 8.098 1.00 95.25 337 LEU A O 1
ATOM 2439 N N . PRO A 1 338 ? -14.967 11.777 9.528 1.00 94.94 338 PRO A N 1
ATOM 2440 C CA . PRO A 1 338 ? -16.274 12.267 9.951 1.00 94.94 338 PRO A CA 1
ATOM 2441 C C . PRO A 1 338 ? -16.245 13.784 10.206 1.00 94.94 338 PRO A C 1
ATOM 2443 O O . PRO A 1 338 ? -15.178 14.407 10.297 1.00 94.94 338 PRO A O 1
ATOM 2446 N N . ALA A 1 339 ? -17.428 14.391 10.319 1.00 91.81 339 ALA A N 1
ATOM 2447 C CA . ALA A 1 339 ? -17.554 15.736 10.876 1.00 91.81 339 ALA A CA 1
ATOM 2448 C C . ALA A 1 339 ? -17.106 15.743 12.348 1.00 91.81 339 ALA A C 1
ATOM 2450 O O . ALA A 1 339 ? -17.150 14.710 13.012 1.00 91.81 339 ALA A O 1
ATOM 2451 N N . ALA A 1 340 ? -16.687 16.905 12.854 1.00 92.06 340 ALA A N 1
ATOM 2452 C CA . ALA A 1 340 ? -16.300 17.032 14.254 1.00 92.06 340 ALA A CA 1
ATOM 2453 C C . ALA A 1 340 ? -17.488 16.695 15.171 1.00 92.06 340 ALA A C 1
ATOM 2455 O O . ALA A 1 340 ? -18.537 17.336 15.089 1.00 92.06 340 ALA A O 1
ATOM 2456 N N . ARG A 1 341 ? -17.311 15.699 16.040 1.00 93.81 341 ARG A N 1
ATOM 2457 C CA . ARG A 1 341 ? -18.265 15.323 17.090 1.00 93.81 341 ARG A CA 1
ATOM 2458 C C . ARG A 1 341 ? -17.773 15.849 18.435 1.00 93.81 341 ARG A C 1
ATOM 2460 O O . ARG A 1 341 ? -16.611 15.647 18.776 1.00 93.81 341 ARG A O 1
ATOM 2467 N N . VAL A 1 342 ? -18.655 16.488 19.201 1.00 94.81 342 VAL A N 1
ATOM 2468 C CA . VAL A 1 342 ? -18.378 16.885 20.588 1.00 94.81 342 VAL A CA 1
ATOM 2469 C C . VAL A 1 342 ? -19.295 16.102 21.514 1.00 94.81 342 VAL A C 1
ATOM 2471 O O . VAL A 1 342 ? -20.511 16.141 21.352 1.00 94.81 342 VAL A O 1
ATOM 2474 N N . GLU A 1 343 ? -18.713 15.393 22.473 1.00 94.31 343 GLU A N 1
ATOM 2475 C CA . GLU A 1 343 ? -19.438 14.570 23.438 1.00 94.31 343 GLU A CA 1
ATOM 2476 C C . GLU A 1 343 ? -18.793 14.703 24.811 1.00 94.31 343 GLU A C 1
ATOM 2478 O O . GLU A 1 343 ? -17.640 14.331 25.011 1.00 94.31 343 GLU A O 1
ATOM 2483 N N . ARG A 1 344 ? -19.525 15.279 25.766 1.00 93.00 344 ARG A N 1
ATOM 2484 C CA . ARG A 1 344 ? -19.012 15.485 27.120 1.00 93.00 344 ARG A CA 1
ATOM 2485 C C . ARG A 1 344 ? -18.916 14.139 27.841 1.00 93.00 344 ARG A C 1
ATOM 2487 O O . ARG A 1 344 ? -19.867 13.367 27.816 1.00 93.00 344 ARG A O 1
ATOM 2494 N N . VAL A 1 345 ? -17.793 13.898 28.512 1.00 94.50 345 VAL A N 1
ATOM 2495 C CA . VAL A 1 345 ? -17.522 12.654 29.249 1.00 94.50 345 VAL A CA 1
ATOM 2496 C C . VAL A 1 345 ? -17.125 13.002 30.676 1.00 94.50 345 VAL A C 1
ATOM 2498 O O . VAL A 1 345 ? -16.346 13.931 30.890 1.00 94.50 345 VAL A O 1
ATOM 2501 N N . GLU A 1 346 ? -17.680 12.284 31.649 1.00 95.81 346 GLU A N 1
ATOM 2502 C CA . GLU A 1 346 ? -17.319 12.452 33.057 1.00 95.81 346 GLU A CA 1
ATOM 2503 C C . GLU A 1 346 ? -15.897 11.947 33.328 1.00 95.81 346 GLU A C 1
ATOM 2505 O O . GLU A 1 346 ? -15.442 10.958 32.748 1.00 95.81 346 GLU A O 1
ATOM 2510 N N . ALA A 1 347 ? -15.186 12.627 34.229 1.00 97.31 347 ALA A N 1
ATOM 2511 C CA . ALA A 1 347 ? -13.840 12.225 34.612 1.00 97.31 347 ALA A CA 1
ATOM 2512 C C . ALA A 1 347 ? -13.851 10.832 35.265 1.00 97.31 347 ALA A C 1
ATOM 2514 O O . ALA A 1 347 ? -14.728 10.519 36.066 1.00 97.31 347 ALA A O 1
ATOM 2515 N N . GLY A 1 348 ? -12.859 10.002 34.944 1.00 97.38 348 GLY A N 1
ATOM 2516 C CA . GLY A 1 348 ? -12.751 8.629 35.444 1.00 97.38 348 GLY A CA 1
ATOM 2517 C C . GLY A 1 348 ? -13.415 7.571 34.558 1.00 97.38 348 GLY A C 1
ATOM 2518 O O . GLY A 1 348 ? -13.112 6.390 34.717 1.00 97.38 348 GLY A O 1
ATOM 2519 N N . VAL A 1 349 ? -14.253 7.961 33.590 1.00 97.81 349 VAL A N 1
ATOM 2520 C CA . VAL A 1 349 ? -14.858 7.021 32.633 1.00 97.81 349 VAL A CA 1
ATOM 2521 C C . VAL A 1 349 ? -13.778 6.459 31.693 1.00 97.81 349 VAL A C 1
ATOM 2523 O O . VAL A 1 349 ? -13.041 7.240 31.082 1.00 97.81 349 VAL A O 1
ATOM 2526 N N . PRO A 1 350 ? -13.661 5.127 31.533 1.00 97.81 350 PRO A N 1
ATOM 2527 C CA . PRO A 1 350 ? -12.802 4.534 30.512 1.00 97.81 350 PRO A CA 1
ATOM 2528 C C . PRO A 1 350 ? -13.290 4.909 29.110 1.00 97.81 350 PRO A C 1
ATOM 2530 O O . PRO A 1 350 ? -14.482 4.814 28.822 1.00 97.81 350 PRO A O 1
ATOM 2533 N N . VAL A 1 351 ? -12.375 5.304 28.228 1.00 97.88 351 VAL A N 1
ATOM 2534 C CA . VAL A 1 351 ? -12.674 5.657 26.836 1.00 97.88 351 VAL A CA 1
ATOM 2535 C C . VAL A 1 351 ? -11.856 4.779 25.896 1.00 97.88 351 VAL A C 1
ATOM 2537 O O . VAL A 1 351 ? -10.641 4.655 26.058 1.00 97.88 351 VAL A O 1
ATOM 2540 N N . ARG A 1 352 ? -12.517 4.208 24.885 1.00 98.31 352 ARG A N 1
ATOM 2541 C CA . ARG A 1 352 ? -11.907 3.553 23.725 1.00 98.31 352 ARG A CA 1
ATOM 2542 C C . ARG A 1 352 ? -12.304 4.305 22.457 1.00 98.31 352 ARG A C 1
ATOM 2544 O O . ARG A 1 352 ? -13.487 4.447 22.161 1.00 98.31 352 ARG A O 1
ATOM 2551 N N . LEU A 1 353 ? -11.314 4.771 21.703 1.00 98.44 353 LEU A N 1
ATOM 2552 C CA . LEU A 1 353 ? -11.499 5.333 20.367 1.00 98.44 353 LEU A CA 1
ATOM 2553 C C . LEU A 1 353 ? -11.005 4.317 19.341 1.00 98.44 353 LEU A C 1
ATOM 2555 O O . LEU A 1 353 ? -9.813 4.026 19.286 1.00 98.44 353 LEU A O 1
ATOM 2559 N N . ARG A 1 354 ? -11.918 3.794 18.529 1.00 98.62 354 ARG A N 1
ATOM 2560 C CA . ARG A 1 354 ? -11.645 2.861 17.436 1.00 98.62 354 ARG A CA 1
ATOM 2561 C C . ARG A 1 354 ? -11.413 3.661 16.166 1.00 98.62 354 ARG A C 1
ATOM 2563 O O . ARG A 1 354 ? -12.361 4.172 15.571 1.00 98.62 354 ARG A O 1
ATOM 2570 N N . LEU A 1 355 ? -10.157 3.835 15.790 1.00 98.81 355 LEU A N 1
ATOM 2571 C CA . LEU A 1 355 ? -9.751 4.606 14.621 1.00 98.81 355 LEU A CA 1
ATOM 2572 C C . LEU A 1 355 ? -9.729 3.683 13.408 1.00 98.81 355 LEU A C 1
ATOM 2574 O O . LEU A 1 355 ? -9.066 2.649 13.453 1.00 98.81 355 LEU A O 1
ATOM 2578 N N . ILE A 1 356 ? -10.424 4.052 12.333 1.00 98.75 356 ILE A N 1
ATOM 2579 C CA . ILE A 1 356 ? -10.470 3.262 11.097 1.00 98.75 356 ILE A CA 1
ATOM 2580 C C . ILE A 1 356 ? -10.128 4.171 9.928 1.00 98.75 356 ILE A C 1
ATOM 2582 O O . ILE A 1 356 ? -10.810 5.170 9.701 1.00 98.75 356 ILE A O 1
ATOM 2586 N N . ASN A 1 357 ? -9.095 3.819 9.169 1.00 98.69 357 ASN A N 1
ATOM 2587 C CA . ASN A 1 357 ? -8.791 4.500 7.922 1.00 98.69 357 ASN A CA 1
ATOM 2588 C C . ASN A 1 357 ? -9.477 3.783 6.750 1.00 98.69 357 ASN A C 1
ATOM 2590 O O . ASN A 1 357 ? -9.012 2.741 6.297 1.00 98.69 357 ASN A O 1
ATOM 2594 N N . THR A 1 358 ? -10.565 4.367 6.252 1.00 97.81 358 THR A N 1
ATOM 2595 C CA . THR A 1 358 ? -11.334 3.846 5.106 1.00 97.81 358 THR A CA 1
ATOM 2596 C C . THR A 1 358 ? -11.016 4.581 3.797 1.00 97.81 358 THR A C 1
ATOM 2598 O O . THR A 1 358 ? -11.737 4.438 2.809 1.00 97.81 358 THR A O 1
ATOM 2601 N N . ASP A 1 359 ? -9.977 5.418 3.798 1.00 96.44 359 ASP A N 1
ATOM 2602 C CA . ASP A 1 359 ? -9.463 6.138 2.632 1.00 96.44 359 ASP A CA 1
ATOM 2603 C C . ASP A 1 359 ? -8.358 5.336 1.921 1.00 96.44 359 ASP A C 1
ATOM 2605 O O . ASP A 1 359 ? -7.885 4.312 2.407 1.00 96.44 359 ASP A O 1
ATOM 2609 N N . ASN A 1 360 ? -7.912 5.823 0.758 1.00 94.75 360 ASN A N 1
ATOM 2610 C CA . ASN A 1 360 ? -6.849 5.195 -0.046 1.00 94.75 360 ASN A CA 1
ATOM 2611 C C . ASN A 1 360 ? -5.418 5.582 0.381 1.00 94.75 360 ASN A C 1
ATOM 2613 O O . ASN A 1 360 ? -4.443 5.116 -0.216 1.00 94.75 360 ASN A O 1
ATOM 2617 N N . THR A 1 361 ? -5.270 6.475 1.361 1.00 95.00 361 THR A N 1
ATOM 2618 C CA . THR A 1 361 ? -3.978 7.042 1.774 1.00 95.00 361 THR A CA 1
ATOM 2619 C C . THR A 1 361 ? -3.804 7.019 3.282 1.00 95.00 361 THR A C 1
ATOM 2621 O O . THR A 1 361 ? -4.775 7.018 4.030 1.00 95.00 361 THR A O 1
ATOM 2624 N N . THR A 1 362 ? -2.556 7.042 3.740 1.00 97.44 362 THR A N 1
ATOM 2625 C CA . THR A 1 362 ? -2.208 7.115 5.161 1.00 97.44 362 THR A CA 1
ATOM 2626 C C . THR A 1 362 ? -2.700 8.417 5.792 1.00 97.44 362 THR A C 1
ATOM 2628 O O . THR A 1 362 ? -2.432 9.495 5.261 1.00 97.44 362 THR A O 1
ATOM 2631 N N . HIS A 1 363 ? -3.319 8.326 6.969 1.00 98.06 363 HIS A N 1
ATOM 2632 C CA . HIS A 1 363 ? -3.735 9.488 7.761 1.00 98.06 363 HIS A CA 1
ATOM 2633 C C . HIS A 1 363 ? -2.950 9.590 9.071 1.00 98.06 363 HIS A C 1
ATOM 2635 O O . HIS A 1 363 ? -2.558 8.578 9.664 1.00 98.06 363 HIS A O 1
ATOM 2641 N N . ARG A 1 364 ? -2.728 10.825 9.539 1.00 98.19 364 ARG A N 1
ATOM 2642 C CA . ARG A 1 364 ? -2.068 11.118 10.817 1.00 98.19 364 ARG A CA 1
ATOM 2643 C C . ARG A 1 364 ? -3.094 11.427 11.896 1.00 98.19 364 ARG A C 1
ATOM 2645 O O . ARG A 1 364 ? -3.819 12.409 11.791 1.00 98.19 364 ARG A O 1
ATOM 2652 N N . TYR A 1 365 ? -3.064 10.660 12.980 1.00 98.50 365 TYR A N 1
ATOM 2653 C CA . TYR A 1 365 ? -3.960 10.817 14.123 1.00 98.50 365 TYR A CA 1
ATOM 2654 C C . TYR A 1 365 ? -3.184 11.321 15.336 1.00 98.50 365 TYR A C 1
ATOM 2656 O O . TYR A 1 365 ? -2.079 10.852 15.611 1.00 98.50 365 TYR A O 1
ATOM 2664 N N . ALA A 1 366 ? -3.763 12.263 16.074 1.00 98.25 366 ALA A N 1
ATOM 2665 C CA . ALA A 1 366 ? -3.178 12.831 17.283 1.00 98.25 366 ALA A CA 1
ATOM 2666 C C . ALA A 1 366 ? -4.244 12.961 18.370 1.00 98.25 366 ALA A C 1
ATOM 2668 O O . ALA A 1 366 ? -5.272 13.595 18.135 1.00 98.25 366 ALA A O 1
ATOM 2669 N N . LEU A 1 367 ? -3.994 12.415 19.559 1.00 98.19 367 LEU A N 1
ATOM 2670 C CA . LEU A 1 367 ? -4.857 12.626 20.719 1.00 98.19 367 LEU A CA 1
ATOM 2671 C C . LEU A 1 367 ? -4.212 13.650 21.656 1.00 98.19 367 LEU A C 1
ATOM 2673 O O . LEU A 1 367 ? -3.106 13.439 22.152 1.00 98.19 367 LEU A O 1
ATOM 2677 N N . ALA A 1 368 ? -4.898 14.765 21.885 1.00 97.81 368 ALA A N 1
ATOM 2678 C CA . ALA A 1 368 ? -4.443 15.849 22.745 1.00 97.81 368 ALA A CA 1
ATOM 2679 C C . ALA A 1 368 ? -5.303 15.968 24.005 1.00 97.81 368 ALA A C 1
ATOM 2681 O O . ALA A 1 368 ? -6.487 15.643 23.986 1.00 97.81 368 ALA A O 1
ATOM 2682 N N . GLY A 1 369 ? -4.714 16.489 25.083 1.00 96.56 369 GLY A N 1
ATOM 2683 C CA . GLY A 1 369 ? -5.404 16.738 26.355 1.00 96.56 369 GLY A CA 1
ATOM 2684 C C . GLY A 1 369 ? -5.342 15.583 27.359 1.00 96.56 369 GLY A C 1
ATOM 2685 O O . GLY A 1 369 ? -5.757 15.757 28.500 1.00 96.56 369 GLY A O 1
ATOM 2686 N N . THR A 1 370 ? -4.795 14.425 26.976 1.00 97.25 370 THR A N 1
ATOM 2687 C CA . THR A 1 370 ? -4.588 13.283 27.879 1.00 97.25 370 THR A CA 1
ATOM 2688 C C . THR A 1 370 ? -3.450 12.379 27.407 1.00 97.25 370 THR A C 1
ATOM 2690 O O . THR A 1 370 ? -3.090 12.394 26.227 1.00 97.25 370 THR A O 1
ATOM 2693 N N . ALA A 1 371 ? -2.900 11.581 28.324 1.00 98.06 371 ALA A N 1
ATOM 2694 C CA . ALA A 1 371 ? -2.080 10.432 27.963 1.00 98.06 371 ALA A CA 1
ATOM 2695 C C . ALA A 1 371 ? -2.980 9.260 27.538 1.00 98.06 371 ALA A C 1
ATOM 2697 O O . ALA A 1 371 ? -4.086 9.100 28.053 1.00 98.06 371 ALA A O 1
ATOM 2698 N N . PHE A 1 372 ? -2.507 8.431 26.613 1.00 98.56 372 PHE A N 1
ATOM 2699 C CA . PHE A 1 372 ? -3.263 7.300 26.074 1.00 98.56 372 PHE A CA 1
ATOM 2700 C C . PHE A 1 372 ? -2.370 6.096 25.804 1.00 98.56 372 PHE A C 1
ATOM 2702 O O . PHE A 1 372 ? -1.151 6.206 25.776 1.00 98.56 372 PHE A O 1
ATOM 2709 N N . GLN A 1 373 ? -2.975 4.942 25.572 1.00 98.75 373 GLN A N 1
ATOM 2710 C CA . GLN A 1 373 ? -2.300 3.738 25.100 1.00 98.75 373 GLN A CA 1
ATOM 2711 C C . GLN A 1 373 ? -2.861 3.353 23.733 1.00 98.75 373 GLN A C 1
ATOM 2713 O O . GLN A 1 373 ? -4.054 3.529 23.486 1.00 98.75 373 GLN A O 1
ATOM 2718 N N . VAL A 1 374 ? -2.021 2.803 22.854 1.00 98.69 374 VAL A N 1
ATOM 2719 C CA . VAL A 1 374 ? -2.515 2.041 21.698 1.00 98.69 374 VAL A CA 1
ATOM 2720 C C . VAL A 1 374 ? -2.799 0.633 22.209 1.00 98.69 374 VAL A C 1
ATOM 2722 O O . VAL A 1 374 ? -1.872 -0.105 22.529 1.00 98.69 374 VAL A O 1
ATOM 2725 N N . ALA A 1 375 ? -4.073 0.292 22.372 1.00 98.38 375 ALA A N 1
ATOM 2726 C CA . ALA A 1 375 ? -4.481 -0.980 22.959 1.00 98.38 375 ALA A CA 1
ATOM 2727 C C . ALA A 1 375 ? -4.464 -2.111 21.935 1.00 98.38 375 ALA A C 1
ATOM 2729 O O . ALA A 1 375 ? -4.077 -3.220 22.278 1.00 98.38 375 ALA A O 1
ATOM 2730 N N . ALA A 1 376 ? -4.865 -1.818 20.697 1.00 98.62 376 ALA A N 1
ATOM 2731 C CA . ALA A 1 376 ? -4.926 -2.787 19.613 1.00 98.62 376 ALA A CA 1
ATOM 2732 C C . ALA A 1 376 ? -4.578 -2.141 18.269 1.00 98.62 376 ALA A C 1
ATOM 2734 O O . ALA A 1 376 ? -4.805 -0.943 18.075 1.00 98.62 376 ALA A O 1
ATOM 2735 N N . ILE A 1 377 ? -4.056 -2.948 17.348 1.00 98.75 377 ILE A N 1
ATOM 2736 C CA . ILE A 1 377 ? -3.834 -2.590 15.943 1.00 98.75 377 ILE A CA 1
ATOM 2737 C C . ILE A 1 377 ? -4.453 -3.691 15.084 1.00 98.75 377 ILE A C 1
ATOM 2739 O O . ILE A 1 377 ? -4.283 -4.864 15.396 1.00 98.75 377 ILE A O 1
ATOM 2743 N N . ASP A 1 378 ? -5.199 -3.312 14.045 1.00 98.25 378 ASP A N 1
ATOM 2744 C CA . ASP A 1 378 ? -5.820 -4.227 13.077 1.00 98.25 378 ASP A CA 1
ATOM 2745 C C . ASP A 1 378 ? -6.643 -5.360 13.726 1.00 98.25 378 ASP A C 1
ATOM 2747 O O . ASP A 1 378 ? -6.724 -6.476 13.233 1.00 98.25 378 ASP A O 1
ATOM 2751 N N . GLY A 1 379 ? -7.298 -5.066 14.854 1.00 96.81 379 GLY A N 1
ATOM 2752 C CA . GLY A 1 379 ? -8.109 -6.042 15.592 1.00 96.81 379 GLY A CA 1
ATOM 2753 C C . GLY A 1 379 ? -7.330 -6.929 16.570 1.00 96.81 379 GLY A C 1
ATOM 2754 O O . GLY A 1 379 ? -7.954 -7.722 17.264 1.00 96.81 379 GLY A O 1
ATOM 2755 N N . PHE A 1 380 ? -6.011 -6.761 16.702 1.00 97.25 380 PHE A N 1
ATOM 2756 C CA . PHE A 1 380 ? -5.175 -7.512 17.643 1.00 97.25 380 PHE A CA 1
ATOM 2757 C C . PHE A 1 380 ? -4.726 -6.654 18.823 1.00 97.25 380 PHE A C 1
ATOM 2759 O O . PHE A 1 380 ? -4.090 -5.613 18.644 1.00 97.25 380 PHE A O 1
ATOM 2766 N N . ASP A 1 381 ? -5.013 -7.119 20.041 1.00 97.62 381 ASP A N 1
ATOM 2767 C CA . ASP A 1 381 ? -4.551 -6.477 21.273 1.00 97.62 381 ASP A CA 1
ATOM 2768 C C . ASP A 1 381 ? -3.016 -6.528 21.381 1.00 97.62 381 ASP A C 1
ATOM 2770 O O . ASP A 1 381 ? -2.378 -7.575 21.227 1.00 97.62 381 ASP A O 1
ATOM 2774 N N . LEU A 1 382 ? -2.413 -5.384 21.697 1.00 98.19 382 LEU A N 1
ATOM 2775 C CA . LEU A 1 382 ? -0.983 -5.263 21.938 1.00 98.19 382 LEU A CA 1
ATOM 2776 C C . LEU A 1 382 ? -0.629 -5.721 23.353 1.00 98.19 382 LEU A C 1
ATOM 2778 O O . LEU A 1 382 ? -1.336 -5.471 24.331 1.00 98.19 382 LEU A O 1
ATOM 2782 N N . ARG A 1 383 ? 0.536 -6.350 23.490 1.00 98.06 383 ARG A N 1
ATOM 2783 C CA . ARG A 1 383 ? 1.078 -6.764 24.784 1.00 98.06 383 ARG A CA 1
ATOM 2784 C C . ARG A 1 383 ? 1.737 -5.585 25.482 1.00 98.06 383 ARG A C 1
ATOM 2786 O O . ARG A 1 383 ? 2.570 -4.907 24.893 1.00 98.06 383 ARG A O 1
ATOM 2793 N N . GLY A 1 384 ? 1.420 -5.385 26.761 1.00 97.88 384 GLY A N 1
ATOM 2794 C CA . GLY A 1 384 ? 2.069 -4.386 27.620 1.00 97.88 384 GLY A CA 1
ATOM 2795 C C . GLY A 1 384 ? 2.135 -2.966 27.036 1.00 97.88 384 GLY A C 1
ATOM 2796 O O . GLY A 1 384 ? 3.221 -2.385 27.057 1.00 97.88 384 GLY A O 1
ATOM 2797 N N . PRO A 1 385 ? 1.036 -2.405 26.493 1.00 97.69 385 PRO A N 1
ATOM 2798 C CA . PRO A 1 385 ? 1.059 -1.072 25.902 1.00 97.69 385 PRO A CA 1
ATOM 2799 C C . PRO A 1 385 ? 1.418 -0.023 26.962 1.00 97.69 385 PRO A C 1
ATOM 2801 O O . PRO A 1 385 ? 0.909 -0.047 28.084 1.00 97.69 385 PRO A O 1
ATOM 2804 N N . THR A 1 386 ? 2.298 0.917 26.627 1.00 97.06 386 THR A N 1
ATOM 2805 C CA . THR A 1 386 ? 2.767 1.957 27.556 1.00 97.06 386 THR A CA 1
ATOM 2806 C C . THR A 1 386 ? 2.086 3.304 27.287 1.00 97.06 386 THR A C 1
ATOM 2808 O O . THR A 1 386 ? 1.712 3.577 26.145 1.00 97.06 386 THR A O 1
ATOM 2811 N N . PRO A 1 387 ? 1.886 4.165 28.302 1.00 98.06 387 PRO A N 1
ATOM 2812 C CA . PRO A 1 387 ? 1.298 5.484 28.086 1.00 98.06 387 PRO A CA 1
ATOM 2813 C C . PRO A 1 387 ? 2.115 6.346 27.110 1.00 98.06 387 PRO A C 1
ATOM 2815 O O . PRO A 1 387 ? 3.338 6.431 27.204 1.00 98.06 387 PRO A O 1
ATOM 2818 N N . LEU A 1 388 ? 1.413 7.018 26.205 1.00 98.25 388 LEU A N 1
ATOM 2819 C CA . LEU A 1 388 ? 1.907 7.958 25.206 1.00 98.25 388 LEU A CA 1
ATOM 2820 C C . LEU A 1 388 ? 1.271 9.328 25.447 1.00 98.25 388 LEU A C 1
ATOM 2822 O O . LEU A 1 388 ? 0.108 9.429 25.834 1.00 98.25 388 LEU A O 1
ATOM 2826 N N . ALA A 1 389 ? 2.017 10.391 25.170 1.00 96.56 389 ALA A N 1
ATOM 2827 C CA . ALA A 1 389 ? 1.523 11.764 25.175 1.00 96.56 389 ALA A CA 1
ATOM 2828 C C . ALA A 1 389 ? 2.257 12.567 24.099 1.00 96.56 389 ALA A C 1
ATOM 2830 O O . ALA A 1 389 ? 3.396 12.242 23.756 1.00 96.56 389 ALA A O 1
ATOM 2831 N N . GLY A 1 390 ? 1.604 13.588 23.532 1.00 96.31 390 GLY A N 1
ATOM 2832 C CA . GLY A 1 390 ? 2.220 14.430 22.497 1.00 96.31 390 GLY A CA 1
ATOM 2833 C C . GLY A 1 390 ? 2.753 13.627 21.305 1.00 96.31 390 GLY A C 1
ATOM 2834 O O . GLY A 1 390 ? 3.779 13.977 20.738 1.00 96.31 390 GLY A O 1
ATOM 2835 N N . THR A 1 391 ? 2.104 12.506 20.982 1.00 97.81 391 THR A N 1
ATOM 2836 C CA . THR A 1 391 ? 2.546 11.526 19.984 1.00 97.81 391 THR A CA 1
ATOM 2837 C C . THR A 1 391 ? 1.432 11.303 18.971 1.00 97.81 391 THR A C 1
ATOM 2839 O O . THR A 1 391 ? 0.248 11.381 19.302 1.00 97.81 391 THR A O 1
ATOM 2842 N N . THR A 1 392 ? 1.814 11.033 17.728 1.00 98.31 392 THR A N 1
ATOM 2843 C CA . THR A 1 392 ? 0.892 10.716 16.635 1.00 98.31 392 THR A CA 1
ATOM 2844 C C . THR A 1 392 ? 1.007 9.263 16.222 1.00 98.31 392 THR A C 1
ATOM 2846 O O . THR A 1 392 ? 2.078 8.670 16.328 1.00 98.31 392 THR A O 1
ATOM 2849 N N . VAL A 1 393 ? -0.082 8.702 15.712 1.00 98.31 393 VAL A N 1
ATOM 2850 C CA . VAL A 1 393 ? -0.075 7.403 15.032 1.00 98.31 393 VAL A CA 1
ATOM 2851 C C . VAL A 1 393 ? -0.385 7.616 13.553 1.00 98.31 393 VAL A C 1
ATOM 2853 O O . VAL A 1 393 ? -1.178 8.490 13.194 1.00 98.31 393 VAL A O 1
ATOM 2856 N N . LEU A 1 394 ? 0.284 6.856 12.689 1.00 98.19 394 LEU A N 1
ATOM 2857 C CA . LEU A 1 394 ? -0.002 6.826 11.257 1.00 98.19 394 LEU A CA 1
ATOM 2858 C C . LEU A 1 394 ? -0.764 5.546 10.958 1.00 98.19 394 LEU A C 1
ATOM 2860 O O . LEU A 1 394 ? -0.256 4.461 11.232 1.00 98.19 394 LEU A O 1
ATOM 2864 N N . ILE A 1 395 ? -1.962 5.684 10.400 1.00 98.56 395 ILE A N 1
ATOM 2865 C CA . ILE A 1 395 ? -2.807 4.538 10.071 1.00 98.56 395 ILE A CA 1
ATOM 2866 C C . ILE A 1 395 ? -2.831 4.398 8.543 1.00 98.56 395 ILE A C 1
ATOM 2868 O O . ILE A 1 395 ? -3.257 5.349 7.875 1.00 98.56 395 ILE A O 1
ATOM 2872 N N . PRO A 1 396 ? -2.349 3.271 7.981 1.00 98.12 396 PRO A N 1
ATOM 2873 C CA . PRO A 1 396 ? -2.347 3.019 6.538 1.00 98.12 396 PRO A CA 1
ATOM 2874 C C . PRO A 1 396 ? -3.780 2.913 6.005 1.00 98.12 396 PRO A C 1
ATOM 2876 O O . PRO A 1 396 ? -4.716 2.771 6.792 1.00 98.12 396 PRO A O 1
ATOM 2879 N N . ALA A 1 397 ? -3.968 2.971 4.685 1.00 98.12 397 ALA A N 1
ATOM 2880 C CA . ALA A 1 397 ? -5.269 2.646 4.090 1.00 98.12 397 ALA A CA 1
ATOM 2881 C C . ALA A 1 397 ? -5.705 1.240 4.534 1.00 98.12 397 ALA A C 1
ATOM 2883 O O . ALA A 1 397 ? -4.904 0.308 4.467 1.00 98.12 397 ALA A O 1
ATOM 2884 N N . GLY A 1 398 ? -6.937 1.106 5.027 1.00 97.62 398 GLY A N 1
ATOM 2885 C CA . GLY A 1 398 ? -7.475 -0.139 5.584 1.00 97.62 398 GLY A CA 1
ATOM 2886 C C . GLY A 1 398 ? -7.016 -0.493 7.003 1.00 97.62 398 GLY A C 1
ATOM 2887 O O . GLY A 1 398 ? -7.571 -1.410 7.611 1.00 97.62 398 GLY A O 1
ATOM 2888 N N . GLY A 1 399 ? -6.058 0.244 7.572 1.00 98.44 399 GLY A N 1
ATOM 2889 C CA . GLY A 1 399 ? -5.564 0.013 8.930 1.00 98.44 399 GLY A CA 1
ATOM 2890 C C . GLY A 1 399 ? -6.510 0.517 10.024 1.00 98.44 399 GLY A C 1
ATOM 2891 O O . GLY A 1 399 ? -7.307 1.443 9.815 1.00 98.44 399 GLY A O 1
ATOM 2892 N N . ARG A 1 400 ? -6.404 -0.077 11.219 1.00 98.75 400 ARG A N 1
ATOM 2893 C CA . ARG A 1 400 ? -7.185 0.294 12.412 1.00 98.75 400 ARG A CA 1
ATOM 2894 C C . ARG A 1 400 ? -6.333 0.341 13.668 1.00 98.75 400 ARG A C 1
ATOM 2896 O O . ARG A 1 400 ? -5.456 -0.491 13.857 1.00 98.75 400 ARG A O 1
ATOM 2903 N N . TYR A 1 401 ? -6.595 1.313 14.538 1.00 98.81 401 TYR A N 1
ATOM 2904 C CA . TYR A 1 401 ? -5.939 1.445 15.845 1.00 98.81 401 TYR A CA 1
ATOM 2905 C C . TYR A 1 401 ? -7.001 1.712 16.910 1.00 98.81 401 TYR A C 1
ATOM 2907 O O . TYR A 1 401 ? -7.813 2.620 16.748 1.00 98.81 401 TYR A O 1
ATOM 2915 N N . ASP A 1 402 ? -6.950 0.997 18.030 1.00 98.81 402 ASP A N 1
ATOM 2916 C CA . ASP A 1 402 ? -7.769 1.307 19.202 1.00 98.81 402 ASP A CA 1
ATOM 2917 C C . ASP A 1 402 ? -6.928 2.100 20.206 1.00 98.81 402 ASP A C 1
ATOM 2919 O O . ASP A 1 402 ? -5.948 1.590 20.754 1.00 98.81 402 ASP A O 1
ATOM 2923 N N . LEU A 1 403 ? -7.312 3.348 20.471 1.00 98.69 403 LEU A N 1
ATOM 2924 C CA . LEU A 1 403 ? -6.715 4.157 21.532 1.00 98.69 403 LEU A CA 1
ATOM 2925 C C . LEU A 1 403 ? -7.543 4.025 22.804 1.00 98.69 403 LEU A C 1
ATOM 2927 O O . LEU A 1 403 ? -8.765 4.158 22.754 1.00 98.69 403 LEU A O 1
ATOM 2931 N N . VAL A 1 404 ? -6.889 3.828 23.945 1.00 98.50 404 VAL A N 1
ATOM 2932 C CA . VAL A 1 404 ? -7.555 3.784 25.253 1.00 98.50 404 VAL A CA 1
ATOM 2933 C C . VAL A 1 404 ? -6.958 4.793 26.218 1.00 98.50 404 VAL A C 1
ATOM 2935 O O . VAL A 1 404 ? -5.749 5.026 26.236 1.00 98.50 404 VAL A O 1
ATOM 2938 N N . PHE A 1 405 ? -7.821 5.405 27.019 1.00 98.19 405 PHE A N 1
ATOM 2939 C CA . PHE A 1 405 ? -7.445 6.309 28.099 1.00 98.19 405 PHE A CA 1
ATOM 2940 C C . PHE A 1 405 ? -8.584 6.411 29.114 1.00 98.19 405 PHE A C 1
ATOM 2942 O O . PHE A 1 405 ? -9.729 6.070 28.825 1.00 98.19 405 PHE A O 1
ATOM 2949 N N . THR A 1 406 ? -8.280 6.921 30.301 1.00 98.00 406 THR A N 1
ATOM 2950 C CA . THR A 1 406 ? -9.300 7.313 31.278 1.00 98.00 406 THR A CA 1
ATOM 2951 C C . THR A 1 406 ? -9.616 8.788 31.080 1.00 98.00 406 THR A C 1
ATOM 2953 O O . THR A 1 406 ? -8.692 9.603 31.040 1.00 98.00 406 THR A O 1
ATOM 2956 N N . ALA A 1 407 ? -10.895 9.141 30.941 1.00 97.56 407 ALA A N 1
ATOM 2957 C CA . ALA A 1 407 ? -11.319 10.522 30.738 1.00 97.56 407 ALA A CA 1
ATOM 2958 C C . ALA A 1 407 ? -10.789 11.425 31.872 1.00 97.56 407 ALA A C 1
ATOM 2960 O O . ALA A 1 407 ? -11.100 11.175 33.041 1.00 97.56 407 ALA A O 1
ATOM 2961 N N . PRO A 1 408 ? -9.974 12.455 31.572 1.00 97.56 408 PRO A N 1
ATOM 2962 C CA . PRO A 1 408 ? -9.537 13.410 32.581 1.00 97.56 408 PRO A CA 1
ATOM 2963 C C . PRO A 1 408 ? -10.635 14.443 32.864 1.00 97.56 408 PRO A C 1
ATOM 2965 O O . PRO A 1 408 ? -11.642 14.523 32.165 1.00 97.56 408 PRO A O 1
ATOM 2968 N N . ALA A 1 409 ? -10.423 15.282 33.881 1.00 96.81 409 ALA A N 1
ATOM 2969 C CA . ALA A 1 409 ? -11.304 16.424 34.150 1.00 96.81 409 ALA A CA 1
ATOM 2970 C C . ALA A 1 409 ? -11.197 17.535 33.083 1.00 96.81 409 ALA A C 1
ATOM 2972 O O . ALA A 1 409 ? -12.073 18.395 32.991 1.00 96.81 409 ALA A O 1
ATOM 2973 N N . THR A 1 410 ? -10.124 17.534 32.288 1.00 96.38 410 THR A N 1
ATOM 2974 C CA . THR A 1 410 ? -9.879 18.489 31.201 1.00 96.38 410 THR A CA 1
ATOM 2975 C C . THR A 1 410 ? -10.379 17.961 29.850 1.00 96.38 410 THR A C 1
ATOM 2977 O O . THR A 1 410 ? -10.435 16.751 29.645 1.00 96.38 410 THR A O 1
ATOM 2980 N N . PRO A 1 411 ? -10.703 18.839 28.885 1.00 96.88 411 PRO A N 1
ATOM 2981 C CA . PRO A 1 411 ? -11.064 18.415 27.535 1.00 96.88 411 PRO A CA 1
ATOM 2982 C C . PRO A 1 411 ? -9.974 17.599 26.821 1.00 96.88 411 PRO A C 1
ATOM 2984 O O . PRO A 1 411 ? -8.781 17.881 26.946 1.00 96.88 411 PRO A O 1
ATOM 2987 N N . VAL A 1 412 ? -10.406 16.622 26.022 1.00 97.56 412 VAL A N 1
ATOM 2988 C CA . VAL A 1 412 ? -9.574 15.766 25.162 1.00 97.56 412 VAL A CA 1
ATOM 2989 C C . VAL A 1 412 ? -10.071 15.886 23.731 1.00 97.56 412 VAL A C 1
ATOM 2991 O O . VAL A 1 412 ? -11.278 15.846 23.519 1.00 97.56 412 VAL A O 1
ATOM 2994 N N . ALA A 1 413 ? -9.168 15.972 22.754 1.00 97.88 413 ALA A N 1
ATOM 2995 C CA . ALA A 1 413 ? -9.534 16.014 21.340 1.00 97.88 413 ALA A CA 1
ATOM 2996 C C . ALA A 1 413 ? -8.665 15.093 20.482 1.00 97.88 413 ALA A C 1
ATOM 2998 O O . ALA A 1 413 ? -7.442 15.050 20.624 1.00 97.88 413 ALA A O 1
ATOM 2999 N N . LEU A 1 414 ? -9.317 14.393 19.556 1.00 98.19 414 LEU A N 1
ATOM 3000 C CA . LEU A 1 414 ? -8.694 13.620 18.493 1.00 98.19 414 LEU A CA 1
ATOM 3001 C C . LEU A 1 414 ? -8.636 14.471 17.223 1.00 98.19 414 LEU A C 1
ATOM 3003 O O . LEU A 1 414 ? -9.664 14.926 16.711 1.00 98.19 414 LEU A O 1
ATOM 3007 N N . PHE A 1 415 ? -7.431 14.628 16.690 1.00 98.12 415 PHE A N 1
ATOM 3008 C CA . PHE A 1 415 ? -7.156 15.298 15.430 1.00 98.12 415 PHE A CA 1
ATOM 3009 C C . PHE A 1 415 ? -6.757 14.282 14.367 1.00 98.12 415 PHE A C 1
ATOM 3011 O O . PHE A 1 415 ? -5.977 13.374 14.646 1.00 98.12 415 PHE A O 1
ATOM 3018 N N . VAL A 1 416 ? -7.240 14.485 13.146 1.00 97.81 416 VAL A N 1
ATOM 3019 C CA . VAL A 1 416 ? -6.847 13.750 11.942 1.00 97.81 416 VAL A CA 1
ATOM 3020 C C . VAL A 1 416 ? -6.330 14.764 10.936 1.00 97.81 416 VAL A C 1
ATOM 3022 O O . VAL A 1 416 ? -7.046 15.699 10.581 1.00 97.81 416 VAL A O 1
ATOM 3025 N N . ASP A 1 417 ? -5.061 14.640 10.560 1.00 96.69 417 ASP A N 1
ATOM 3026 C CA . ASP A 1 417 ? -4.334 15.590 9.707 1.00 96.69 417 ASP A CA 1
ATOM 3027 C C . ASP A 1 417 ? -4.486 17.051 10.163 1.00 96.69 417 ASP A C 1
ATOM 3029 O O . ASP A 1 417 ? -4.676 17.975 9.375 1.00 96.69 417 ASP A O 1
ATOM 3033 N N . GLY A 1 418 ? -4.441 17.260 11.483 1.00 95.25 418 GLY A N 1
ATOM 3034 C CA . GLY A 1 418 ? -4.575 18.578 12.111 1.00 95.25 418 GLY A CA 1
ATOM 3035 C C . GLY A 1 418 ? -6.015 19.077 12.277 1.00 95.25 418 GLY A C 1
ATOM 3036 O O . GLY A 1 418 ? -6.220 20.119 12.895 1.00 95.25 418 GLY A O 1
ATOM 3037 N N . ARG A 1 419 ? -7.026 18.343 11.798 1.00 94.94 419 ARG A N 1
ATOM 3038 C CA . ARG A 1 419 ? -8.448 18.679 11.964 1.00 94.94 419 ARG A CA 1
ATOM 3039 C C . ARG A 1 419 ? -9.062 17.899 13.121 1.00 94.94 419 ARG A C 1
ATOM 3041 O O . ARG A 1 419 ? -8.991 16.676 13.133 1.00 94.94 419 ARG A O 1
ATOM 3048 N N . ALA A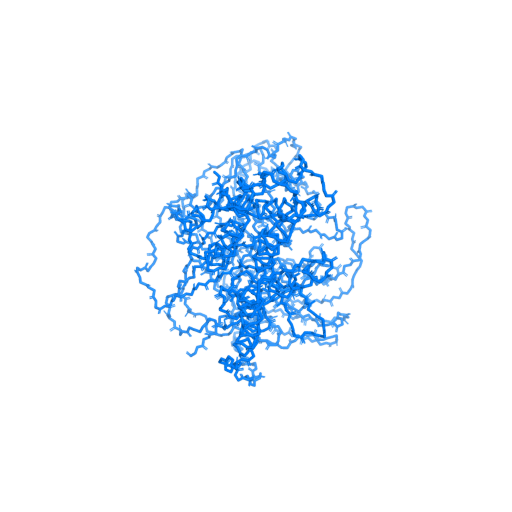 1 420 ? -9.725 18.576 14.057 1.00 95.69 420 ALA A N 1
ATOM 3049 C CA . ALA A 1 420 ? -10.471 17.898 15.117 1.00 95.69 420 ALA A CA 1
ATOM 3050 C C . ALA A 1 420 ? -11.643 17.086 14.530 1.00 95.69 420 ALA A C 1
ATOM 3052 O O . ALA A 1 420 ? -12.441 17.611 13.747 1.00 95.69 420 ALA A O 1
ATOM 3053 N N . VAL A 1 421 ? -11.741 15.808 14.903 1.00 96.31 421 VAL A N 1
ATOM 3054 C CA . VAL A 1 421 ? -12.821 14.895 14.473 1.00 96.31 421 VAL A CA 1
ATOM 3055 C C . VAL A 1 421 ? -13.684 14.415 15.637 1.00 96.31 421 VAL A C 1
ATOM 3057 O O . VAL A 1 421 ? -14.859 14.119 15.449 1.00 96.31 421 VAL A O 1
ATOM 3060 N N . TYR A 1 422 ? -13.127 14.388 16.844 1.00 97.06 422 TYR A N 1
ATOM 3061 C CA . TYR A 1 422 ? -13.825 14.031 18.072 1.00 97.06 422 TYR A CA 1
ATOM 3062 C C . TYR A 1 422 ? -13.256 14.853 19.230 1.00 97.06 422 TYR A C 1
ATOM 3064 O O . TYR A 1 422 ? -12.043 15.057 19.285 1.00 97.06 422 TYR A O 1
ATOM 3072 N N . SER A 1 423 ? -14.100 15.323 20.148 1.00 96.62 423 SER A N 1
ATOM 3073 C CA . SER A 1 423 ? -13.648 16.026 21.349 1.00 96.62 423 SER A CA 1
ATOM 3074 C C . SER A 1 423 ? -14.618 15.903 22.522 1.00 96.62 423 SER A C 1
ATOM 3076 O O . SER A 1 423 ? -15.827 15.804 22.326 1.00 96.62 423 SER A O 1
ATOM 3078 N N . THR A 1 424 ? -14.102 15.993 23.748 1.00 95.25 424 THR A N 1
ATOM 3079 C CA . THR A 1 424 ? -14.907 16.102 24.976 1.00 95.25 424 THR A CA 1
ATOM 3080 C C . THR A 1 424 ? -15.127 17.543 25.447 1.00 95.25 424 THR A C 1
ATOM 3082 O O . THR A 1 424 ? -15.870 17.791 26.397 1.00 95.25 424 THR A O 1
ATOM 3085 N N . GLY A 1 425 ? -14.519 18.512 24.757 1.00 92.25 425 GLY A N 1
ATOM 3086 C CA . GLY A 1 425 ? -14.661 19.949 25.000 1.00 92.25 425 GLY A CA 1
ATOM 3087 C C . GLY A 1 425 ? -13.837 20.778 24.012 1.00 92.25 425 GLY A C 1
ATOM 3088 O O . GLY A 1 425 ? -13.508 20.312 22.925 1.00 92.25 425 GLY A O 1
ATOM 3089 N N . GLU A 1 426 ? -13.490 22.014 24.351 1.00 91.06 426 GLU A N 1
ATOM 3090 C CA . GLU A 1 426 ? -12.633 22.828 23.485 1.00 91.06 426 GLU A CA 1
ATOM 3091 C C . GLU A 1 426 ? -11.154 22.497 23.722 1.00 91.06 426 GLU A C 1
ATOM 3093 O O . GLU A 1 426 ? -10.662 22.570 24.848 1.00 91.06 426 GLU A O 1
ATOM 3098 N N . VAL A 1 427 ? -10.445 22.120 22.657 1.00 92.00 427 VAL A N 1
ATOM 3099 C CA . VAL A 1 427 ? -8.996 21.888 22.666 1.00 92.00 427 VAL A CA 1
ATOM 3100 C C . VAL A 1 427 ? -8.415 22.505 21.404 1.00 92.00 427 VAL A C 1
ATOM 3102 O O . VAL A 1 427 ? -8.803 22.143 20.295 1.00 92.00 427 VAL A O 1
ATOM 3105 N N . SER A 1 428 ? -7.449 23.404 21.571 1.00 89.12 428 SER A N 1
ATOM 3106 C CA . SER A 1 428 ? -6.687 23.990 20.471 1.00 89.12 428 SER A CA 1
ATOM 3107 C C . SER A 1 428 ? -5.213 23.644 20.643 1.00 89.12 428 SER A C 1
ATOM 3109 O O . SER A 1 428 ? -4.595 24.002 21.645 1.00 89.12 428 SER A O 1
ATOM 3111 N N . THR A 1 429 ? -4.653 22.888 19.698 1.00 91.69 429 THR A N 1
ATOM 3112 C CA . THR A 1 429 ? -3.233 22.525 19.700 1.00 91.69 429 THR A CA 1
ATOM 3113 C C . THR A 1 429 ? -2.730 22.222 18.291 1.00 91.69 429 THR A C 1
ATOM 3115 O O . THR A 1 429 ? -3.473 21.728 17.443 1.00 91.69 429 THR A O 1
ATOM 3118 N N . ALA A 1 430 ? -1.456 22.513 18.030 1.00 92.25 430 ALA A N 1
ATOM 3119 C CA . ALA A 1 430 ? -0.803 22.176 16.773 1.00 92.25 430 ALA A CA 1
ATOM 3120 C C . ALA A 1 430 ? -0.141 20.794 16.886 1.00 92.25 430 ALA A C 1
ATOM 3122 O O . ALA A 1 430 ? 0.870 20.628 17.567 1.00 92.25 430 ALA A O 1
ATOM 3123 N N . THR A 1 431 ? -0.698 19.800 16.193 1.00 94.44 431 THR A N 1
ATOM 3124 C CA . THR A 1 431 ? -0.266 18.392 16.288 1.00 94.44 431 THR A CA 1
ATOM 3125 C C . THR A 1 431 ? 0.674 17.952 15.162 1.00 94.44 431 THR A C 1
ATOM 3127 O O . THR A 1 431 ? 1.272 16.880 15.231 1.00 94.44 431 THR A O 1
ATOM 3130 N N . GLY A 1 432 ? 0.856 18.777 14.123 1.00 91.12 432 GLY A N 1
ATOM 3131 C CA . GLY A 1 432 ? 1.618 18.405 12.921 1.00 91.12 432 GLY A CA 1
ATOM 3132 C C . GLY A 1 432 ? 3.104 18.108 13.162 1.00 91.12 432 GLY A C 1
ATOM 3133 O O . GLY A 1 432 ? 3.689 17.311 12.433 1.00 91.12 432 GLY A O 1
ATOM 3134 N N . GLY A 1 433 ? 3.706 18.714 14.191 1.00 94.06 433 GLY A N 1
ATOM 3135 C CA . GLY A 1 433 ? 5.118 18.527 14.548 1.00 94.06 433 GLY A CA 1
ATOM 3136 C C . GLY A 1 433 ? 5.385 17.411 15.562 1.00 94.06 433 GLY A C 1
ATOM 3137 O O . GLY A 1 433 ? 6.534 17.202 15.940 1.00 94.06 433 GLY A O 1
ATOM 3138 N N . TRP A 1 434 ? 4.350 16.721 16.040 1.00 97.62 434 TRP A N 1
ATOM 3139 C CA . TRP A 1 434 ? 4.512 15.686 17.058 1.00 97.62 434 TRP A CA 1
ATOM 3140 C C . TRP A 1 434 ? 5.242 14.452 16.498 1.00 97.62 434 TRP A C 1
ATOM 3142 O O . TRP A 1 434 ? 5.045 14.101 15.323 1.00 97.62 434 TRP A O 1
ATOM 3152 N N . PRO A 1 435 ? 6.064 13.768 17.322 1.00 97.88 435 PRO A N 1
ATOM 3153 C CA . PRO A 1 435 ? 6.685 12.506 16.945 1.00 97.88 435 PRO A CA 1
ATOM 3154 C C . PRO A 1 435 ? 5.633 11.473 16.530 1.00 97.88 435 PRO A C 1
ATOM 3156 O O . PRO A 1 435 ? 4.498 11.465 17.015 1.00 97.88 435 PRO A O 1
ATOM 3159 N N . VAL A 1 436 ? 6.019 10.604 15.602 1.00 98.06 436 VAL A N 1
ATOM 3160 C CA . VAL A 1 436 ? 5.195 9.487 15.139 1.00 98.06 436 VAL A CA 1
ATOM 3161 C C . VAL A 1 436 ? 5.612 8.236 15.902 1.00 98.06 436 VAL A C 1
ATOM 3163 O O . VAL A 1 436 ? 6.800 7.919 15.942 1.00 98.06 436 VAL A O 1
ATOM 3166 N N . LEU A 1 437 ? 4.644 7.529 16.479 1.00 98.00 437 LEU A N 1
ATOM 3167 C CA . LEU A 1 437 ? 4.851 6.217 17.079 1.00 98.00 437 LEU A CA 1
ATOM 3168 C C . LEU A 1 437 ? 5.323 5.222 16.015 1.00 98.00 437 LEU A C 1
ATOM 3170 O O . LEU A 1 437 ? 4.681 5.090 14.972 1.00 98.00 437 LEU A O 1
ATOM 3174 N N . ASP A 1 438 ? 6.394 4.486 16.305 1.00 97.25 438 ASP A N 1
ATOM 3175 C CA . ASP A 1 438 ? 6.771 3.305 15.532 1.00 97.25 438 ASP A CA 1
ATOM 3176 C C . ASP A 1 438 ? 6.257 2.037 16.234 1.00 97.25 438 ASP A C 1
ATOM 3178 O O . ASP A 1 438 ? 6.768 1.685 17.303 1.00 97.25 438 ASP A O 1
ATOM 3182 N N . PRO A 1 439 ? 5.257 1.332 15.673 1.00 97.31 439 PRO A N 1
ATOM 3183 C CA . PRO A 1 439 ? 4.674 0.155 16.316 1.00 97.31 439 PRO A CA 1
ATOM 3184 C C . PRO A 1 439 ? 5.678 -0.982 16.549 1.00 97.31 439 PRO A C 1
ATOM 3186 O O . PRO A 1 439 ? 5.500 -1.767 17.473 1.00 97.31 439 PRO A O 1
ATOM 3189 N N . LEU A 1 440 ? 6.761 -1.049 15.762 1.00 97.25 440 LEU A N 1
ATOM 3190 C CA . LEU A 1 440 ? 7.778 -2.108 15.850 1.00 97.25 440 LEU A CA 1
ATOM 3191 C C . LEU A 1 440 ? 8.488 -2.176 17.202 1.00 97.25 440 LEU A C 1
ATOM 3193 O O . LEU A 1 440 ? 9.054 -3.215 17.534 1.00 97.25 440 LEU A O 1
ATOM 3197 N N . THR A 1 441 ? 8.501 -1.078 17.958 1.00 96.81 441 THR A N 1
ATOM 3198 C CA . THR A 1 441 ? 9.181 -0.976 19.257 1.00 96.81 441 THR A CA 1
ATOM 3199 C C . THR A 1 441 ? 8.214 -0.712 20.408 1.00 96.81 441 THR A C 1
ATOM 3201 O O . THR A 1 441 ? 8.657 -0.462 21.525 1.00 96.81 441 THR A O 1
ATOM 3204 N N . TYR A 1 442 ? 6.904 -0.699 20.150 1.00 98.12 442 TYR A N 1
ATOM 3205 C CA . TYR A 1 442 ? 5.894 -0.340 21.140 1.00 98.12 442 TYR A CA 1
ATOM 3206 C C . TYR A 1 442 ? 5.301 -1.579 21.815 1.00 98.12 442 TYR A C 1
ATOM 3208 O O . TYR A 1 442 ? 5.038 -2.591 21.169 1.00 98.12 442 TYR A O 1
ATOM 3216 N N . GLY A 1 443 ? 5.062 -1.490 23.122 1.00 97.62 443 GLY A N 1
ATOM 3217 C CA . GLY A 1 443 ? 4.597 -2.615 23.928 1.00 97.62 443 GLY A CA 1
ATOM 3218 C C . GLY A 1 443 ? 5.717 -3.573 24.349 1.00 97.62 443 GLY A C 1
ATOM 3219 O O . GLY A 1 443 ? 6.904 -3.278 24.217 1.00 97.62 443 GLY A O 1
ATOM 3220 N N . ALA A 1 444 ? 5.330 -4.723 24.892 1.00 97.94 444 ALA A N 1
ATOM 3221 C CA . ALA A 1 444 ? 6.223 -5.722 25.463 1.00 97.94 444 ALA A CA 1
ATOM 3222 C C . ALA A 1 444 ? 6.466 -6.895 24.495 1.00 97.94 444 ALA A C 1
ATOM 3224 O O . ALA A 1 444 ? 5.495 -7.464 23.985 1.00 97.94 444 ALA A O 1
ATOM 3225 N N . PRO A 1 445 ? 7.727 -7.319 24.293 1.00 96.94 445 PRO A N 1
ATOM 3226 C CA . PRO A 1 445 ? 8.057 -8.409 23.385 1.00 96.94 445 PRO A CA 1
ATOM 3227 C C . PRO A 1 445 ? 7.480 -9.753 23.813 1.00 96.94 445 PRO A C 1
ATOM 3229 O O . PRO A 1 445 ? 7.318 -10.050 24.999 1.00 96.94 445 PRO A O 1
ATOM 3232 N N . ALA A 1 446 ? 7.252 -10.609 22.819 1.00 94.75 446 ALA A N 1
ATOM 3233 C CA . ALA A 1 446 ? 7.098 -12.043 23.008 1.00 94.75 446 ALA A CA 1
ATOM 3234 C C . ALA A 1 446 ? 7.811 -12.794 21.870 1.00 94.75 446 ALA A C 1
ATOM 3236 O O . ALA A 1 446 ? 7.963 -12.236 20.781 1.00 94.75 446 ALA A O 1
ATOM 3237 N N . PRO A 1 447 ? 8.258 -14.042 22.099 1.00 90.06 447 PRO A N 1
ATOM 3238 C CA . PRO A 1 447 ? 8.883 -14.843 21.054 1.00 90.06 447 PRO A CA 1
ATOM 3239 C C . PRO A 1 447 ? 7.957 -15.027 19.850 1.00 90.06 447 PRO A C 1
ATOM 3241 O O . PRO A 1 447 ? 6.751 -15.229 20.014 1.00 90.06 447 PRO A O 1
ATOM 3244 N N . ALA A 1 448 ? 8.534 -15.005 18.647 1.00 89.31 448 ALA A N 1
ATOM 3245 C CA . ALA A 1 448 ? 7.807 -15.385 17.444 1.00 89.31 448 ALA A CA 1
ATOM 3246 C C . ALA A 1 448 ? 7.315 -16.844 17.569 1.00 89.31 448 ALA A C 1
ATOM 3248 O O . ALA A 1 448 ? 8.057 -17.684 18.090 1.00 89.31 448 ALA A O 1
ATOM 3249 N N . PRO A 1 449 ? 6.111 -17.183 17.072 1.00 92.38 449 PRO A N 1
ATOM 3250 C CA . PRO A 1 449 ? 5.581 -18.544 17.185 1.00 92.38 449 PRO A CA 1
ATOM 3251 C C . PRO A 1 449 ? 6.375 -19.587 16.385 1.00 92.38 449 PRO A C 1
ATOM 3253 O O . PRO A 1 449 ? 6.231 -20.785 16.628 1.00 92.38 449 PRO A O 1
ATOM 3256 N N . TRP A 1 450 ? 7.198 -19.149 15.426 1.00 93.06 450 TRP A N 1
ATOM 3257 C CA . TRP A 1 450 ? 7.893 -20.021 14.481 1.00 93.06 450 TRP A CA 1
ATOM 3258 C C . TRP A 1 450 ? 9.356 -19.616 14.303 1.00 93.06 450 TRP A C 1
ATOM 3260 O O . TRP A 1 450 ? 9.706 -18.438 14.345 1.00 93.06 450 TRP A O 1
ATOM 3270 N N . THR A 1 451 ? 10.206 -20.614 14.057 1.00 88.94 451 THR A N 1
ATOM 3271 C CA . THR A 1 451 ? 11.646 -20.452 13.772 1.00 88.94 451 THR A CA 1
ATOM 3272 C C . THR A 1 451 ? 12.039 -20.949 12.378 1.00 88.94 451 THR A C 1
ATOM 3274 O O . THR A 1 451 ? 13.204 -20.852 11.996 1.00 88.94 451 THR A O 1
ATOM 3277 N N . ARG A 1 452 ? 11.085 -21.508 11.622 1.00 95.06 452 ARG A N 1
ATOM 3278 C CA . ARG A 1 452 ? 11.263 -22.056 10.272 1.00 95.06 452 ARG A CA 1
ATOM 3279 C C . ARG A 1 452 ? 10.073 -21.666 9.399 1.00 95.06 452 ARG A C 1
ATOM 3281 O O . ARG A 1 452 ? 8.973 -21.498 9.920 1.00 95.06 452 ARG A O 1
ATOM 3288 N N . PHE A 1 453 ? 10.320 -21.556 8.097 1.00 98.06 453 PHE A N 1
ATOM 3289 C CA . PHE A 1 453 ? 9.320 -21.233 7.083 1.00 98.06 453 PHE A CA 1
ATOM 3290 C C . PHE A 1 453 ? 9.271 -22.364 6.054 1.00 98.06 453 PHE A C 1
ATOM 3292 O O . PHE A 1 453 ? 10.314 -22.803 5.569 1.00 98.06 453 PHE A O 1
ATOM 3299 N N . ASP A 1 454 ? 8.070 -22.839 5.737 1.00 98.31 454 ASP A N 1
ATOM 3300 C CA . ASP A 1 454 ? 7.831 -23.900 4.751 1.00 98.31 454 ASP A CA 1
ATOM 3301 C C . ASP A 1 454 ? 7.776 -23.338 3.326 1.00 98.31 454 ASP A C 1
ATOM 3303 O O . ASP A 1 454 ? 8.100 -24.021 2.350 1.00 98.31 454 ASP A O 1
ATOM 3307 N N . ARG A 1 455 ? 7.358 -22.072 3.201 1.00 98.12 455 ARG A N 1
ATOM 3308 C CA . ARG A 1 455 ? 7.268 -21.335 1.940 1.00 98.12 455 ARG A CA 1
ATOM 3309 C C . ARG A 1 455 ? 7.792 -19.923 2.107 1.00 98.12 455 ARG A C 1
ATOM 3311 O O . ARG A 1 455 ? 7.545 -19.270 3.117 1.00 98.12 455 ARG A O 1
ATOM 3318 N N . GLU A 1 456 ? 8.456 -19.431 1.072 1.00 98.25 456 GLU A N 1
ATOM 3319 C CA . GLU A 1 456 ? 8.957 -18.065 1.027 1.00 98.25 456 GLU A CA 1
ATOM 3320 C C . GLU A 1 456 ? 8.633 -17.436 -0.323 1.00 98.25 456 GLU A C 1
ATOM 3322 O O . GLU A 1 456 ? 8.896 -18.031 -1.370 1.00 98.25 456 GLU A O 1
ATOM 3327 N N . PHE A 1 457 ? 8.079 -16.226 -0.301 1.00 98.25 457 PHE A N 1
ATOM 3328 C CA . PHE A 1 457 ? 7.786 -15.462 -1.508 1.00 98.25 457 PHE A CA 1
ATOM 3329 C C . PHE A 1 457 ? 8.349 -14.051 -1.395 1.00 98.25 457 PHE A C 1
ATOM 3331 O O . PHE A 1 457 ? 8.231 -13.397 -0.359 1.00 98.25 457 PHE A O 1
ATOM 3338 N N . THR A 1 458 ? 8.914 -13.560 -2.494 1.00 97.50 458 THR A N 1
ATOM 3339 C CA . THR A 1 458 ? 9.355 -12.170 -2.613 1.00 97.50 458 THR A CA 1
ATOM 3340 C C . THR A 1 458 ? 8.377 -11.417 -3.501 1.00 97.50 458 THR A C 1
ATOM 3342 O O . THR A 1 458 ? 8.105 -11.842 -4.624 1.00 97.50 458 THR A O 1
ATOM 3345 N N . LEU A 1 459 ? 7.859 -10.299 -3.000 1.00 98.12 459 LEU A N 1
ATOM 3346 C CA . LEU A 1 459 ? 6.902 -9.432 -3.676 1.00 98.12 459 LEU A CA 1
ATOM 3347 C C . LEU A 1 459 ? 7.563 -8.079 -3.913 1.00 98.12 459 LEU A C 1
ATOM 3349 O O . LEU A 1 459 ? 7.719 -7.274 -2.997 1.00 98.12 459 LEU A O 1
ATOM 3353 N N . VAL A 1 460 ? 7.996 -7.837 -5.145 1.00 97.81 460 VAL A N 1
ATOM 3354 C CA . VAL A 1 460 ? 8.638 -6.586 -5.537 1.00 97.81 460 VAL A CA 1
ATOM 3355 C C . VAL A 1 460 ? 7.598 -5.663 -6.157 1.00 97.81 460 VAL A C 1
ATOM 3357 O O . VAL A 1 460 ? 7.184 -5.862 -7.297 1.00 97.81 460 VAL A O 1
ATOM 3360 N N . LEU A 1 461 ? 7.187 -4.656 -5.391 1.00 97.94 461 LEU A N 1
ATOM 3361 C CA . LEU A 1 461 ? 6.239 -3.623 -5.791 1.00 97.94 461 LEU A CA 1
ATOM 3362 C C . LEU A 1 461 ? 6.969 -2.584 -6.642 1.00 97.94 461 LEU A C 1
ATOM 3364 O O . LEU A 1 461 ? 7.908 -1.923 -6.177 1.00 97.94 461 LEU A O 1
ATOM 3368 N N . ASP A 1 462 ? 6.546 -2.443 -7.890 1.00 95.00 462 ASP A N 1
ATOM 3369 C CA . ASP A 1 462 ? 7.121 -1.496 -8.840 1.00 95.00 462 ASP A CA 1
ATOM 3370 C C . ASP A 1 462 ? 6.031 -0.952 -9.777 1.00 95.00 462 ASP A C 1
ATOM 3372 O O . ASP A 1 462 ? 4.829 -1.137 -9.566 1.00 95.00 462 ASP A O 1
ATOM 3376 N N . ARG A 1 463 ? 6.471 -0.243 -10.805 1.00 90.50 463 ARG A N 1
ATOM 3377 C CA . ARG A 1 463 ? 5.667 0.234 -11.922 1.00 90.50 463 ARG A CA 1
ATOM 3378 C C . ARG A 1 463 ? 5.973 -0.570 -13.182 1.00 90.50 463 ARG A C 1
ATOM 3380 O O . ARG A 1 463 ? 7.094 -1.047 -13.346 1.00 90.50 463 ARG A O 1
ATOM 3387 N N . GLY A 1 464 ? 5.031 -0.600 -14.112 1.00 89.38 464 GLY A N 1
ATOM 3388 C CA . GLY A 1 464 ? 5.250 -1.192 -15.425 1.00 89.38 464 GLY A CA 1
ATOM 3389 C C . GLY A 1 464 ? 4.222 -0.749 -16.454 1.00 89.38 464 GLY A C 1
ATOM 3390 O O . GLY A 1 464 ? 3.450 0.190 -16.233 1.00 89.38 464 GLY A O 1
ATOM 3391 N N . LEU A 1 465 ? 4.238 -1.435 -17.593 1.00 86.94 465 LEU A N 1
ATOM 3392 C CA . LEU A 1 465 ? 3.240 -1.291 -18.642 1.00 86.94 465 LEU A CA 1
ATOM 3393 C C . LEU A 1 465 ? 2.362 -2.538 -18.689 1.00 86.94 465 LEU A C 1
ATOM 3395 O O . LEU A 1 465 ? 2.873 -3.646 -18.826 1.00 86.94 465 LEU A O 1
ATOM 3399 N N . ASP A 1 466 ? 1.054 -2.327 -18.633 1.00 83.31 466 ASP A N 1
ATOM 3400 C CA . ASP A 1 466 ? 0.050 -3.314 -19.003 1.00 83.31 466 ASP A CA 1
ATOM 3401 C C . ASP A 1 466 ? -0.209 -3.229 -20.518 1.00 83.31 466 ASP A C 1
ATOM 3403 O O . ASP A 1 466 ? -0.429 -2.144 -21.071 1.00 83.31 466 ASP A O 1
ATOM 3407 N N . LEU A 1 467 ? -0.142 -4.384 -21.184 1.00 83.12 467 LEU A N 1
ATOM 3408 C CA . LEU A 1 467 ? -0.280 -4.554 -22.631 1.00 83.12 467 LEU A CA 1
ATOM 3409 C C . LEU A 1 467 ? -1.511 -5.389 -23.032 1.00 83.12 467 LEU A C 1
ATOM 3411 O O . LEU A 1 467 ? -1.652 -5.706 -24.211 1.00 83.12 467 LEU A O 1
ATOM 3415 N N . HIS A 1 468 ? -2.413 -5.726 -22.102 1.00 75.69 468 HIS A N 1
ATOM 3416 C CA . HIS A 1 468 ? -3.636 -6.493 -22.401 1.00 75.69 468 HIS A CA 1
ATOM 3417 C C . HIS A 1 468 ? -4.646 -5.724 -23.262 1.00 75.69 468 HIS A C 1
ATOM 3419 O O . HIS A 1 468 ? -5.510 -6.312 -23.914 1.00 75.69 468 HIS A O 1
ATOM 3425 N N . GLY A 1 469 ? -4.559 -4.392 -23.272 1.00 73.19 469 GLY A N 1
ATOM 3426 C CA . GLY A 1 469 ? -5.418 -3.520 -24.068 1.00 73.19 469 GLY A CA 1
ATOM 3427 C C . GLY A 1 469 ? -4.868 -3.182 -25.458 1.00 73.19 469 GLY A C 1
ATOM 3428 O O . GLY A 1 469 ? -3.694 -3.356 -25.762 1.00 73.19 469 GLY A O 1
ATOM 3429 N N . LEU A 1 470 ? -5.722 -2.571 -26.288 1.00 80.69 470 LEU A N 1
ATOM 3430 C CA . LEU A 1 470 ? -5.337 -1.979 -27.583 1.00 80.69 470 LEU A CA 1
ATOM 3431 C C . LEU A 1 470 ? -4.192 -0.958 -27.475 1.00 80.69 470 LEU A C 1
ATOM 3433 O O . LEU A 1 470 ? -3.438 -0.774 -28.428 1.00 80.69 470 LEU A O 1
ATOM 3437 N N . LEU A 1 471 ? -4.102 -0.262 -26.340 1.00 84.44 471 LEU A N 1
ATOM 3438 C CA . LEU A 1 471 ? -3.074 0.732 -26.054 1.00 84.44 471 LEU A CA 1
ATOM 3439 C C . LEU A 1 471 ? -2.377 0.373 -24.738 1.00 84.44 471 LEU A C 1
ATOM 3441 O O . LEU A 1 471 ? -3.087 0.033 -23.786 1.00 84.44 471 LEU A O 1
ATOM 3445 N N . PRO A 1 472 ? -1.040 0.514 -24.652 1.00 85.50 472 PRO A N 1
ATOM 3446 C CA . PRO A 1 472 ? -0.309 0.348 -23.403 1.00 85.50 472 PRO A CA 1
ATOM 3447 C C . PRO A 1 472 ? -0.851 1.265 -22.310 1.00 85.50 472 PRO A C 1
ATOM 3449 O O . PRO A 1 472 ? -1.125 2.446 -22.556 1.00 85.50 472 PRO A O 1
ATOM 3452 N N . ARG A 1 473 ? -0.965 0.737 -21.095 1.00 88.00 473 ARG A N 1
ATOM 3453 C CA . ARG A 1 473 ? -1.383 1.494 -19.912 1.00 88.00 473 ARG A CA 1
ATOM 3454 C C . ARG A 1 473 ? -0.321 1.409 -18.835 1.00 88.00 473 ARG A C 1
ATOM 3456 O O . ARG A 1 473 ? 0.407 0.430 -18.740 1.00 88.00 473 ARG A O 1
ATOM 3463 N N . TYR A 1 474 ? -0.224 2.458 -18.029 1.00 89.50 474 TYR A N 1
ATOM 3464 C CA . TYR A 1 474 ? 0.583 2.404 -16.819 1.00 89.50 474 TYR A CA 1
ATOM 3465 C C . TYR A 1 474 ? -0.072 1.444 -15.826 1.00 89.50 474 TYR A C 1
ATOM 3467 O O . TYR A 1 474 ? -1.278 1.540 -15.602 1.00 89.50 474 TYR A O 1
ATOM 3475 N N . ALA A 1 475 ? 0.729 0.569 -15.228 1.00 92.56 475 ALA A N 1
ATOM 3476 C CA . ALA A 1 475 ? 0.275 -0.387 -14.235 1.00 92.56 475 ALA A CA 1
ATOM 3477 C C . ALA A 1 475 ? 1.141 -0.338 -12.977 1.00 92.56 475 ALA A C 1
ATOM 3479 O O . ALA A 1 475 ? 2.347 -0.066 -13.023 1.00 92.56 475 ALA A O 1
ATOM 3480 N N . HIS A 1 476 ? 0.512 -0.643 -11.849 1.00 95.00 476 HIS A N 1
ATOM 3481 C CA . HIS A 1 476 ? 1.215 -0.960 -10.617 1.00 95.00 476 HIS A CA 1
ATOM 3482 C C . HIS A 1 476 ? 1.460 -2.466 -10.601 1.00 95.00 476 HIS A C 1
ATOM 3484 O O . HIS A 1 476 ? 0.524 -3.255 -10.631 1.00 95.00 476 HIS A O 1
ATOM 3490 N N . THR A 1 477 ? 2.728 -2.864 -10.584 1.00 94.94 477 THR A N 1
ATOM 3491 C CA . THR A 1 477 ? 3.123 -4.254 -10.825 1.00 94.94 477 THR A CA 1
ATOM 3492 C C . THR A 1 477 ? 3.666 -4.918 -9.574 1.00 94.94 477 THR A C 1
ATOM 3494 O O . THR A 1 477 ? 4.333 -4.271 -8.760 1.00 94.94 477 THR A O 1
ATOM 3497 N N . VAL A 1 478 ? 3.493 -6.232 -9.489 1.00 96.69 478 VAL A N 1
ATOM 3498 C CA . VAL A 1 478 ? 4.183 -7.090 -8.527 1.00 96.69 478 VAL A CA 1
ATOM 3499 C C . VAL A 1 478 ? 5.072 -8.043 -9.307 1.00 96.69 478 VAL A C 1
ATOM 3501 O O . VAL A 1 478 ? 4.607 -8.764 -10.184 1.00 96.69 478 VAL A O 1
ATOM 3504 N N . ASN A 1 479 ? 6.374 -8.024 -9.017 1.00 94.25 479 ASN A N 1
ATOM 3505 C CA . ASN A 1 479 ? 7.373 -8.815 -9.742 1.00 94.25 479 ASN A CA 1
ATOM 3506 C C . ASN A 1 479 ? 7.335 -8.594 -11.271 1.00 94.25 479 ASN A C 1
ATOM 3508 O O . ASN A 1 479 ? 7.603 -9.516 -12.037 1.00 94.25 479 ASN A O 1
ATOM 3512 N N . GLY A 1 480 ? 7.012 -7.371 -11.708 1.00 91.06 480 GLY A N 1
ATOM 3513 C CA . GLY A 1 480 ? 6.991 -6.967 -13.120 1.00 91.06 480 GLY A CA 1
ATOM 3514 C C . GLY A 1 480 ? 5.741 -7.351 -13.908 1.00 91.06 480 GLY A C 1
ATOM 3515 O O . GLY A 1 480 ? 5.669 -7.030 -15.091 1.00 91.06 480 GLY A O 1
ATOM 3516 N N . ALA A 1 481 ? 4.765 -7.998 -13.271 1.00 90.81 481 ALA A N 1
ATOM 3517 C CA . ALA A 1 481 ? 3.469 -8.318 -13.859 1.00 90.81 481 ALA A CA 1
ATOM 3518 C C . ALA A 1 481 ? 2.352 -7.495 -13.200 1.00 90.81 481 ALA A C 1
ATOM 3520 O O . ALA A 1 481 ? 2.483 -7.060 -12.053 1.00 90.81 481 ALA A O 1
ATOM 3521 N N . ALA A 1 482 ? 1.264 -7.285 -13.933 1.00 92.12 482 ALA A N 1
ATOM 3522 C CA . ALA A 1 482 ? 0.013 -6.712 -13.445 1.00 92.12 482 ALA A CA 1
ATOM 3523 C C . ALA A 1 482 ? -1.076 -7.794 -13.481 1.00 92.12 482 ALA A C 1
ATOM 3525 O O . ALA A 1 482 ? -0.971 -8.729 -14.274 1.00 92.12 482 ALA A O 1
ATOM 3526 N N . ASP A 1 483 ? -2.092 -7.692 -12.624 1.00 89.94 483 ASP A N 1
ATOM 3527 C CA . ASP A 1 483 ? -3.279 -8.554 -12.671 1.00 89.94 483 ASP A CA 1
ATOM 3528 C C . ASP A 1 483 ? -3.849 -8.616 -14.106 1.00 89.94 483 ASP A C 1
ATOM 3530 O O . ASP A 1 483 ? -3.945 -7.568 -14.756 1.00 89.94 483 ASP A O 1
ATOM 3534 N N . PRO A 1 484 ? -4.196 -9.809 -14.631 1.00 89.50 484 PRO A N 1
ATOM 3535 C CA . PRO A 1 484 ? -4.224 -11.121 -13.966 1.00 89.50 484 PRO A CA 1
ATOM 3536 C C . PRO A 1 484 ? -2.933 -11.955 -14.094 1.00 89.50 484 PRO A C 1
ATOM 3538 O O . PRO A 1 484 ? -2.916 -13.120 -13.699 1.00 89.50 484 PRO A O 1
ATOM 3541 N N . ASP A 1 485 ? -1.849 -11.402 -14.641 1.00 89.25 485 ASP A N 1
ATOM 3542 C CA . ASP A 1 485 ? -0.633 -12.164 -14.972 1.00 89.25 485 ASP A CA 1
ATOM 3543 C C . ASP A 1 485 ? 0.317 -12.373 -13.790 1.00 89.25 485 ASP A C 1
ATOM 3545 O O . ASP A 1 485 ? 1.325 -13.075 -13.918 1.00 89.25 485 ASP A O 1
ATOM 3549 N N . ILE A 1 486 ? 0.045 -11.757 -12.637 1.00 92.50 486 ILE A N 1
ATOM 3550 C CA . ILE A 1 486 ? 0.871 -11.956 -11.448 1.00 92.50 486 ILE A CA 1
ATOM 3551 C C . ILE A 1 486 ? 0.686 -13.404 -10.963 1.00 92.50 486 ILE A C 1
ATOM 3553 O O . ILE A 1 486 ? -0.427 -13.781 -10.588 1.00 92.50 486 ILE A O 1
ATOM 3557 N N . PRO A 1 487 ? 1.753 -14.228 -10.909 1.00 90.81 487 PRO A N 1
ATOM 3558 C CA . PRO A 1 487 ? 1.623 -15.611 -10.472 1.00 90.81 487 PRO A CA 1
ATOM 3559 C C . PRO A 1 487 ? 1.086 -15.709 -9.037 1.00 90.81 487 PRO A C 1
ATOM 3561 O O . PRO A 1 487 ? 1.548 -14.966 -8.161 1.00 90.81 487 PRO A O 1
ATOM 3564 N N . PRO A 1 488 ? 0.157 -16.641 -8.759 1.00 93.19 488 PRO A N 1
ATOM 3565 C CA . PRO A 1 488 ? -0.380 -16.807 -7.421 1.00 93.19 488 PRO A CA 1
ATOM 3566 C C . PRO A 1 488 ? 0.668 -17.383 -6.463 1.00 93.19 488 PRO A C 1
ATOM 3568 O O . PRO A 1 488 ? 1.549 -18.163 -6.835 1.00 93.19 488 PRO A O 1
ATOM 3571 N N . GLN A 1 489 ? 0.534 -17.038 -5.188 1.00 96.31 489 GLN A N 1
ATOM 3572 C CA . GLN A 1 489 ? 1.312 -17.624 -4.102 1.00 96.31 489 GLN A CA 1
ATOM 3573 C C . GLN A 1 489 ? 0.645 -18.937 -3.696 1.00 96.31 489 GLN A C 1
ATOM 3575 O O . GLN A 1 489 ? -0.391 -18.937 -3.037 1.00 96.31 489 GLN A O 1
ATOM 3580 N N . VAL A 1 490 ? 1.208 -20.069 -4.114 1.00 97.25 490 VAL A N 1
ATOM 3581 C CA . VAL A 1 490 ? 0.604 -21.384 -3.854 1.00 97.25 490 VAL A CA 1
ATOM 3582 C C . VAL A 1 490 ? 1.122 -21.971 -2.542 1.00 97.25 490 VAL A C 1
ATOM 3584 O O . VAL A 1 490 ? 2.331 -22.181 -2.398 1.00 97.25 490 VAL A O 1
ATOM 3587 N N . VAL A 1 491 ? 0.221 -22.297 -1.616 1.00 97.19 491 VAL A N 1
ATOM 3588 C CA . VAL A 1 491 ? 0.515 -22.810 -0.264 1.00 97.19 491 VAL A CA 1
ATOM 3589 C C . VAL A 1 491 ? -0.290 -24.070 0.053 1.00 97.19 491 VAL A C 1
ATOM 3591 O O . VAL A 1 491 ? -1.283 -24.366 -0.604 1.00 97.19 491 VAL A O 1
ATOM 3594 N N . ARG A 1 492 ? 0.129 -24.829 1.068 1.00 97.19 492 ARG A N 1
ATOM 3595 C CA . ARG A 1 492 ? -0.673 -25.911 1.655 1.00 97.19 492 ARG A CA 1
ATOM 3596 C C . ARG A 1 492 ? -1.208 -25.485 3.011 1.00 97.19 492 ARG A C 1
ATOM 3598 O O . ARG A 1 492 ? -0.586 -24.693 3.717 1.00 97.19 492 ARG A O 1
ATOM 3605 N N . ARG A 1 493 ? -2.342 -26.067 3.409 1.00 96.56 493 ARG A N 1
ATOM 3606 C CA . ARG A 1 493 ? -2.872 -25.859 4.758 1.00 96.56 493 ARG A CA 1
ATOM 3607 C C . ARG A 1 493 ? -1.836 -26.284 5.800 1.00 96.56 493 ARG A C 1
ATOM 3609 O O . ARG A 1 493 ? -1.404 -27.432 5.815 1.00 96.56 493 ARG A O 1
ATOM 3616 N N . GLY A 1 494 ? -1.505 -25.365 6.696 1.00 96.56 494 GLY A N 1
ATOM 3617 C CA . GLY A 1 494 ? -0.545 -25.540 7.776 1.00 96.56 494 GLY A CA 1
ATOM 3618 C C . GLY A 1 494 ? 0.851 -24.993 7.487 1.00 96.56 494 GLY A C 1
ATOM 3619 O O . GLY A 1 494 ? 1.589 -24.849 8.463 1.00 96.56 494 GLY A O 1
ATOM 3620 N N . ASP A 1 495 ? 1.184 -24.659 6.230 1.00 98.44 495 ASP A N 1
ATOM 3621 C CA . ASP A 1 495 ? 2.470 -24.045 5.870 1.00 98.44 495 ASP A CA 1
ATOM 3622 C C . ASP A 1 495 ? 2.673 -22.751 6.681 1.00 98.44 495 ASP A C 1
ATOM 3624 O O . ASP A 1 495 ? 1.770 -21.913 6.782 1.00 98.44 495 ASP A O 1
ATOM 3628 N N . VAL A 1 496 ? 3.869 -22.558 7.236 1.00 98.50 496 VAL A N 1
ATOM 3629 C CA . VAL A 1 496 ? 4.325 -21.256 7.732 1.00 98.50 496 VAL A CA 1
ATOM 3630 C C . VAL A 1 496 ? 4.986 -20.522 6.573 1.00 98.50 496 VAL A C 1
ATOM 3632 O O . VAL A 1 496 ? 6.000 -20.961 6.027 1.00 98.50 496 VAL A O 1
ATOM 3635 N N . VAL A 1 497 ? 4.404 -19.396 6.184 1.00 98.62 497 VAL A N 1
ATOM 3636 C CA . VAL A 1 497 ? 4.769 -18.659 4.977 1.00 98.62 497 VAL A CA 1
ATOM 3637 C C . VAL A 1 497 ? 5.475 -17.373 5.368 1.00 98.62 497 VAL A C 1
ATOM 3639 O O . VAL A 1 497 ? 4.966 -16.622 6.198 1.00 98.62 497 VAL A O 1
ATOM 3642 N N . ARG A 1 498 ? 6.617 -17.087 4.740 1.00 98.62 498 ARG A N 1
ATOM 3643 C CA . ARG A 1 498 ? 7.292 -15.788 4.822 1.00 98.62 498 ARG A CA 1
ATOM 3644 C C . ARG A 1 498 ? 7.088 -14.994 3.538 1.00 98.62 498 ARG A C 1
ATOM 3646 O O . ARG A 1 498 ? 7.376 -15.490 2.448 1.00 98.62 498 ARG A O 1
ATOM 3653 N N . PHE A 1 499 ? 6.684 -13.737 3.672 1.00 98.62 499 PHE A N 1
ATOM 3654 C CA . PHE A 1 499 ? 6.738 -12.760 2.592 1.00 98.62 499 PHE A CA 1
ATOM 3655 C C . PHE A 1 499 ? 7.860 -11.755 2.824 1.00 98.62 499 PHE A C 1
ATOM 3657 O O . PHE A 1 499 ? 7.979 -11.174 3.902 1.00 98.62 499 PHE A O 1
ATOM 3664 N N . THR A 1 500 ? 8.643 -11.514 1.776 1.00 98.50 500 THR A N 1
ATOM 3665 C CA . THR A 1 500 ? 9.555 -10.374 1.676 1.00 98.50 500 THR A CA 1
ATOM 3666 C C . THR A 1 500 ? 8.962 -9.375 0.690 1.00 98.50 500 THR A C 1
ATOM 3668 O O . THR A 1 500 ? 8.989 -9.599 -0.519 1.00 98.50 500 THR A O 1
ATOM 3671 N N . ILE A 1 501 ? 8.412 -8.273 1.193 1.00 98.69 501 ILE A N 1
ATOM 3672 C CA . ILE A 1 501 ? 7.725 -7.259 0.390 1.00 98.69 501 ILE A CA 1
ATOM 3673 C C . ILE A 1 501 ? 8.636 -6.048 0.231 1.00 98.69 501 ILE A C 1
ATOM 3675 O O . ILE A 1 501 ? 9.055 -5.428 1.205 1.00 98.69 501 ILE A O 1
ATOM 3679 N N . VAL A 1 502 ? 8.960 -5.708 -1.008 1.00 98.44 502 VAL A N 1
ATOM 3680 C CA . VAL A 1 502 ? 9.930 -4.674 -1.365 1.00 98.44 502 VAL A CA 1
ATOM 3681 C C . VAL A 1 502 ? 9.222 -3.594 -2.159 1.00 98.44 502 VAL A C 1
ATOM 3683 O O . VAL A 1 502 ? 8.698 -3.885 -3.227 1.00 98.44 502 VAL A O 1
ATOM 3686 N N . ASN A 1 503 ? 9.291 -2.334 -1.733 1.00 98.19 503 ASN A N 1
ATOM 3687 C CA . ASN A 1 503 ? 8.758 -1.235 -2.538 1.00 98.19 503 ASN A CA 1
ATOM 3688 C C . ASN A 1 503 ? 9.863 -0.473 -3.280 1.00 98.19 503 ASN A C 1
ATOM 3690 O O . ASN A 1 503 ? 10.586 0.334 -2.694 1.00 98.19 503 ASN A O 1
ATOM 3694 N N . ARG A 1 504 ? 9.973 -0.708 -4.592 1.00 95.81 504 ARG A N 1
ATOM 3695 C CA . ARG A 1 504 ? 10.860 0.024 -5.516 1.00 95.81 504 ARG A CA 1
ATOM 3696 C C . ARG A 1 504 ? 10.205 1.252 -6.152 1.00 95.81 504 ARG A C 1
ATOM 3698 O O . ARG A 1 504 ? 10.898 2.067 -6.769 1.00 95.81 504 ARG A O 1
ATOM 3705 N N . SER A 1 505 ? 8.886 1.368 -6.047 1.00 93.69 505 SER A N 1
ATOM 3706 C CA . SER A 1 505 ? 8.135 2.485 -6.604 1.00 93.69 505 SER A CA 1
ATOM 3707 C C . SER A 1 505 ? 8.408 3.792 -5.837 1.00 93.69 505 SER A C 1
ATOM 3709 O O . SER A 1 505 ? 9.129 3.832 -4.838 1.00 93.69 505 SER A O 1
ATOM 3711 N N . GLN A 1 506 ? 7.833 4.890 -6.328 1.00 91.56 506 GLN A N 1
ATOM 3712 C CA . GLN A 1 506 ? 7.897 6.208 -5.683 1.00 91.56 506 GLN A CA 1
ATOM 3713 C C . GLN A 1 506 ? 6.639 6.531 -4.867 1.00 91.56 506 GLN A C 1
ATOM 3715 O O . GLN A 1 506 ? 6.527 7.627 -4.323 1.00 91.56 506 GLN A O 1
ATOM 3720 N N . THR A 1 507 ? 5.707 5.585 -4.767 1.00 94.44 507 THR A N 1
ATOM 3721 C CA . THR A 1 507 ? 4.439 5.728 -4.052 1.00 94.44 507 THR A CA 1
ATOM 3722 C C . THR A 1 507 ? 4.387 4.787 -2.858 1.00 94.44 507 THR A C 1
ATOM 3724 O O . THR A 1 507 ? 5.072 3.767 -2.823 1.00 94.44 507 THR A O 1
ATOM 3727 N N . VAL A 1 508 ? 3.596 5.133 -1.844 1.00 97.00 508 VAL A N 1
ATOM 3728 C CA . VAL A 1 508 ? 3.325 4.224 -0.722 1.00 97.00 508 VAL A CA 1
ATOM 3729 C C . VAL A 1 508 ? 2.325 3.165 -1.177 1.00 97.00 508 VAL A C 1
ATOM 3731 O O . VAL A 1 508 ? 1.371 3.480 -1.889 1.00 97.00 508 VAL A O 1
ATOM 3734 N N . HIS A 1 509 ? 2.554 1.924 -0.757 1.00 98.19 509 HIS A N 1
ATOM 3735 C CA . HIS A 1 509 ? 1.656 0.806 -1.000 1.00 98.19 509 HIS A CA 1
ATOM 3736 C C . HIS A 1 509 ? 1.181 0.237 0.339 1.00 98.19 509 HIS A C 1
ATOM 3738 O O . HIS A 1 509 ? 1.922 -0.538 0.942 1.00 98.19 509 HIS A O 1
ATOM 3744 N N . PRO A 1 510 ? -0.012 0.618 0.828 1.00 98.12 510 PRO A N 1
ATOM 3745 C CA . PRO A 1 510 ? -0.655 -0.106 1.919 1.00 98.12 510 PRO A CA 1
ATOM 3746 C C . PRO A 1 510 ? -0.943 -1.516 1.409 1.00 98.12 510 PRO A C 1
ATOM 3748 O O . PRO A 1 510 ? -1.607 -1.665 0.389 1.00 98.12 510 PRO A O 1
ATOM 3751 N N . TRP A 1 511 ? -0.353 -2.531 2.018 1.00 98.62 511 TRP A N 1
ATOM 3752 C CA . TRP A 1 511 ? -0.432 -3.914 1.569 1.00 98.62 511 TRP A CA 1
ATOM 3753 C C . TRP A 1 511 ? -1.431 -4.677 2.426 1.00 98.62 511 TRP A C 1
ATOM 3755 O O . TRP A 1 511 ? -1.331 -4.594 3.648 1.00 98.62 511 TRP A O 1
ATOM 3765 N N . HIS A 1 512 ? -2.362 -5.390 1.792 1.00 98.56 512 HIS A N 1
ATOM 3766 C CA . HIS A 1 512 ? -3.447 -6.105 2.452 1.00 98.56 512 HIS A CA 1
ATOM 3767 C C . HIS A 1 512 ? -3.537 -7.563 1.992 1.00 98.56 512 HIS A C 1
ATOM 3769 O O . HIS A 1 512 ? -3.562 -7.835 0.791 1.00 98.56 512 HIS A O 1
ATOM 3775 N N . LEU A 1 513 ? -3.593 -8.493 2.950 1.00 98.62 513 LEU A N 1
ATOM 3776 C CA . LEU A 1 513 ? -3.844 -9.916 2.715 1.00 98.62 513 LEU A CA 1
ATOM 3777 C C . LEU A 1 513 ? -5.204 -10.296 3.303 1.00 98.62 513 LEU A C 1
ATOM 3779 O O . LEU A 1 513 ? -5.444 -10.086 4.488 1.00 98.62 513 LEU A O 1
ATOM 3783 N N . HIS A 1 514 ? -6.065 -10.903 2.490 1.00 98.62 514 HIS A N 1
ATOM 3784 C CA . HIS A 1 514 ? -7.359 -11.388 2.955 1.00 98.62 514 HIS A CA 1
ATOM 3785 C C . HIS A 1 514 ? -7.239 -12.690 3.763 1.00 98.62 514 HIS A C 1
ATOM 3787 O O . HIS A 1 514 ? -6.382 -13.546 3.504 1.00 98.62 514 HIS A O 1
ATOM 3793 N N . GLY A 1 515 ? -8.176 -12.870 4.699 1.00 97.25 515 GLY A N 1
ATOM 3794 C CA . GLY A 1 515 ? -8.422 -14.121 5.425 1.00 97.25 515 GLY A CA 1
ATOM 3795 C C . GLY A 1 515 ? -7.300 -14.587 6.352 1.00 97.25 515 GLY A C 1
ATOM 3796 O O . GLY A 1 515 ? -7.383 -15.715 6.844 1.00 97.25 515 GLY A O 1
ATOM 3797 N N . HIS A 1 516 ? -6.255 -13.773 6.524 1.00 98.00 516 HIS A N 1
ATOM 3798 C CA . HIS A 1 516 ? -5.113 -14.031 7.389 1.00 98.00 516 HIS A CA 1
ATOM 3799 C C . HIS A 1 516 ? -4.557 -12.716 7.930 1.00 98.00 516 HIS A C 1
ATOM 3801 O O . HIS A 1 516 ? -4.521 -11.704 7.232 1.00 98.00 516 HIS A O 1
ATOM 3807 N N . HIS A 1 517 ? -3.958 -12.793 9.113 1.00 97.94 517 HIS A N 1
ATOM 3808 C CA . HIS A 1 517 ? -3.100 -11.744 9.653 1.00 97.94 517 HIS A CA 1
ATOM 3809 C C . HIS A 1 517 ? -1.633 -12.162 9.558 1.00 97.94 517 HIS A C 1
ATOM 3811 O O . HIS A 1 517 ? -1.276 -13.320 9.797 1.00 97.94 517 HIS A O 1
ATOM 3817 N N . VAL A 1 518 ? -0.761 -11.212 9.235 1.00 98.44 518 VAL A N 1
ATOM 3818 C CA . VAL A 1 518 ? 0.683 -11.420 9.158 1.00 98.44 518 VAL A CA 1
ATOM 3819 C C . VAL A 1 518 ? 1.379 -10.863 10.394 1.00 98.44 518 VAL A C 1
ATOM 3821 O O . VAL A 1 518 ? 1.150 -9.730 10.811 1.00 98.44 518 VAL A O 1
ATOM 3824 N N . LEU A 1 519 ? 2.270 -11.657 10.974 1.00 98.50 519 LEU A N 1
ATOM 3825 C CA . LEU A 1 519 ? 3.211 -11.222 11.992 1.00 98.50 519 LEU A CA 1
ATOM 3826 C C . LEU A 1 519 ? 4.363 -10.471 11.326 1.00 98.50 519 LEU A C 1
ATOM 3828 O O . LEU A 1 519 ? 5.072 -11.024 10.482 1.00 98.50 519 LEU A O 1
ATOM 3832 N N . VAL A 1 520 ? 4.600 -9.234 11.745 1.00 98.44 520 VAL A N 1
ATOM 3833 C CA . VAL A 1 520 ? 5.748 -8.453 11.279 1.00 98.44 520 VAL A CA 1
ATOM 3834 C C . VAL A 1 520 ? 7.033 -8.954 11.935 1.00 98.44 520 VAL A C 1
ATOM 3836 O O . VAL A 1 520 ? 7.163 -8.942 13.157 1.00 98.44 520 VAL A O 1
ATOM 3839 N N . LEU A 1 521 ? 8.005 -9.363 11.116 1.00 97.56 521 LEU A N 1
ATOM 3840 C CA . LEU A 1 521 ? 9.329 -9.803 11.563 1.00 97.56 521 LEU A CA 1
ATOM 3841 C C . LEU A 1 521 ? 10.331 -8.646 11.536 1.00 97.56 521 LEU A C 1
ATOM 3843 O O . LEU A 1 521 ? 11.067 -8.424 12.500 1.00 97.56 521 LEU A O 1
ATOM 3847 N N . SER A 1 522 ? 10.371 -7.900 10.429 1.00 97.50 522 SER A N 1
ATOM 3848 C CA . SER A 1 522 ? 11.279 -6.766 10.265 1.00 97.50 522 SER A CA 1
ATOM 3849 C C . SER A 1 522 ? 10.758 -5.733 9.257 1.00 97.50 522 SER A C 1
ATOM 3851 O O . SER A 1 522 ? 9.992 -6.052 8.346 1.00 97.50 522 SER A O 1
ATOM 3853 N N . ARG A 1 523 ? 11.212 -4.482 9.405 1.00 97.62 523 ARG A N 1
ATOM 3854 C CA . ARG A 1 523 ? 11.047 -3.399 8.424 1.00 97.62 523 ARG A CA 1
ATOM 3855 C C . ARG A 1 523 ? 12.393 -2.736 8.170 1.00 97.62 523 ARG A C 1
ATOM 3857 O O . ARG A 1 523 ? 12.990 -2.149 9.066 1.00 97.62 523 ARG A O 1
ATOM 3864 N N . THR A 1 524 ? 12.869 -2.791 6.932 1.00 94.50 524 THR A N 1
ATOM 3865 C CA . THR A 1 524 ? 14.138 -2.203 6.474 1.00 94.50 524 THR A CA 1
ATOM 3866 C C . THR A 1 524 ? 15.304 -2.594 7.391 1.00 94.50 524 THR A C 1
ATOM 3868 O O . THR A 1 524 ? 16.083 -1.751 7.828 1.00 94.50 524 THR A O 1
ATOM 3871 N N . ARG A 1 525 ? 15.422 -3.901 7.680 1.00 89.31 525 ARG A N 1
ATOM 3872 C CA . ARG A 1 525 ? 16.432 -4.519 8.570 1.00 89.31 525 ARG A CA 1
ATOM 3873 C C . ARG A 1 525 ? 16.305 -4.181 10.057 1.00 89.31 525 ARG A C 1
ATOM 3875 O O . ARG A 1 525 ? 17.101 -4.678 10.849 1.00 89.31 525 ARG A O 1
ATOM 3882 N N . THR A 1 526 ? 15.317 -3.385 10.452 1.00 94.81 526 THR A N 1
ATOM 3883 C CA . THR A 1 526 ? 14.959 -3.207 11.859 1.00 94.81 526 THR A CA 1
ATOM 3884 C C . THR A 1 526 ? 13.985 -4.307 12.250 1.00 94.81 526 THR A C 1
ATOM 3886 O O . THR A 1 526 ? 12.875 -4.363 11.724 1.00 94.81 526 THR A O 1
ATOM 3889 N N . ALA A 1 527 ? 14.409 -5.200 13.143 1.00 95.88 527 ALA A N 1
ATOM 3890 C CA . ALA A 1 527 ? 13.544 -6.243 13.683 1.00 95.88 527 ALA A CA 1
ATOM 3891 C C . ALA A 1 527 ? 12.404 -5.635 14.515 1.00 95.88 527 ALA A C 1
ATOM 3893 O O . ALA A 1 527 ? 12.594 -4.617 15.186 1.00 95.88 527 ALA A O 1
ATOM 3894 N N . ALA A 1 528 ? 11.237 -6.275 14.494 1.00 96.19 528 ALA A N 1
ATOM 3895 C CA . ALA A 1 528 ? 10.175 -5.983 15.447 1.00 96.19 528 ALA A CA 1
ATOM 3896 C C . ALA A 1 528 ? 10.603 -6.477 16.840 1.00 96.19 528 ALA A C 1
ATOM 3898 O O . ALA A 1 528 ? 10.919 -7.652 17.021 1.00 96.19 528 ALA A O 1
ATOM 3899 N N . VAL A 1 529 ? 10.655 -5.566 17.814 1.00 96.31 529 VAL A N 1
ATOM 3900 C CA . VAL A 1 529 ? 11.129 -5.832 19.188 1.00 96.31 529 VAL A CA 1
ATOM 3901 C C . VAL A 1 529 ? 10.125 -5.415 20.269 1.00 96.31 529 VAL A C 1
ATOM 3903 O O . VAL A 1 529 ? 10.364 -5.666 21.446 1.00 96.31 529 VAL A O 1
ATOM 3906 N N . GLY A 1 530 ? 9.024 -4.764 19.888 1.00 96.69 530 GLY A N 1
ATOM 3907 C CA . GLY A 1 530 ? 7.878 -4.474 20.751 1.00 96.69 530 GLY A CA 1
ATOM 3908 C C . GLY A 1 530 ? 6.904 -5.652 20.828 1.00 96.69 530 GLY A C 1
ATOM 3909 O O . GLY A 1 530 ? 7.288 -6.804 20.633 1.00 96.69 530 GLY A O 1
ATOM 3910 N N . SER A 1 531 ? 5.626 -5.363 21.087 1.00 98.06 531 SER A N 1
ATOM 3911 C CA . SER A 1 531 ? 4.548 -6.356 21.004 1.00 98.06 531 SER A CA 1
ATOM 3912 C C . SER A 1 531 ? 4.585 -7.088 19.658 1.00 98.06 531 SER A C 1
ATOM 3914 O O . SER A 1 531 ? 4.758 -6.421 18.635 1.00 98.06 531 SER A O 1
ATOM 3916 N N . PRO A 1 532 ? 4.372 -8.423 19.616 1.00 97.69 532 PRO A N 1
ATOM 3917 C CA . PRO A 1 532 ? 4.132 -9.123 18.360 1.00 97.69 532 PRO A CA 1
ATOM 3918 C C . PRO A 1 532 ? 3.041 -8.402 17.574 1.00 97.69 532 PRO A C 1
ATOM 3920 O O . PRO A 1 532 ? 1.926 -8.226 18.071 1.00 97.69 532 PRO A O 1
ATOM 3923 N N . LEU A 1 533 ? 3.405 -7.927 16.389 1.00 97.75 533 LEU A N 1
ATOM 3924 C CA . LEU A 1 533 ? 2.577 -7.035 15.598 1.00 97.75 533 LEU A CA 1
ATOM 3925 C C . LEU A 1 533 ? 1.901 -7.850 14.500 1.00 97.75 533 LEU A C 1
ATOM 3927 O O . LEU A 1 533 ? 2.526 -8.157 13.485 1.00 97.75 533 LEU A O 1
ATOM 3931 N N . TRP A 1 534 ? 0.653 -8.229 14.754 1.00 98.06 534 TRP A N 1
ATOM 3932 C CA . TRP A 1 534 ? -0.215 -8.914 13.802 1.00 98.06 534 TRP A CA 1
ATOM 3933 C C . TRP A 1 534 ? -1.026 -7.882 13.043 1.00 98.06 534 TRP A C 1
ATOM 3935 O O . TRP A 1 534 ? -1.725 -7.088 13.663 1.00 98.06 534 TRP A O 1
ATOM 3945 N N . LEU A 1 535 ? -0.888 -7.876 11.723 1.00 98.44 535 LEU A N 1
ATOM 3946 C CA . LEU A 1 535 ? -1.510 -6.895 10.843 1.00 98.44 535 LEU A CA 1
ATOM 3947 C C . LEU A 1 535 ? -2.199 -7.608 9.696 1.00 98.44 535 LEU A C 1
ATOM 3949 O O . LEU A 1 535 ? -1.682 -8.599 9.186 1.00 98.44 535 LEU A O 1
ATOM 3953 N N . ASP A 1 536 ? -3.299 -7.049 9.224 1.00 98.38 536 ASP A N 1
ATOM 3954 C CA . ASP A 1 536 ? -3.795 -7.358 7.885 1.00 98.38 536 ASP A CA 1
ATOM 3955 C C . ASP A 1 536 ? -3.436 -6.248 6.895 1.00 98.38 536 ASP A C 1
ATOM 3957 O O . ASP A 1 536 ? -3.457 -6.514 5.698 1.00 98.38 536 ASP A O 1
ATOM 3961 N N . SER A 1 537 ? -3.098 -5.032 7.361 1.00 98.12 537 SER A N 1
ATOM 3962 C CA . SER A 1 537 ? -2.827 -3.868 6.511 1.00 98.12 537 SER A CA 1
ATOM 3963 C C . SER A 1 537 ? -1.631 -3.044 6.994 1.00 98.12 537 SER A C 1
ATOM 3965 O O . SER A 1 537 ? -1.589 -2.563 8.124 1.00 98.12 537 SER A O 1
ATOM 3967 N N . PHE A 1 538 ? -0.644 -2.802 6.126 1.00 98.38 538 PHE A N 1
ATOM 3968 C CA . PHE A 1 538 ? 0.529 -1.985 6.480 1.00 98.38 538 PHE A CA 1
ATOM 3969 C C . PHE A 1 538 ? 1.127 -1.219 5.304 1.00 98.38 538 PHE A C 1
ATOM 3971 O O . PHE A 1 538 ? 1.194 -1.712 4.184 1.00 98.38 538 PHE A O 1
ATOM 3978 N N . ASP A 1 539 ? 1.615 -0.005 5.565 1.00 98.00 539 ASP A N 1
ATOM 3979 C CA . ASP A 1 539 ? 2.300 0.807 4.558 1.00 98.00 539 ASP A CA 1
ATOM 3980 C C . ASP A 1 539 ? 3.685 0.244 4.236 1.00 98.00 539 ASP A C 1
ATOM 3982 O O . ASP A 1 539 ? 4.597 0.299 5.061 1.00 98.00 539 ASP A O 1
ATOM 3986 N N . VAL A 1 540 ? 3.886 -0.166 2.987 1.00 98.44 540 VAL A N 1
ATOM 3987 C CA . VAL A 1 540 ? 5.215 -0.391 2.418 1.00 98.44 540 VAL A CA 1
ATOM 3988 C C . VAL A 1 540 ? 5.630 0.891 1.702 1.00 98.44 540 VAL A C 1
ATOM 3990 O O . VAL A 1 540 ? 5.136 1.203 0.615 1.00 98.44 540 VAL A O 1
ATOM 3993 N N . ARG A 1 541 ? 6.512 1.695 2.305 1.00 97.69 541 ARG A N 1
ATOM 3994 C CA . ARG A 1 541 ? 6.935 2.995 1.741 1.00 97.69 541 ARG A CA 1
ATOM 3995 C C . ARG A 1 541 ? 8.080 2.852 0.734 1.00 97.69 541 ARG A C 1
ATOM 3997 O O . ARG A 1 541 ? 8.791 1.849 0.767 1.00 97.69 541 ARG A O 1
ATOM 4004 N N . PRO A 1 542 ? 8.320 3.856 -0.135 1.00 97.50 542 PRO A N 1
ATOM 4005 C CA . PRO A 1 542 ? 9.426 3.819 -1.089 1.00 97.50 542 PRO A CA 1
ATOM 4006 C C . PRO A 1 542 ? 10.774 3.463 -0.453 1.00 97.50 542 PRO A C 1
ATOM 4008 O O . PRO A 1 542 ? 11.271 4.153 0.442 1.00 97.50 542 PRO A O 1
ATOM 4011 N N . GLY A 1 543 ? 11.392 2.396 -0.956 1.00 97.19 543 GLY A N 1
ATOM 4012 C CA . GLY A 1 543 ? 12.673 1.877 -0.491 1.00 97.19 543 GLY A CA 1
ATOM 4013 C C . GLY A 1 543 ? 12.615 1.003 0.765 1.00 97.19 543 GLY A C 1
ATOM 4014 O O . GLY A 1 543 ? 13.673 0.559 1.217 1.00 97.19 543 GLY A O 1
ATOM 4015 N N . GLU A 1 544 ? 11.434 0.757 1.332 1.00 97.94 544 GLU A N 1
ATOM 4016 C CA . GLU A 1 544 ? 11.278 -0.175 2.447 1.00 97.94 544 GLU A CA 1
ATOM 4017 C C . GLU A 1 544 ? 11.273 -1.630 1.977 1.00 97.94 544 GLU A C 1
ATOM 4019 O O . GLU A 1 544 ? 10.893 -1.959 0.848 1.00 97.94 544 GLU A O 1
ATOM 4024 N N . VAL A 1 545 ? 11.709 -2.500 2.887 1.00 98.31 545 VAL A N 1
ATOM 4025 C CA . VAL A 1 545 ? 11.645 -3.955 2.752 1.00 98.31 545 VAL A CA 1
ATOM 4026 C C . VAL A 1 545 ? 10.991 -4.495 4.011 1.00 98.31 545 VAL A C 1
ATOM 4028 O O . VAL A 1 545 ? 11.538 -4.318 5.095 1.00 98.31 545 VAL A O 1
ATOM 4031 N N . TRP A 1 546 ? 9.831 -5.114 3.877 1.00 98.50 546 TRP A N 1
ATOM 4032 C CA . TRP A 1 546 ? 9.105 -5.730 4.977 1.00 98.50 546 TRP A CA 1
ATOM 4033 C C . TRP A 1 546 ? 9.281 -7.240 4.922 1.00 98.50 546 TRP A C 1
ATOM 4035 O O . TRP A 1 546 ? 9.118 -7.848 3.866 1.00 98.50 546 TRP A O 1
ATOM 4045 N N . GLU A 1 547 ? 9.603 -7.841 6.059 1.00 98.38 547 GLU A N 1
ATOM 4046 C CA . GLU A 1 547 ? 9.543 -9.286 6.242 1.00 98.38 547 GLU A CA 1
ATOM 4047 C C . GLU A 1 547 ? 8.393 -9.584 7.190 1.00 98.38 547 GLU A C 1
ATOM 4049 O O . GLU A 1 547 ? 8.380 -9.118 8.332 1.00 98.38 547 GLU A O 1
ATOM 4054 N N . VAL A 1 548 ? 7.422 -10.345 6.705 1.00 98.56 548 VAL A N 1
ATOM 4055 C CA . VAL A 1 548 ? 6.239 -10.738 7.467 1.00 98.56 548 VAL A CA 1
ATOM 4056 C C . VAL A 1 548 ? 6.028 -12.239 7.332 1.00 98.56 548 VAL A C 1
ATOM 4058 O O . VAL A 1 548 ? 6.458 -12.842 6.346 1.00 98.56 548 VAL A O 1
ATOM 4061 N N . ALA A 1 549 ? 5.387 -12.857 8.315 1.00 98.44 549 ALA A N 1
ATOM 4062 C CA . ALA A 1 549 ? 5.073 -14.275 8.273 1.00 98.44 549 ALA A CA 1
ATOM 4063 C C . ALA A 1 549 ? 3.677 -14.570 8.801 1.00 98.44 549 ALA A C 1
ATOM 4065 O O . ALA A 1 549 ? 3.188 -13.895 9.697 1.00 98.44 549 ALA A O 1
ATOM 4066 N N . PHE A 1 550 ? 3.048 -15.609 8.276 1.00 98.25 550 PHE A N 1
ATOM 4067 C CA . PHE A 1 550 ? 1.755 -16.083 8.751 1.00 98.25 550 PHE A CA 1
ATOM 4068 C C . PHE A 1 550 ? 1.672 -17.596 8.608 1.00 98.25 550 PHE A C 1
ATOM 4070 O O . PHE A 1 550 ? 2.498 -18.227 7.941 1.00 98.25 550 PHE A O 1
ATOM 4077 N N . ARG A 1 551 ? 0.659 -18.182 9.237 1.00 98.12 551 ARG A N 1
ATOM 4078 C CA . ARG A 1 551 ? 0.317 -19.585 9.046 1.00 98.12 551 ARG A CA 1
ATOM 4079 C C . ARG A 1 551 ? -0.848 -19.681 8.075 1.00 98.12 551 ARG A C 1
ATOM 4081 O O . ARG A 1 551 ? -1.859 -19.027 8.277 1.00 98.12 551 ARG A O 1
ATOM 4088 N N . ALA A 1 552 ? -0.717 -20.512 7.051 1.00 97.88 552 ALA A N 1
ATOM 4089 C CA . ALA A 1 552 ? -1.785 -20.774 6.099 1.00 97.88 552 ALA A CA 1
ATOM 4090 C C . ALA A 1 552 ? -2.827 -21.732 6.713 1.00 97.88 552 ALA A C 1
ATOM 4092 O O . ALA A 1 552 ? -2.789 -22.941 6.477 1.00 97.88 552 ALA A O 1
ATOM 4093 N N . ASP A 1 553 ? -3.739 -21.234 7.548 1.00 95.94 553 ASP A N 1
ATOM 4094 C CA . ASP A 1 553 ? -4.737 -22.045 8.259 1.00 95.94 553 ASP A CA 1
ATOM 4095 C C . ASP A 1 553 ? -6.202 -21.799 7.866 1.00 95.94 553 ASP A C 1
ATOM 4097 O O . ASP A 1 553 ? -7.060 -22.575 8.305 1.00 95.94 553 ASP A O 1
ATOM 4101 N N . ASN A 1 554 ? -6.464 -20.846 6.966 1.00 96.31 554 ASN A N 1
ATOM 4102 C CA . ASN A 1 554 ? -7.777 -20.543 6.397 1.00 96.31 554 ASN A CA 1
ATOM 4103 C C . ASN A 1 554 ? -7.834 -20.925 4.896 1.00 96.31 554 ASN A C 1
ATOM 4105 O O . ASN A 1 554 ? -7.451 -20.129 4.039 1.00 96.31 554 ASN A O 1
ATOM 4109 N N . PRO A 1 555 ? -8.246 -22.156 4.526 1.00 94.81 555 PRO A N 1
ATOM 4110 C CA . PRO A 1 555 ? -8.157 -22.639 3.146 1.00 94.81 555 PRO A CA 1
ATOM 4111 C C . PRO A 1 555 ? -9.063 -21.888 2.166 1.00 94.81 555 PRO A C 1
ATOM 4113 O O . PRO A 1 555 ? -10.233 -21.641 2.454 1.00 94.81 555 PRO A O 1
ATOM 4116 N N . GLY A 1 556 ? -8.544 -21.594 0.973 1.00 93.12 556 GLY A N 1
ATOM 4117 C CA . GLY A 1 556 ? -9.303 -20.931 -0.087 1.00 93.12 556 GLY A CA 1
ATOM 4118 C C . GLY A 1 556 ? -8.426 -20.255 -1.138 1.00 93.12 556 GLY A C 1
ATOM 4119 O O . GLY A 1 556 ? -7.247 -20.581 -1.285 1.00 93.12 556 GLY A O 1
ATOM 4120 N N . MET A 1 557 ? -9.010 -19.304 -1.865 1.00 95.00 557 MET A N 1
ATOM 4121 C CA . MET A 1 557 ? -8.283 -18.364 -2.721 1.00 95.00 557 MET A CA 1
ATOM 4122 C C . MET A 1 557 ? -8.474 -16.951 -2.178 1.00 95.00 557 MET A C 1
ATOM 4124 O O . MET A 1 557 ? -9.597 -16.452 -2.146 1.00 95.00 557 MET A O 1
ATOM 4128 N N . TRP A 1 558 ? -7.392 -16.314 -1.752 1.00 97.62 558 TRP A N 1
ATOM 4129 C CA . TRP A 1 558 ? -7.426 -15.046 -1.029 1.00 97.62 558 TRP A CA 1
ATOM 4130 C C . TRP A 1 558 ? -6.769 -13.951 -1.840 1.00 97.62 558 TRP A C 1
ATOM 4132 O O . TRP A 1 558 ? -5.654 -14.139 -2.331 1.00 97.62 558 TRP A O 1
ATOM 4142 N N . ALA A 1 559 ? -7.439 -12.808 -1.968 1.00 97.75 559 ALA A N 1
ATOM 4143 C CA . ALA A 1 559 ? -6.812 -11.637 -2.552 1.00 97.75 559 ALA A CA 1
ATOM 4144 C C . ALA A 1 559 ? -5.659 -11.155 -1.655 1.00 97.75 559 ALA A C 1
ATOM 4146 O O . ALA A 1 559 ? -5.706 -11.215 -0.425 1.00 97.75 559 ALA A O 1
ATOM 4147 N N . ASN A 1 560 ? -4.594 -10.705 -2.301 1.00 98.19 560 ASN A N 1
ATOM 4148 C CA . ASN A 1 560 ? -3.409 -10.135 -1.688 1.00 98.19 560 ASN A CA 1
ATOM 4149 C C . ASN A 1 560 ? -3.021 -8.930 -2.548 1.00 98.19 560 ASN A C 1
ATOM 4151 O O . ASN A 1 560 ? -2.649 -9.108 -3.708 1.00 98.19 560 ASN A O 1
ATOM 4155 N N . HIS A 1 561 ? -3.217 -7.707 -2.059 1.00 98.38 561 HIS A N 1
ATOM 4156 C CA . HIS A 1 561 ? -3.237 -6.530 -2.929 1.00 98.38 561 HIS A CA 1
ATOM 4157 C C . HIS A 1 561 ? -2.819 -5.235 -2.233 1.00 98.38 561 HIS A C 1
ATOM 4159 O O . HIS A 1 561 ? -2.702 -5.145 -1.011 1.00 98.38 561 HIS A O 1
ATOM 4165 N N . CYS A 1 562 ? -2.614 -4.186 -3.031 1.00 98.12 562 CYS A N 1
ATOM 4166 C CA . CYS A 1 562 ? -2.457 -2.841 -2.495 1.00 98.12 562 CYS A CA 1
ATOM 4167 C C . CYS A 1 562 ? -3.821 -2.245 -2.110 1.00 98.12 562 CYS A C 1
ATOM 4169 O O . CYS A 1 562 ? -4.715 -2.148 -2.941 1.00 98.12 562 CYS A O 1
ATOM 4171 N N . HIS A 1 563 ? -3.981 -1.777 -0.876 1.00 97.38 563 HIS A N 1
ATOM 4172 C CA . HIS A 1 563 ? -5.198 -1.137 -0.378 1.00 97.38 563 HIS A CA 1
ATOM 4173 C C . HIS A 1 563 ? -5.313 0.360 -0.736 1.00 97.38 563 HIS A C 1
ATOM 4175 O O . HIS A 1 563 ? -6.191 1.081 -0.265 1.00 97.38 563 HIS A O 1
ATOM 4181 N N . ASN A 1 564 ? -4.436 0.854 -1.611 1.00 97.56 564 ASN A N 1
ATOM 4182 C CA . ASN A 1 564 ? -4.767 2.007 -2.427 1.00 97.56 564 ASN A CA 1
ATOM 4183 C C . ASN A 1 564 ? -5.544 1.448 -3.615 1.00 97.56 564 ASN A C 1
ATOM 4185 O O . ASN A 1 564 ? -4.957 0.852 -4.518 1.00 97.56 564 ASN A O 1
ATOM 4189 N N . LEU A 1 565 ? -6.865 1.596 -3.586 1.00 95.88 565 LEU A N 1
ATOM 4190 C CA . LEU A 1 565 ? -7.738 0.879 -4.511 1.00 95.88 565 LEU A CA 1
ATOM 4191 C C . LEU A 1 565 ? -7.531 1.307 -5.972 1.00 95.88 565 LEU A C 1
ATOM 4193 O O . LEU A 1 565 ? -7.748 0.502 -6.871 1.00 95.88 565 LEU A O 1
ATOM 4197 N N . GLY A 1 566 ? -7.017 2.517 -6.216 1.00 95.25 566 GLY A N 1
ATOM 4198 C CA . GLY A 1 566 ? -6.575 2.939 -7.547 1.00 95.25 566 GLY A CA 1
ATOM 4199 C C . GLY A 1 566 ? -5.325 2.191 -8.024 1.00 95.25 566 GLY A C 1
ATOM 4200 O O . GLY A 1 566 ? -5.210 1.883 -9.206 1.00 95.25 566 GLY A O 1
ATOM 4201 N N . HIS A 1 567 ? -4.400 1.846 -7.120 1.00 96.56 567 HIS A N 1
ATOM 4202 C CA . HIS A 1 567 ? -3.264 0.979 -7.451 1.00 96.56 567 HIS A CA 1
ATOM 4203 C C . HIS A 1 567 ? -3.710 -0.475 -7.692 1.00 96.56 567 HIS A C 1
ATOM 4205 O O . HIS A 1 567 ? -3.180 -1.119 -8.595 1.00 96.56 567 HIS A O 1
ATOM 4211 N N . ALA A 1 568 ? -4.675 -0.986 -6.915 1.00 95.69 568 ALA A N 1
ATOM 4212 C CA . ALA A 1 568 ? -5.250 -2.319 -7.124 1.00 95.69 568 ALA A CA 1
ATOM 4213 C C . ALA A 1 568 ? -5.961 -2.438 -8.481 1.00 95.69 568 ALA A C 1
ATOM 4215 O O . ALA A 1 568 ? -5.689 -3.382 -9.218 1.00 95.69 568 ALA A O 1
ATOM 4216 N N . ASP A 1 569 ? -6.811 -1.462 -8.833 1.00 93.12 569 ASP A N 1
ATOM 4217 C CA . ASP A 1 569 ? -7.510 -1.391 -10.130 1.00 93.12 569 ASP A CA 1
ATOM 4218 C C . ASP A 1 569 ? -6.527 -1.250 -11.306 1.00 93.12 569 ASP A C 1
ATOM 4220 O O . ASP A 1 569 ? -6.754 -1.785 -12.386 1.00 93.12 569 ASP A O 1
ATOM 4224 N N . ALA A 1 570 ? -5.381 -0.601 -11.074 1.00 93.69 570 ALA A N 1
ATOM 4225 C CA . ALA A 1 570 ? -4.277 -0.499 -12.027 1.00 93.69 570 ALA A CA 1
ATOM 4226 C C . ALA A 1 570 ? -3.331 -1.722 -12.034 1.00 93.69 570 ALA A C 1
ATOM 4228 O O . ALA A 1 570 ? -2.216 -1.622 -12.554 1.00 93.69 570 ALA A O 1
ATOM 4229 N N . GLY A 1 571 ? -3.743 -2.855 -11.454 1.00 93.50 571 GLY A N 1
ATOM 4230 C CA . GLY A 1 571 ? -3.084 -4.151 -11.628 1.00 93.50 571 GLY A CA 1
ATOM 4231 C C . GLY A 1 571 ? -2.325 -4.700 -10.418 1.00 93.50 571 GLY A C 1
ATOM 4232 O O . GLY A 1 571 ? -1.778 -5.796 -10.512 1.00 93.50 571 GLY A O 1
ATOM 4233 N N . MET A 1 572 ? -2.285 -4.007 -9.274 1.00 96.56 572 MET A N 1
ATOM 4234 C CA . MET A 1 572 ? -1.537 -4.468 -8.092 1.00 96.56 572 MET A CA 1
ATOM 4235 C C . MET A 1 572 ? -2.372 -5.380 -7.183 1.00 96.56 572 MET A C 1
ATOM 4237 O O . MET A 1 572 ? -2.520 -5.126 -5.984 1.00 96.56 572 MET A O 1
ATOM 4241 N N . THR A 1 573 ? -2.905 -6.440 -7.783 1.00 95.75 573 THR A N 1
ATOM 4242 C CA . THR A 1 573 ? -3.708 -7.477 -7.132 1.00 95.75 573 THR A CA 1
ATOM 4243 C C . THR A 1 573 ? -3.164 -8.840 -7.532 1.00 95.75 573 THR A C 1
ATOM 4245 O O . THR A 1 573 ? -2.872 -9.086 -8.695 1.00 95.75 573 THR A O 1
ATOM 4248 N N . LEU A 1 574 ? -2.996 -9.733 -6.566 1.00 96.12 574 LEU A N 1
ATOM 4249 C CA . LEU A 1 574 ? -2.650 -11.127 -6.804 1.00 96.12 574 LEU A CA 1
ATOM 4250 C C . LEU A 1 574 ? -3.350 -12.006 -5.775 1.00 96.12 574 LEU A C 1
ATOM 4252 O O . LEU A 1 574 ? -4.096 -11.518 -4.928 1.00 96.12 574 LEU A O 1
ATOM 4256 N N . HIS A 1 575 ? -3.106 -13.310 -5.845 1.00 95.81 575 HIS A N 1
ATOM 4257 C CA . HIS A 1 575 ? -3.842 -14.275 -5.043 1.00 95.81 575 HIS A CA 1
ATOM 4258 C C . HIS A 1 575 ? -2.910 -15.212 -4.281 1.00 95.81 575 HIS A C 1
ATOM 4260 O O . HIS A 1 575 ? -1.942 -15.734 -4.834 1.00 95.81 575 HIS A O 1
ATOM 4266 N N . LEU A 1 576 ? -3.239 -15.462 -3.017 1.00 97.00 576 LEU A N 1
ATOM 4267 C CA . LEU A 1 576 ? -2.764 -16.608 -2.253 1.00 97.00 576 LEU A CA 1
ATOM 4268 C C . LEU A 1 576 ? -3.734 -17.769 -2.497 1.00 97.00 576 LEU A C 1
ATOM 4270 O O . LEU A 1 576 ? -4.931 -17.641 -2.249 1.00 97.00 576 LEU A O 1
ATOM 4274 N N . MET A 1 577 ? -3.234 -18.899 -2.986 1.00 95.56 577 MET A N 1
ATOM 4275 C CA . MET A 1 577 ? -4.049 -20.057 -3.358 1.00 95.56 577 MET A CA 1
ATOM 4276 C C . MET A 1 577 ? -3.610 -21.296 -2.588 1.00 95.56 577 MET A C 1
ATOM 4278 O O . MET A 1 577 ? -2.422 -21.607 -2.509 1.00 95.56 577 MET A O 1
ATOM 4282 N N . TYR A 1 578 ? -4.578 -22.029 -2.049 1.00 93.62 578 TYR A N 1
ATOM 4283 C CA . TYR A 1 578 ? -4.333 -23.319 -1.416 1.00 93.62 578 TYR A CA 1
ATOM 4284 C C . TYR A 1 578 ? -4.348 -24.439 -2.466 1.00 93.62 578 TYR A C 1
ATOM 4286 O O . TYR A 1 578 ? -5.248 -24.477 -3.305 1.00 93.62 578 TYR A O 1
ATOM 4294 N N . SER A 1 579 ? -3.364 -25.345 -2.407 1.00 87.19 579 SER A N 1
ATOM 4295 C CA . SER A 1 579 ? -3.244 -26.537 -3.271 1.00 87.19 579 SER A CA 1
ATOM 4296 C C . SER A 1 579 ? -3.448 -27.848 -2.534 1.00 87.19 579 SER A C 1
ATOM 4298 O O . SER A 1 579 ? -2.882 -27.947 -1.415 1.00 87.19 579 SER A O 1
#